Protein AF-A0A450Z4Z5-F1 (afdb_monomer_lite)

Radius of gyration: 38.55 Å; chains: 1; bounding box: 96×92×128 Å

Organism: NCBI:txid2126332

Sequence (700 aa):
MAIDYVVVTTDKIVTSDHWQKTESEDGLYYGPGNVGIGDKQPQADLSILGNLSRPLTGYVGVLKGSPYVTGVNTRFTGELTLGDSLGIGDKVFLVSGIASDTILTLNAPHPTGALNATAYTDGDLLSVQTGAEVESLVINRSGNVGVGAANPAVKLDVAGGIRVGGETVCDPAREGTIRYNDAGDEIEFCNGSAWSRVEGPKGEQGLKGDKGDKGDKGDKGERGFQGVKGDTGAQGPRGYTGATGPQGTKGDRGPVGPTGPQGPKGDTGTIGPVVNLKPLPAAPKSATSGDMYFDSSGALCVYVDKGWNKVTGGGVCTPPKPSLSIIWEKAFWGGNGKKGDFLYDAMQTSTGDFVMVGGTTNYDSDPRSDALAIKIDKNGNKLWEKIMWGKVNAGVDAYDHFSEIKETTGGNYILAGGTQSRGGSNFEAWLVQLDASGNEKWQSIFHRMHSGLFSVFETGDKGYITVGETAYHGTNWDGWLIKTDSIGNMQWNKIFDFENQNNNEHFYSMQPTQDGGYILAGITALTNGSTDNEIGKKNALLTKVDSSGNLEWEKSFGGNNDDYVRKIYLSNDGGYILIGYTKSSGAGAEDIWLVKTDSTGNKLWDKTFGGSGRDFGFTMKLLADGYLIGGQSNSFGSDYDLYLVKTDKNGNKIWSHTIENANSCRSIQITPENDFVVFGYTDKIGAGSTDFYAAKLSHN

InterPro domains:
  IPR008160 Collagen triple helix repeat [PF01391] (221-272)
  IPR011047 Quinoprotein alcohol dehydrogenase-like superfamily [SSF50998] (466-684)

Secondary structure (DSSP, 8-state):
---S------SS---SSS-PPPSSSS-EEEETTEEEES-SS----------B--PPPSEEEE-TT--EEEEES---BTTB-TT-EEEETTEEEEEEEEEETTEEEESS--SS-EEEE-EE-B--------SS----EEE-TTSEEEES-SS--EEPP-SS----S------GGGTT-EEE-TTT--EEEE-SSSEE--PPP-----------------------------------------PPPPPPP----PPPPPPPPPPPPPP-------TT-PPBSS--TT--TT-EEE-TT--EEEEETTEEEEEESSS---PPPP-EEEEEEEEE--SSS--B-EEEEEEE-TTS-EEEEEE----SS--EE-EEEEEE-TT--EEEEEEE---S-TTS-EEEEEEEEEE-TTS-EEEEEEEEETTSS-EEEEEEEE-TTS-EEEEEEE-SSSEEEEEEEE-TTS-EEEEEEE-SSSSS-EEEEEEE-TT--EEEEEEE-GGGS-EEEEEEEEEE-TTS-EEEEEEEEE-TT--STTTT-EEEEEEEE-TT--EEEEEEE--SS-EEEEEEEE-TTS-EEEEEEESSSSSSSBEEEEEEE-TT--EEEEEEE--SSBEEEEEEEEETTEEEEEEEESSSSSS-EEEEEEE-TT--EEEEEEETT-SEEEEEEE-TTS-EEEEEEESSSSSSSBEEEEEEEEE-

Foldseek 3Di:
DDDPDDDDDDPDDDDDDDWDWDPDPQTWTDDDQDTDTPDPDDDDDDDDDADDDDFWDFFKWADAQFQKIFTDVTFCPPRDDFQFWKDWPPDTFTFHADLGRTMTGTPGHDNHIDTRTGIDGHHDDDDDDDDDDDDDWDADPVQATDDNDPDGDDHDDDPDDDDEDDDPDAAQVQAQPWYQDPPPRAIWGRRRHDTDDDDDPDDDDPDDDDDDDDDDDDDDDDDDDDDDDDDDDDDDDDDDDDDDDDDDDDDDDDDDDDDDPDDPDPDDPDPDPDPDDDQDCFDDPDDDQAHWHADPQRWIWGDHPNDIDTPDGDDDRDGDDWDWDFPDKDFFDDDDDFFAWWWQDKDQAPVRWIKTWWWTAHPDDPLFIWTKMWIAGNRRHTPDIDTHHDPPDDPFRKTWTWQDWDQDPVRKIKTWWWIDTDVDQAIWTKIFIGGNSRHTPAIDIDDDRDWGWAEWDQDPQLWIKTWWWGDPPHPAIWTKIFTGHNRRHTPDIDTHDPPPQRKHWTFNEKDAAPQQWIKTKTWIAHDPPDPDPRHPAIWIKIWTAHNVRHGDDIDTDAARHHDTFRYKDQDPQLWIKTWWWHCRDDAANIWIKIFTDHNRRHTPDMDTDAHHYHWIWHEWDDDPFDIKTWWWYPRPDVAIWTKIFTDGNVRHTPDIDTDRQARTFNYWDAGSVRWIKTWTKGCRDDDHNMGTMITTIDGD

Structure (mmCIF, N/CA/C/O backbone):
data_AF-A0A450Z4Z5-F1
#
_entry.id   AF-A0A450Z4Z5-F1
#
loop_
_atom_site.group_PDB
_atom_site.id
_atom_site.type_symbol
_atom_site.label_atom_id
_atom_site.label_alt_id
_atom_site.label_comp_id
_atom_site.label_asym_id
_atom_site.label_entity_id
_atom_site.label_seq_id
_atom_site.pdbx_PDB_ins_code
_atom_site.Cartn_x
_atom_site.Cartn_y
_atom_site.Cartn_z
_atom_site.occupancy
_atom_site.B_iso_or_equiv
_atom_site.auth_seq_id
_atom_site.auth_comp_id
_atom_site.auth_asym_id
_atom_site.auth_atom_id
_atom_site.pdbx_PDB_model_num
ATOM 1 N N . MET A 1 1 ? -28.373 -20.996 6.445 1.00 37.66 1 MET A N 1
ATOM 2 C CA . MET A 1 1 ? -27.264 -21.848 6.042 1.00 37.66 1 MET A CA 1
ATOM 3 C C . MET A 1 1 ? -27.562 -22.345 4.648 1.00 37.66 1 MET A C 1
ATOM 5 O O . MET A 1 1 ? -28.629 -22.914 4.434 1.00 37.66 1 MET A O 1
ATOM 9 N N . ALA A 1 2 ? -26.615 -22.182 3.737 1.00 24.94 2 ALA A N 1
ATOM 10 C CA . ALA A 1 2 ? -26.395 -23.115 2.638 1.00 24.94 2 ALA A CA 1
ATOM 11 C C . ALA A 1 2 ? -24.958 -23.656 2.780 1.00 24.94 2 ALA A C 1
ATOM 13 O O . ALA A 1 2 ? -24.245 -23.260 3.704 1.00 24.94 2 ALA A O 1
ATOM 14 N N . ILE A 1 3 ? -24.562 -24.613 1.944 1.00 28.64 3 ILE A N 1
ATOM 15 C CA . ILE A 1 3 ? -23.293 -25.342 2.080 1.00 28.64 3 ILE A CA 1
ATOM 16 C C . ILE A 1 3 ? -22.391 -24.985 0.892 1.00 28.64 3 ILE A C 1
ATOM 18 O O . ILE A 1 3 ? -22.781 -25.240 -0.244 1.00 28.64 3 ILE A O 1
ATOM 22 N N . ASP A 1 4 ? -21.199 -24.435 1.157 1.00 28.16 4 ASP A N 1
ATOM 23 C CA . ASP A 1 4 ? -20.248 -23.980 0.122 1.00 28.16 4 ASP A CA 1
ATOM 24 C C . ASP A 1 4 ? -19.772 -25.097 -0.821 1.00 28.16 4 ASP A C 1
ATOM 26 O O . ASP A 1 4 ? -19.513 -24.855 -1.998 1.00 28.16 4 ASP A O 1
ATOM 30 N N . TYR A 1 5 ? -19.633 -26.330 -0.322 1.00 30.95 5 TYR A N 1
ATOM 31 C CA . TYR A 1 5 ? -19.217 -27.474 -1.131 1.00 30.95 5 TYR A CA 1
ATOM 32 C C . TYR A 1 5 ? -19.689 -28.812 -0.552 1.00 30.95 5 TYR A C 1
ATOM 34 O O . TYR A 1 5 ? -19.826 -28.982 0.659 1.00 30.95 5 TYR A O 1
ATOM 42 N N . VAL A 1 6 ? -19.852 -29.811 -1.423 1.00 34.91 6 VAL A N 1
ATOM 43 C CA . VAL A 1 6 ? -20.049 -31.213 -1.028 1.00 34.91 6 VAL A CA 1
ATOM 44 C C . VAL A 1 6 ? -18.781 -31.997 -1.362 1.00 34.91 6 VAL A C 1
ATOM 46 O O . VAL A 1 6 ? -18.517 -32.298 -2.523 1.00 34.91 6 VAL A O 1
ATOM 49 N N . VAL A 1 7 ? -17.992 -32.341 -0.342 1.00 35.84 7 VAL A N 1
ATOM 50 C CA . VAL A 1 7 ? -16.875 -33.288 -0.476 1.00 35.84 7 VAL A CA 1
ATOM 51 C C . VAL A 1 7 ? -17.394 -34.703 -0.237 1.00 35.84 7 VAL A C 1
ATOM 53 O O . VAL A 1 7 ? -17.936 -35.003 0.824 1.00 35.84 7 VAL A O 1
ATOM 56 N N . VAL A 1 8 ? -17.190 -35.579 -1.222 1.00 39.50 8 VAL A N 1
ATOM 57 C CA . VAL A 1 8 ? -17.443 -37.021 -1.116 1.00 39.50 8 VAL A CA 1
ATOM 58 C C . VAL A 1 8 ? -16.094 -37.732 -1.068 1.00 39.50 8 VAL A C 1
ATOM 60 O O . VAL A 1 8 ? -15.370 -37.770 -2.061 1.00 39.50 8 VAL A O 1
ATOM 63 N N . THR A 1 9 ? -15.737 -38.282 0.090 1.00 36.41 9 THR A N 1
ATOM 64 C CA . THR A 1 9 ? -14.501 -39.051 0.288 1.00 36.41 9 THR A CA 1
ATOM 65 C C . THR A 1 9 ? -14.741 -40.554 0.147 1.00 36.41 9 THR A C 1
ATOM 67 O O . THR A 1 9 ? -15.762 -41.088 0.572 1.00 36.41 9 THR A O 1
ATOM 70 N N . THR A 1 10 ? -13.769 -41.255 -0.440 1.00 41.25 10 THR A N 1
ATOM 71 C CA . THR A 1 10 ? -13.732 -42.720 -0.561 1.00 41.25 10 THR A CA 1
ATOM 72 C C . THR A 1 10 ? -12.331 -43.230 -0.227 1.00 41.25 10 THR A C 1
ATOM 74 O O . THR A 1 10 ? -11.340 -42.516 -0.362 1.00 41.25 10 THR A O 1
ATOM 77 N N . ASP A 1 11 ? -12.261 -44.478 0.218 1.00 37.59 11 ASP A N 1
ATOM 78 C CA . ASP A 1 11 ? -11.064 -45.257 0.533 1.00 37.59 11 ASP A CA 1
ATOM 79 C C . ASP A 1 11 ? -10.282 -45.748 -0.706 1.00 37.59 11 ASP A C 1
ATOM 81 O O . ASP A 1 11 ? -9.262 -46.424 -0.562 1.00 37.59 11 ASP A O 1
ATOM 85 N N . LYS A 1 12 ? -10.742 -45.430 -1.926 1.00 42.56 12 LYS A N 1
ATOM 86 C CA . LYS A 1 12 ? -10.191 -45.952 -3.188 1.00 42.56 12 LYS A CA 1
ATOM 87 C C . LYS A 1 12 ? -9.592 -44.859 -4.072 1.00 42.56 12 LYS A C 1
ATOM 89 O O . LYS A 1 12 ? -10.153 -43.780 -4.231 1.00 42.56 12 LYS A O 1
ATOM 94 N N . ILE A 1 13 ? -8.457 -45.179 -4.696 1.00 44.69 13 ILE A N 1
ATOM 95 C CA . ILE A 1 13 ? -7.757 -44.297 -5.639 1.00 44.69 13 ILE A CA 1
ATOM 96 C C . ILE A 1 13 ? -8.526 -44.255 -6.966 1.00 44.69 13 ILE A C 1
ATOM 98 O O . ILE A 1 13 ? -8.809 -45.299 -7.553 1.00 44.69 13 ILE A O 1
ATOM 102 N N . VAL A 1 14 ? -8.823 -43.048 -7.451 1.00 48.94 14 VAL A N 1
ATOM 103 C CA . VAL A 1 14 ? -9.457 -42.804 -8.756 1.00 48.94 14 VAL A CA 1
ATOM 104 C C . VAL A 1 14 ? -8.377 -42.577 -9.820 1.00 48.94 14 VAL A C 1
ATOM 106 O O . VAL A 1 14 ? -7.420 -41.841 -9.586 1.00 48.94 14 VAL A O 1
ATOM 109 N N . THR A 1 15 ? -8.530 -43.194 -10.993 1.00 45.72 15 THR A N 1
ATOM 110 C CA . THR A 1 15 ? -7.664 -42.996 -12.170 1.00 45.72 15 THR A CA 1
ATOM 111 C C . THR A 1 15 ? -8.448 -42.374 -13.334 1.00 45.72 15 THR A C 1
ATOM 113 O O . THR A 1 15 ? -9.675 -42.317 -13.311 1.00 45.72 15 THR A O 1
ATOM 116 N N . SER A 1 16 ? -7.741 -41.857 -14.343 1.00 42.84 16 SER A N 1
ATOM 117 C CA . SER A 1 16 ? -8.248 -40.910 -15.357 1.00 42.84 16 SER A CA 1
ATOM 118 C C . SER A 1 16 ? -9.276 -41.437 -16.371 1.00 42.84 16 SER A C 1
ATOM 120 O O . SER A 1 16 ? -9.736 -40.674 -17.222 1.00 42.84 16 SER A O 1
ATOM 122 N N . ASP A 1 17 ? -9.633 -42.719 -16.326 1.00 41.91 17 ASP A N 1
ATOM 123 C CA . ASP A 1 17 ? -10.238 -43.398 -17.473 1.00 41.91 17 ASP A CA 1
ATOM 124 C C . ASP A 1 17 ? -11.767 -43.533 -17.330 1.00 41.91 17 ASP A C 1
ATOM 126 O O . ASP A 1 17 ? -12.293 -44.521 -16.816 1.00 41.91 17 ASP A O 1
ATOM 130 N N . HIS A 1 18 ? -12.444 -42.482 -17.809 1.00 44.53 18 HIS A N 1
ATOM 131 C CA . HIS A 1 18 ? -13.849 -42.363 -18.240 1.00 44.53 18 HIS A CA 1
ATOM 132 C C . HIS A 1 18 ? -14.919 -43.280 -17.595 1.00 44.53 18 HIS A C 1
ATOM 134 O O . HIS A 1 18 ? -15.057 -44.446 -17.953 1.00 44.53 18 HIS A O 1
ATOM 140 N N . TRP A 1 19 ? -15.808 -42.660 -16.800 1.00 51.12 19 TRP A N 1
ATOM 141 C CA . TRP A 1 19 ? -17.138 -43.155 -16.384 1.00 51.12 19 TRP A CA 1
ATOM 142 C C . TRP A 1 19 ? -17.164 -44.562 -15.743 1.00 51.12 19 TRP A C 1
ATOM 144 O O . TRP A 1 19 ? -17.588 -45.546 -16.350 1.00 51.12 19 TRP A O 1
ATOM 154 N N . GLN A 1 20 ? -16.770 -44.643 -14.469 1.00 50.03 20 GLN A N 1
ATOM 155 C CA . GLN A 1 20 ? -16.763 -45.879 -13.670 1.00 50.03 20 GLN A CA 1
ATOM 156 C C . GLN A 1 20 ? -18.047 -46.036 -12.828 1.00 50.03 20 GLN A C 1
ATOM 158 O O . GLN A 1 20 ? -18.562 -45.065 -12.280 1.00 50.03 20 GLN A O 1
ATOM 163 N N . LYS A 1 21 ? -18.540 -47.275 -12.683 1.00 46.38 21 LYS A N 1
ATOM 164 C CA . LYS A 1 21 ? -19.684 -47.655 -11.827 1.00 46.38 21 LYS A CA 1
ATOM 165 C C . LYS A 1 21 ? -19.199 -48.067 -10.424 1.00 46.38 21 LYS A C 1
ATOM 167 O O . LYS A 1 21 ? -18.258 -48.849 -10.323 1.00 46.38 21 LYS A O 1
ATOM 172 N N . THR A 1 22 ? -19.904 -47.677 -9.357 1.00 46.38 22 THR A N 1
ATOM 173 C CA . THR A 1 22 ? -19.798 -48.331 -8.033 1.00 46.38 22 THR A CA 1
ATOM 174 C C . THR A 1 22 ? -20.748 -49.533 -7.916 1.00 46.38 22 THR A C 1
ATOM 176 O O . THR A 1 22 ? -21.833 -49.542 -8.491 1.00 46.38 22 THR A O 1
ATOM 179 N N . GLU A 1 23 ? -20.340 -50.599 -7.217 1.00 48.12 23 GLU A N 1
ATOM 180 C CA . GLU A 1 23 ? -21.027 -51.905 -7.289 1.00 48.12 23 GLU A CA 1
ATOM 181 C C . GLU A 1 23 ? -22.250 -52.094 -6.368 1.00 48.12 23 GLU A C 1
ATOM 183 O O . GLU A 1 23 ? -22.852 -53.165 -6.390 1.00 48.12 23 GLU A O 1
ATOM 188 N N . SER A 1 24 ? -22.672 -51.071 -5.620 1.00 45.12 24 SER A N 1
ATOM 189 C CA . SER A 1 24 ? -23.981 -51.042 -4.946 1.00 45.12 24 SER A CA 1
ATOM 190 C C . SER A 1 24 ? -25.107 -50.669 -5.922 1.00 45.12 24 SER A C 1
ATOM 192 O O . SER A 1 24 ? -24.860 -50.045 -6.954 1.00 45.12 24 SER A O 1
ATOM 194 N N . GLU A 1 25 ? -26.351 -51.058 -5.624 1.00 46.28 25 GLU A N 1
ATOM 195 C CA . GLU A 1 25 ? -27.464 -50.915 -6.581 1.00 46.28 25 GLU A CA 1
ATOM 196 C C . GLU A 1 25 ? -27.921 -49.452 -6.779 1.00 46.28 25 GLU A C 1
ATOM 198 O O . GLU A 1 25 ? -28.330 -49.094 -7.883 1.00 46.28 25 GLU A O 1
ATOM 203 N N . ASP A 1 26 ? -27.702 -48.577 -5.790 1.00 49.22 26 ASP A N 1
ATOM 204 C CA . ASP A 1 26 ? -27.947 -47.122 -5.848 1.00 49.22 26 ASP A CA 1
ATOM 205 C C . ASP A 1 26 ? -26.739 -46.322 -6.392 1.00 49.22 26 ASP A C 1
ATOM 207 O O . ASP A 1 26 ? -26.301 -45.327 -5.812 1.00 49.22 26 ASP A O 1
ATOM 211 N N . GLY A 1 27 ? -26.127 -46.801 -7.479 1.00 43.25 27 GLY A N 1
ATOM 212 C CA . GLY A 1 27 ? -24.856 -46.282 -8.006 1.00 43.25 27 GLY A CA 1
ATOM 213 C C . GLY A 1 27 ? -24.836 -44.773 -8.318 1.00 43.25 27 GLY A C 1
ATOM 214 O O . GLY A 1 27 ? -25.761 -44.229 -8.925 1.00 43.25 27 GLY A O 1
ATOM 215 N N . LEU A 1 28 ? -23.730 -44.117 -7.943 1.00 42.75 28 LEU A N 1
ATOM 216 C CA . LEU A 1 28 ? -23.422 -42.720 -8.272 1.00 42.75 28 LEU A CA 1
ATOM 217 C C . LEU A 1 28 ? -22.785 -42.641 -9.668 1.00 42.75 28 LEU A C 1
ATOM 219 O O . LEU A 1 28 ? -21.799 -43.331 -9.934 1.00 42.75 28 LEU A O 1
ATOM 223 N N . TYR A 1 29 ? -23.294 -41.761 -10.528 1.00 49.44 29 TYR A N 1
ATOM 224 C CA . TYR A 1 29 ? -22.761 -41.502 -11.868 1.00 49.44 29 TYR A CA 1
ATOM 225 C C . TYR A 1 29 ? -22.215 -40.071 -11.946 1.00 49.44 29 TYR A C 1
ATOM 227 O O . TYR A 1 29 ? -22.915 -39.123 -11.595 1.00 49.44 29 TYR A O 1
ATOM 235 N N . TYR A 1 30 ? -20.973 -39.899 -12.405 1.00 50.88 30 TYR A N 1
ATOM 236 C CA . TYR A 1 30 ? -20.321 -38.587 -12.491 1.00 50.88 30 TYR A CA 1
ATOM 237 C C . TYR A 1 30 ? -19.356 -38.478 -13.678 1.00 50.88 30 TYR A C 1
ATOM 239 O O . TYR A 1 30 ? -18.723 -39.455 -14.081 1.00 50.88 30 TYR A O 1
ATOM 247 N N . GLY A 1 31 ? -19.222 -37.262 -14.205 1.00 51.50 31 GLY A N 1
ATOM 248 C CA . GLY A 1 31 ? -18.293 -36.905 -15.275 1.00 51.50 31 GLY A CA 1
ATOM 249 C C . GLY A 1 31 ? -18.284 -35.391 -15.529 1.00 51.50 31 GLY A C 1
ATOM 250 O O . GLY A 1 31 ? -18.781 -34.637 -14.691 1.00 51.50 31 GLY A O 1
ATOM 251 N N . PRO A 1 32 ? -17.716 -34.910 -16.652 1.00 41.50 32 PRO A N 1
ATOM 252 C CA . PRO A 1 32 ? -17.500 -33.480 -16.882 1.00 41.50 32 PRO A CA 1
ATOM 253 C C . PRO A 1 32 ? -18.789 -32.643 -16.782 1.00 41.50 32 PRO A C 1
ATOM 255 O O . PRO A 1 32 ? -19.653 -32.697 -17.655 1.00 41.50 32 PRO A O 1
ATOM 258 N N . GLY A 1 33 ? -18.906 -31.878 -15.693 1.00 46.75 33 GLY A N 1
ATOM 259 C CA . GLY A 1 33 ? -20.024 -30.972 -15.408 1.00 46.75 33 GLY A CA 1
ATOM 260 C C . GLY A 1 33 ? -21.308 -31.608 -14.856 1.00 46.75 33 GLY A C 1
ATOM 261 O O . GLY A 1 33 ? -22.232 -30.865 -14.560 1.00 46.75 33 GLY A O 1
ATOM 262 N N . ASN A 1 34 ? -21.400 -32.936 -14.699 1.00 47.06 34 ASN A N 1
ATOM 263 C CA . ASN A 1 34 ? -22.650 -33.609 -14.312 1.00 47.06 34 ASN A CA 1
ATOM 264 C C . ASN A 1 34 ? -22.445 -34.702 -13.251 1.00 47.06 34 ASN A C 1
ATOM 266 O O . ASN A 1 34 ? -21.530 -35.521 -13.360 1.00 47.06 34 ASN A O 1
ATOM 270 N N . VAL A 1 35 ? -23.355 -34.755 -12.271 1.00 45.62 35 VAL A N 1
ATOM 271 C CA . VAL A 1 35 ? -23.445 -35.796 -11.231 1.00 45.62 35 VAL A CA 1
ATOM 272 C C . VAL A 1 35 ? -24.909 -36.212 -11.060 1.00 45.62 35 VAL A C 1
ATOM 274 O O . VAL A 1 35 ? -25.792 -35.358 -11.034 1.00 45.62 35 VAL A O 1
ATOM 277 N N . GLY A 1 36 ? -25.176 -37.512 -10.929 1.00 48.72 36 GLY A N 1
ATOM 278 C CA . GLY A 1 36 ? -26.513 -38.064 -10.711 1.00 48.72 36 GLY A CA 1
ATOM 279 C C . GLY A 1 36 ? -26.501 -39.309 -9.823 1.00 48.72 36 GLY A C 1
ATOM 280 O O . GLY A 1 36 ? -25.545 -40.084 -9.824 1.00 48.72 36 GLY A O 1
ATOM 281 N N . ILE A 1 37 ? -27.582 -39.500 -9.065 1.00 40.06 37 ILE A N 1
ATOM 282 C CA . ILE A 1 37 ? -27.848 -40.698 -8.256 1.00 40.06 37 ILE A CA 1
ATOM 283 C C . ILE A 1 37 ? -29.051 -41.405 -8.886 1.00 40.06 37 ILE A C 1
ATOM 285 O O . ILE A 1 37 ? -30.074 -40.768 -9.135 1.00 40.06 37 ILE A O 1
ATOM 289 N N . GLY A 1 38 ? -28.928 -42.699 -9.187 1.00 39.66 38 GLY A N 1
ATOM 290 C CA . GLY A 1 38 ? -30.000 -43.515 -9.782 1.00 39.66 38 GLY A CA 1
ATOM 291 C C . GLY A 1 38 ? -30.287 -43.276 -11.277 1.00 39.66 38 GLY A C 1
ATOM 292 O O . GLY A 1 38 ? -30.704 -44.210 -11.963 1.00 39.66 38 GLY A O 1
ATOM 293 N N . ASP A 1 39 ? -30.021 -42.080 -11.811 1.00 41.00 39 ASP A N 1
ATOM 294 C CA . ASP A 1 39 ? -30.088 -41.784 -13.251 1.00 41.00 39 ASP A CA 1
ATOM 295 C C . ASP A 1 39 ? -28.736 -42.025 -13.948 1.00 41.00 39 ASP A C 1
ATOM 297 O O . ASP A 1 39 ? -27.668 -41.727 -13.414 1.00 41.00 39 ASP A O 1
ATOM 301 N N . LYS A 1 40 ? -28.794 -42.559 -15.169 1.00 45.59 40 LYS A N 1
ATOM 302 C CA . LYS A 1 40 ? -27.651 -42.922 -16.016 1.00 45.59 40 LYS A CA 1
ATOM 303 C C . LYS A 1 40 ? -27.258 -41.816 -16.998 1.00 45.59 40 LYS A C 1
ATOM 305 O O . LYS A 1 40 ? -26.170 -41.901 -17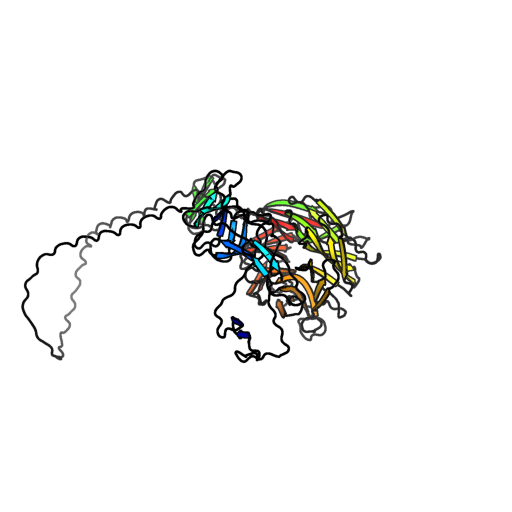.563 1.00 45.59 40 LYS A O 1
ATOM 310 N N . GLN A 1 41 ? -28.117 -40.819 -17.230 1.00 49.38 41 GLN A N 1
ATOM 311 C CA . GLN A 1 41 ? -27.828 -39.650 -18.075 1.00 49.38 41 GLN A CA 1
ATOM 312 C C . GLN A 1 41 ? -28.470 -38.368 -17.499 1.00 49.38 41 GLN A C 1
ATOM 314 O O . GLN A 1 41 ? -29.407 -37.841 -18.099 1.00 49.38 41 GLN A O 1
ATOM 319 N N . PRO A 1 42 ? -27.979 -37.842 -16.357 1.00 49.16 42 PRO A N 1
ATOM 320 C CA . PRO A 1 42 ? -28.476 -36.587 -15.788 1.00 49.16 42 PRO A CA 1
ATOM 321 C C . PRO A 1 42 ? -28.352 -35.398 -16.764 1.00 49.16 42 PRO A C 1
ATOM 323 O O . PRO A 1 42 ? -27.437 -35.333 -17.589 1.00 49.16 42 PRO A O 1
ATOM 326 N N . GLN A 1 43 ? -29.305 -34.464 -16.673 1.00 43.47 43 GLN A N 1
ATOM 327 C CA . GLN A 1 43 ? -29.490 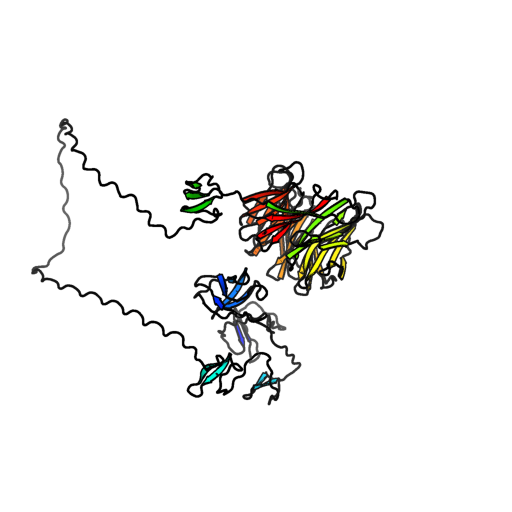-33.314 -17.582 1.00 43.47 43 GLN A CA 1
ATOM 328 C C . GLN A 1 43 ? -29.872 -32.019 -16.828 1.00 43.47 43 GLN A C 1
ATOM 330 O O . GLN A 1 43 ? -30.620 -31.195 -17.351 1.00 43.47 43 GLN A O 1
ATOM 335 N N . ALA A 1 44 ? -29.435 -31.858 -15.576 1.00 39.81 44 ALA A N 1
ATOM 336 C CA . ALA A 1 44 ? -29.870 -30.762 -14.708 1.00 39.81 44 ALA A CA 1
ATOM 337 C C . ALA A 1 44 ? -28.701 -29.860 -14.287 1.00 39.81 44 ALA A C 1
ATOM 339 O O . ALA A 1 44 ? -27.922 -30.224 -13.407 1.00 39.81 44 ALA A O 1
ATOM 340 N N . ASP A 1 45 ? -28.635 -28.658 -14.865 1.00 33.72 45 ASP A N 1
ATOM 341 C CA . ASP A 1 45 ? -27.810 -27.570 -14.336 1.00 33.72 45 ASP A CA 1
ATOM 342 C C . ASP A 1 45 ? -28.350 -27.148 -12.957 1.00 33.72 45 ASP A C 1
ATOM 344 O O . ASP A 1 45 ? -29.511 -26.748 -12.827 1.00 33.72 45 ASP A O 1
ATOM 348 N N . LEU A 1 46 ? -27.517 -27.231 -11.917 1.00 30.14 46 LEU A N 1
ATOM 349 C CA . LEU A 1 46 ? -27.867 -26.800 -10.561 1.00 30.14 46 LEU A CA 1
ATOM 350 C C . LEU A 1 46 ? -27.325 -25.388 -10.296 1.00 30.14 46 LEU A C 1
ATOM 352 O O . LEU A 1 46 ? -26.179 -25.080 -10.616 1.00 30.14 46 LEU A O 1
ATOM 356 N N . SER A 1 47 ? -28.133 -24.511 -9.699 1.00 27.61 47 SER A N 1
ATOM 357 C CA . SER A 1 47 ? -27.722 -23.150 -9.324 1.00 27.61 47 SER A CA 1
ATOM 358 C C . SER A 1 47 ? -28.518 -22.662 -8.113 1.00 27.61 47 SER A C 1
ATOM 360 O O . SER A 1 47 ? -29.747 -22.676 -8.139 1.00 27.61 47 SER A O 1
ATOM 362 N N . ILE A 1 48 ? -27.819 -22.250 -7.052 1.00 27.92 48 ILE A N 1
ATOM 363 C CA . ILE A 1 48 ? -28.376 -21.734 -5.788 1.00 27.92 48 ILE A CA 1
ATOM 364 C C . ILE A 1 48 ? -27.476 -20.573 -5.314 1.00 27.92 48 ILE A C 1
ATOM 366 O O . ILE A 1 48 ? -26.278 -20.579 -5.587 1.00 27.92 48 ILE A O 1
ATOM 370 N N . LEU A 1 49 ? -28.059 -19.565 -4.657 1.00 31.44 49 LEU A N 1
ATOM 371 C CA . LEU A 1 49 ? -27.445 -18.283 -4.262 1.00 31.44 49 LEU A CA 1
ATOM 372 C C . LEU A 1 49 ? -27.763 -17.992 -2.777 1.00 31.44 49 LEU A C 1
ATOM 374 O O . LEU A 1 49 ? -28.803 -18.468 -2.310 1.00 31.44 49 LEU A O 1
ATOM 378 N N . GLY A 1 50 ? -26.949 -17.208 -2.046 1.00 27.48 50 GLY A N 1
ATOM 379 C CA . GLY A 1 50 ? -27.398 -16.692 -0.738 1.00 27.48 50 GLY A CA 1
ATOM 380 C C . GLY A 1 50 ? -26.397 -16.093 0.273 1.00 27.48 50 GLY A C 1
ATOM 381 O O . GLY A 1 50 ? -25.807 -16.890 0.997 1.00 27.48 50 GLY A O 1
ATOM 382 N N . ASN A 1 51 ? -26.306 -14.749 0.416 1.00 32.38 51 ASN A N 1
ATOM 383 C CA . ASN A 1 51 ? -26.149 -13.923 1.659 1.00 32.38 51 ASN A CA 1
ATOM 384 C C . ASN A 1 51 ? -25.705 -12.467 1.309 1.00 32.38 51 ASN A C 1
ATOM 386 O O . ASN A 1 51 ? -24.791 -12.334 0.500 1.00 32.38 51 ASN A O 1
ATOM 390 N N . LEU A 1 52 ? -26.168 -11.327 1.875 1.00 39.12 52 LEU A N 1
ATOM 391 C CA . LEU A 1 52 ? -27.002 -10.910 3.044 1.00 39.12 52 LEU A CA 1
ATOM 392 C C . LEU A 1 52 ? -27.872 -9.652 2.641 1.00 39.12 52 LEU A C 1
ATOM 394 O O . LEU A 1 52 ? -27.887 -9.291 1.471 1.00 39.12 52 LEU A O 1
ATOM 398 N N . SER A 1 53 ? -28.622 -8.866 3.451 1.00 33.94 53 SER A N 1
ATOM 399 C CA . SER A 1 53 ? -28.930 -8.859 4.903 1.00 33.94 53 SER A CA 1
ATOM 400 C C . SER A 1 53 ? -30.367 -8.394 5.272 1.00 33.94 53 SER A C 1
ATOM 402 O O . SER A 1 53 ? -30.960 -8.913 6.221 1.00 33.94 53 SER A O 1
ATOM 404 N N . ARG A 1 54 ? -30.929 -7.401 4.558 1.00 41.53 54 ARG A N 1
ATOM 405 C CA . ARG A 1 54 ? -32.244 -6.754 4.773 1.00 41.53 54 ARG A CA 1
ATOM 406 C C . ARG A 1 54 ? -32.858 -6.391 3.412 1.00 41.53 54 ARG A C 1
ATOM 408 O O . ARG A 1 54 ? -32.115 -6.099 2.481 1.00 41.53 54 ARG A O 1
ATOM 415 N N . PRO A 1 55 ? -34.197 -6.345 3.270 1.00 45.06 55 PRO A N 1
ATOM 416 C CA . PRO A 1 55 ? -34.822 -6.010 1.993 1.00 45.06 55 PRO A CA 1
ATOM 417 C C . PRO A 1 55 ? -34.670 -4.521 1.646 1.00 45.06 55 PRO A C 1
ATOM 419 O O . PRO A 1 55 ? -35.046 -3.647 2.431 1.00 45.06 55 PRO A O 1
ATOM 422 N N . LEU A 1 56 ? -34.195 -4.240 0.430 1.00 50.66 56 LEU A N 1
ATOM 423 C CA . LEU A 1 56 ? -34.134 -2.892 -0.139 1.00 50.66 56 LEU A CA 1
ATOM 424 C C . LEU A 1 56 ? -35.550 -2.320 -0.322 1.00 50.66 56 LEU A C 1
ATOM 426 O O . LEU A 1 56 ? -36.371 -2.879 -1.049 1.00 50.66 56 LEU A O 1
ATOM 430 N N . THR A 1 57 ? -35.838 -1.177 0.302 1.00 50.16 57 THR A N 1
ATOM 431 C CA . THR A 1 57 ? -37.125 -0.479 0.163 1.00 50.16 57 THR A CA 1
ATOM 432 C C . THR A 1 57 ? -37.013 0.687 -0.819 1.00 50.16 57 THR A C 1
ATOM 434 O O . THR A 1 57 ? -36.219 1.600 -0.623 1.00 50.16 57 THR A O 1
ATOM 437 N N . GLY A 1 58 ? -37.808 0.667 -1.892 1.00 52.78 58 GLY A N 1
ATOM 438 C CA . GLY A 1 58 ? -37.819 1.703 -2.931 1.00 52.78 58 GLY A CA 1
ATOM 439 C C . GLY A 1 58 ? -38.137 1.139 -4.317 1.00 52.78 58 GLY A C 1
ATOM 440 O O . GLY A 1 58 ? -38.550 -0.013 -4.441 1.00 52.78 58 GLY A O 1
ATOM 441 N N . TYR A 1 59 ? -37.952 1.949 -5.361 1.00 58.72 59 TYR A N 1
ATOM 442 C CA . TYR A 1 59 ? -38.134 1.541 -6.759 1.00 58.72 59 TYR A CA 1
ATOM 443 C C . TYR A 1 59 ? -36.790 1.473 -7.484 1.00 58.72 59 TYR A C 1
ATOM 445 O O . TYR A 1 59 ? -35.993 2.408 -7.392 1.00 58.72 59 TYR A O 1
ATOM 453 N N . VAL A 1 60 ? -36.546 0.404 -8.246 1.00 65.81 60 VAL A N 1
ATOM 454 C CA . VAL A 1 60 ? -35.305 0.219 -9.016 1.00 65.81 60 VAL A CA 1
ATOM 455 C C . VAL A 1 60 ? -35.580 0.248 -10.524 1.00 65.81 60 VAL A C 1
ATOM 457 O O . VAL A 1 60 ? -36.602 -0.254 -11.000 1.00 65.81 60 VAL A O 1
ATOM 460 N N . GLY A 1 61 ? -34.677 0.860 -11.293 1.00 70.00 61 GLY A N 1
ATOM 461 C CA . GLY A 1 61 ? -34.754 0.957 -12.750 1.00 70.00 61 GLY A CA 1
ATOM 462 C C . GLY A 1 61 ? -33.404 0.749 -13.437 1.00 70.00 61 GLY A C 1
ATOM 463 O O . GLY A 1 61 ? -32.359 1.149 -12.930 1.00 70.00 61 GLY A O 1
ATOM 464 N N . VAL A 1 62 ? -33.428 0.126 -14.614 1.00 79.25 62 VAL A N 1
ATOM 465 C CA . VAL A 1 62 ? -32.257 -0.152 -15.458 1.00 79.25 62 VAL A CA 1
ATOM 466 C C . VAL A 1 62 ? -32.666 -0.125 -16.930 1.00 79.25 62 VAL A C 1
ATOM 468 O O . VAL A 1 62 ? -33.650 -0.743 -17.336 1.00 79.25 62 VAL A O 1
ATOM 471 N N . LEU A 1 63 ? -31.928 0.611 -17.762 1.00 68.94 63 LEU A N 1
ATOM 472 C CA . LEU A 1 63 ? -32.238 0.710 -19.191 1.00 68.94 63 LEU A CA 1
ATOM 473 C C . LEU A 1 63 ? -31.821 -0.557 -19.952 1.00 68.94 63 LEU A C 1
ATOM 475 O O . LEU A 1 63 ? -30.875 -1.252 -19.583 1.00 68.94 63 LEU A O 1
ATOM 479 N N . LYS A 1 64 ? -32.507 -0.847 -21.062 1.00 78.31 64 LYS A N 1
ATOM 480 C CA . LYS A 1 64 ? -32.148 -1.962 -21.946 1.00 78.31 64 LYS A CA 1
ATOM 481 C C . LYS A 1 64 ? -30.741 -1.765 -22.513 1.00 78.31 64 LYS A C 1
ATOM 483 O O . LYS A 1 64 ? -30.472 -0.745 -23.141 1.00 78.31 64 LYS A O 1
ATOM 488 N N . GLY A 1 65 ? -29.865 -2.748 -22.313 1.00 75.56 65 GLY A N 1
ATOM 489 C CA . GLY A 1 65 ? -28.455 -2.666 -22.700 1.00 75.56 65 GLY A CA 1
ATOM 490 C C . GLY A 1 65 ? -27.591 -1.802 -21.773 1.00 75.56 65 GLY A C 1
ATOM 491 O O . GLY A 1 65 ? -26.447 -1.524 -22.118 1.00 75.56 65 GLY A O 1
ATOM 492 N N . SER A 1 66 ? -28.099 -1.394 -20.604 1.00 77.12 66 SER A N 1
ATOM 493 C CA . SER A 1 66 ? -27.340 -0.670 -19.576 1.00 77.12 66 SER A CA 1
ATOM 494 C C . SER A 1 66 ? -26.904 -1.607 -18.445 1.00 77.12 66 SER A C 1
ATOM 496 O O . SER A 1 66 ? -27.733 -2.382 -17.965 1.00 77.12 66 SER A O 1
ATOM 498 N N . PRO A 1 67 ? -25.647 -1.528 -17.966 1.00 81.56 67 PRO A N 1
ATOM 499 C CA . PRO A 1 67 ? -25.248 -2.081 -16.674 1.00 81.56 67 PRO A CA 1
ATOM 500 C C . PRO A 1 67 ? -25.543 -1.113 -15.514 1.00 81.56 67 PRO A C 1
ATOM 502 O O . PRO A 1 67 ? -25.418 -1.501 -14.361 1.00 81.56 67 PRO A O 1
ATOM 505 N N . TYR A 1 68 ? -25.903 0.147 -15.787 1.00 82.38 68 TYR A N 1
ATOM 506 C CA . TYR A 1 68 ? -26.196 1.156 -14.766 1.00 82.38 68 TYR A CA 1
ATOM 507 C C . TYR A 1 68 ? -27.643 1.075 -14.289 1.00 82.38 68 TYR A C 1
ATOM 509 O O . TYR A 1 68 ? -28.571 1.107 -15.107 1.00 82.38 68 TYR A O 1
ATOM 517 N N . VAL A 1 69 ? -27.800 1.040 -12.969 1.00 77.12 69 VAL A N 1
ATOM 518 C CA . VAL A 1 69 ? -29.054 0.895 -12.228 1.00 77.12 69 VAL A CA 1
ATOM 519 C C . VAL A 1 69 ? -29.270 2.139 -11.373 1.00 77.12 69 VAL A C 1
ATOM 521 O O . VAL A 1 69 ? -28.345 2.606 -10.704 1.00 77.12 69 VAL A O 1
ATOM 524 N N . THR A 1 70 ? -30.494 2.661 -11.362 1.00 75.12 70 THR A N 1
ATOM 525 C CA . THR A 1 70 ? -30.898 3.788 -10.516 1.00 75.12 70 THR A CA 1
ATOM 526 C C . THR A 1 70 ? -31.989 3.380 -9.530 1.00 75.12 70 THR A C 1
ATOM 528 O O . THR A 1 70 ? -32.890 2.602 -9.848 1.00 75.12 70 THR A O 1
ATOM 531 N N . GLY A 1 71 ? -31.897 3.903 -8.310 1.00 69.38 71 GLY A N 1
ATOM 532 C CA . GLY A 1 71 ? -32.873 3.738 -7.239 1.00 69.38 71 GLY A CA 1
ATOM 533 C C . GLY A 1 71 ? -33.611 5.046 -6.954 1.00 69.38 71 GLY A C 1
ATOM 534 O O . GLY A 1 71 ? -32.989 6.098 -6.822 1.00 69.38 71 GLY A O 1
ATOM 535 N N . VAL A 1 72 ? -34.936 4.989 -6.828 1.00 59.75 72 VAL A N 1
ATOM 536 C CA . VAL A 1 72 ? -35.769 6.105 -6.354 1.00 59.75 72 VAL A CA 1
ATOM 537 C C . VAL A 1 72 ? -36.317 5.736 -4.982 1.00 59.75 72 VAL A C 1
ATOM 539 O O . VAL A 1 72 ? -37.042 4.752 -4.840 1.00 59.75 72 VAL A O 1
ATOM 542 N N . ASN A 1 73 ? -35.931 6.516 -3.969 1.00 57.09 73 ASN A N 1
ATOM 543 C CA . ASN A 1 73 ? -36.097 6.238 -2.533 1.00 57.09 73 ASN A CA 1
ATOM 544 C C . ASN A 1 73 ? -35.384 4.969 -2.013 1.00 57.09 73 ASN A C 1
ATOM 546 O O . ASN A 1 73 ? -35.328 4.776 -0.804 1.00 57.09 73 ASN A O 1
ATOM 550 N N . THR A 1 74 ? -34.790 4.163 -2.896 1.00 56.44 74 THR A N 1
ATOM 551 C CA . THR A 1 74 ? -33.904 3.039 -2.564 1.00 56.44 74 THR A CA 1
ATOM 552 C C . THR A 1 74 ? -32.546 3.537 -2.079 1.00 56.44 74 THR A C 1
ATOM 554 O O . THR A 1 74 ? -32.003 4.476 -2.661 1.00 56.44 74 THR A O 1
ATOM 557 N N . ARG A 1 75 ? -31.977 2.878 -1.061 1.00 66.00 75 ARG A N 1
ATOM 558 C CA . ARG A 1 75 ? -30.631 3.158 -0.544 1.00 66.00 75 ARG A CA 1
ATOM 559 C C . ARG A 1 75 ? -29.720 1.941 -0.696 1.00 66.00 75 ARG A C 1
ATOM 561 O O . ARG A 1 75 ? -29.873 0.967 0.027 1.00 66.00 75 ARG A O 1
ATOM 568 N N . PHE A 1 76 ? -28.784 2.002 -1.637 1.00 66.56 76 PHE A N 1
ATOM 569 C CA . PHE A 1 76 ? -27.833 0.923 -1.925 1.00 66.56 76 PHE A CA 1
ATOM 570 C C . PHE A 1 76 ? -26.617 0.927 -0.983 1.00 66.56 76 PHE A C 1
ATOM 572 O O . PHE A 1 76 ? -26.082 -0.124 -0.642 1.00 66.56 76 PHE A O 1
ATOM 579 N N . THR A 1 77 ? -26.167 2.103 -0.541 1.00 60.16 77 THR A N 1
ATOM 580 C CA . THR A 1 77 ? -24.979 2.247 0.312 1.00 60.16 77 THR A CA 1
ATOM 581 C C . THR A 1 77 ? -25.248 1.762 1.738 1.00 60.16 77 THR A C 1
ATOM 583 O O . THR A 1 77 ? -26.121 2.275 2.439 1.00 60.16 77 THR A O 1
ATOM 586 N N . GLY A 1 78 ? -24.464 0.774 2.178 1.00 54.81 78 GLY A N 1
ATOM 587 C CA . GLY A 1 78 ? -24.577 0.157 3.505 1.00 54.81 78 GLY A CA 1
ATOM 588 C C . GLY A 1 78 ? -25.532 -1.039 3.587 1.00 54.81 78 GLY A C 1
ATOM 589 O O . GLY A 1 78 ? -25.494 -1.741 4.589 1.00 54.81 78 GLY A O 1
ATOM 590 N N . GLU A 1 79 ? -26.329 -1.293 2.544 1.00 55.25 79 GLU A N 1
ATOM 591 C CA . GLU A 1 79 ? -27.170 -2.499 2.407 1.00 55.25 79 GLU A CA 1
ATOM 592 C C . GLU A 1 79 ? -26.649 -3.450 1.302 1.00 55.25 79 GLU A C 1
ATOM 594 O O . GLU A 1 79 ? -27.041 -4.611 1.273 1.00 55.25 79 GLU A O 1
ATOM 599 N N . LEU A 1 80 ? -25.755 -2.974 0.418 1.00 60.78 80 LEU A N 1
ATOM 600 C CA . LEU A 1 80 ? -25.043 -3.753 -0.607 1.00 60.78 80 LEU A CA 1
ATOM 601 C C . LEU A 1 80 ? -23.522 -3.525 -0.539 1.00 60.78 80 LEU A C 1
ATOM 603 O O . LEU A 1 80 ? -23.066 -2.403 -0.279 1.00 60.78 80 LEU A O 1
ATOM 607 N N . THR A 1 81 ? -22.741 -4.553 -0.869 1.00 66.75 81 THR A N 1
ATOM 608 C CA . THR A 1 81 ? -21.300 -4.486 -1.168 1.00 66.75 81 THR A CA 1
ATOM 609 C C . THR A 1 81 ? -20.981 -4.859 -2.629 1.00 66.75 81 THR A C 1
ATOM 611 O O . THR A 1 81 ? -21.870 -4.957 -3.477 1.00 66.75 81 THR A O 1
ATOM 614 N N . LEU A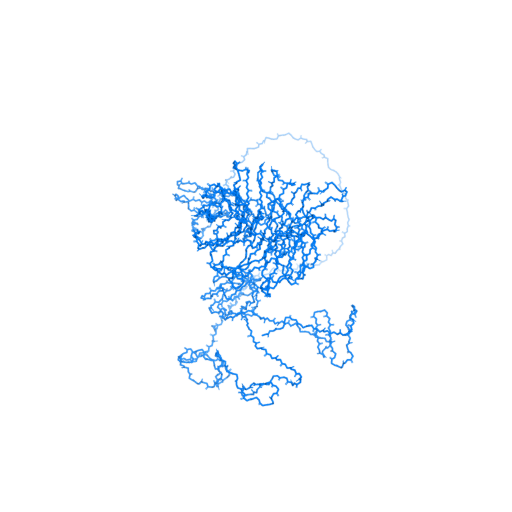 1 82 ? -19.691 -4.930 -2.986 1.00 66.69 82 LEU A N 1
ATOM 615 C CA . LEU A 1 82 ? -19.253 -5.294 -4.338 1.00 66.69 82 LEU A CA 1
ATOM 616 C C . LEU A 1 82 ? -19.099 -6.812 -4.436 1.00 66.69 82 LEU A C 1
ATOM 618 O O . LEU A 1 82 ? -18.368 -7.406 -3.648 1.00 66.69 82 LEU A O 1
ATOM 622 N N . GLY A 1 83 ? -19.742 -7.414 -5.435 1.00 56.56 83 GLY A N 1
ATOM 623 C CA . GLY A 1 83 ? -19.876 -8.866 -5.575 1.00 56.56 83 GLY A CA 1
ATOM 624 C C . GLY A 1 83 ? -21.249 -9.410 -5.165 1.00 56.56 83 GLY A C 1
ATOM 625 O O . GLY A 1 83 ? -21.576 -10.524 -5.561 1.00 56.56 83 GLY A O 1
ATOM 626 N N . ASP A 1 84 ? -22.071 -8.630 -4.458 1.00 59.16 84 ASP A N 1
ATOM 627 C CA . ASP A 1 84 ? -23.421 -9.019 -4.029 1.00 59.16 84 ASP A CA 1
ATOM 628 C C . ASP A 1 84 ? -24.318 -9.413 -5.211 1.00 59.16 84 ASP A C 1
ATOM 630 O O . ASP A 1 84 ? -24.299 -8.768 -6.266 1.00 59.16 84 ASP A O 1
ATOM 634 N N . SER A 1 85 ? -25.151 -10.438 -5.012 1.00 58.84 85 SER A N 1
ATOM 635 C CA . SER A 1 85 ? -26.144 -10.881 -5.995 1.00 58.84 85 SER A CA 1
ATOM 636 C C . SER A 1 85 ? -27.416 -10.039 -5.905 1.00 58.84 85 SER A C 1
ATOM 638 O O . SER A 1 85 ? -28.213 -10.181 -4.982 1.00 58.84 85 SER A O 1
ATOM 640 N N . LEU A 1 86 ? -27.634 -9.179 -6.899 1.00 60.50 86 LEU A N 1
ATOM 641 C CA . LEU A 1 86 ? -28.807 -8.318 -6.994 1.00 60.50 86 LEU A CA 1
ATOM 642 C C . LEU A 1 86 ? -29.814 -8.884 -8.002 1.00 60.50 86 LEU A C 1
ATOM 644 O O . LEU A 1 86 ? -29.563 -8.912 -9.212 1.00 60.50 86 LEU A O 1
ATOM 648 N N . GLY A 1 87 ? -30.975 -9.309 -7.505 1.00 60.91 87 GLY A N 1
ATOM 649 C CA . GLY A 1 87 ? -32.112 -9.687 -8.345 1.00 60.91 87 GLY A CA 1
ATOM 650 C C . GLY A 1 87 ? -32.830 -8.454 -8.898 1.00 60.91 87 GLY A C 1
ATOM 651 O O . GLY A 1 87 ? -33.289 -7.613 -8.125 1.00 60.91 87 GLY A O 1
ATOM 652 N N . ILE A 1 88 ? -32.958 -8.354 -10.224 1.00 60.88 88 ILE A N 1
ATOM 653 C CA . ILE A 1 88 ? -33.739 -7.322 -10.921 1.00 60.88 88 ILE A CA 1
ATOM 654 C C . ILE A 1 88 ? -34.644 -8.016 -11.946 1.00 60.88 88 ILE A C 1
ATOM 656 O O . ILE A 1 88 ? -34.177 -8.554 -12.950 1.00 60.88 88 ILE A O 1
ATOM 660 N N . GLY A 1 89 ? -35.955 -8.015 -11.694 1.00 63.19 89 GLY A N 1
ATOM 661 C CA . GLY A 1 89 ? -36.914 -8.736 -12.537 1.00 63.19 89 GLY A CA 1
ATOM 662 C C . GLY A 1 89 ? -36.680 -10.250 -12.500 1.00 63.19 89 GLY A C 1
ATOM 663 O O . GLY A 1 89 ? -36.653 -10.847 -11.429 1.00 63.19 89 GLY A O 1
ATOM 664 N N . ASP A 1 90 ? -36.512 -10.873 -13.668 1.00 58.47 90 ASP A N 1
ATOM 665 C CA . ASP A 1 90 ? -36.258 -12.311 -13.834 1.00 58.47 90 ASP A CA 1
ATOM 666 C C . ASP A 1 90 ? -34.758 -12.659 -13.957 1.00 58.47 90 ASP A C 1
ATOM 668 O O . ASP A 1 90 ? -34.399 -13.729 -14.466 1.00 58.47 90 ASP A O 1
ATOM 672 N N . LYS A 1 91 ? -33.860 -11.742 -13.575 1.00 55.59 91 LYS A N 1
ATOM 673 C CA . LYS A 1 91 ? -32.406 -11.872 -13.756 1.00 55.59 91 LYS A CA 1
ATOM 674 C C . LYS A 1 91 ? -31.647 -11.486 -12.488 1.00 55.59 91 LYS A C 1
ATOM 676 O O . LYS A 1 91 ? -32.032 -10.565 -11.773 1.00 55.59 91 LYS A O 1
ATOM 681 N N . VAL A 1 92 ? -30.547 -12.193 -12.240 1.00 59.62 92 VAL A N 1
ATOM 682 C CA . VAL A 1 92 ? -29.597 -11.912 -11.157 1.00 59.62 92 VAL A CA 1
ATOM 683 C C . VAL A 1 92 ? -28.298 -11.413 -11.774 1.00 59.62 92 VAL A C 1
ATOM 685 O O . VAL A 1 92 ? -27.855 -11.926 -12.803 1.00 59.62 92 VAL A O 1
ATOM 688 N N . PHE A 1 93 ? -27.702 -10.409 -11.145 1.00 63.62 93 PHE A N 1
ATOM 689 C CA . PHE A 1 93 ? -26.459 -9.770 -11.560 1.00 63.62 93 PHE A CA 1
ATOM 690 C C . PHE A 1 93 ? -25.565 -9.569 -10.337 1.00 63.62 93 PHE A C 1
ATOM 692 O O . PHE A 1 93 ? -26.076 -9.445 -9.228 1.00 63.62 93 PHE A O 1
ATOM 699 N N . LEU A 1 94 ? -24.249 -9.471 -10.530 1.00 64.69 94 LEU A N 1
ATOM 700 C CA . LEU A 1 94 ? -23.342 -9.088 -9.443 1.00 64.69 94 LEU A CA 1
ATOM 701 C C . LEU A 1 94 ? -23.152 -7.568 -9.438 1.00 64.69 94 LEU A C 1
ATOM 703 O O . LEU A 1 94 ? -22.955 -6.969 -10.501 1.00 64.69 94 LEU A O 1
ATOM 707 N N . VAL A 1 95 ? -23.174 -6.940 -8.263 1.00 72.69 95 VAL A N 1
ATOM 708 C CA . VAL A 1 95 ? -22.893 -5.503 -8.106 1.00 72.69 95 VAL A CA 1
ATOM 709 C C . VAL A 1 95 ? -21.405 -5.243 -8.378 1.00 72.69 95 VAL A C 1
ATOM 711 O O . VAL A 1 95 ? -20.541 -5.634 -7.597 1.00 72.69 95 VAL A O 1
ATOM 714 N N . SER A 1 96 ? -21.093 -4.585 -9.497 1.00 77.81 96 SER A N 1
ATOM 715 C CA . SER A 1 96 ? -19.721 -4.299 -9.954 1.00 77.81 96 SER A CA 1
ATOM 716 C C . SER A 1 96 ? -19.197 -2.924 -9.524 1.00 77.81 96 SER A C 1
ATOM 718 O O . SER A 1 96 ? -17.998 -2.660 -9.607 1.00 77.81 96 SER A O 1
ATOM 720 N N . GLY A 1 97 ? -20.079 -2.044 -9.048 1.00 75.19 97 GLY A N 1
ATOM 721 C CA . GLY A 1 97 ? -19.723 -0.736 -8.502 1.00 75.19 97 GLY A CA 1
ATOM 722 C C . GLY A 1 97 ? -20.927 -0.046 -7.868 1.00 75.19 97 GLY A C 1
ATOM 723 O O . GLY A 1 97 ? -22.018 -0.102 -8.423 1.00 75.19 97 GLY A O 1
ATOM 724 N N . ILE A 1 98 ? -20.741 0.646 -6.745 1.00 81.62 98 ILE A N 1
ATOM 725 C CA . ILE A 1 98 ? -21.771 1.494 -6.123 1.00 81.62 98 ILE A CA 1
ATOM 726 C C . ILE A 1 98 ? -21.274 2.937 -6.224 1.00 81.62 98 ILE A C 1
ATOM 728 O O . ILE A 1 98 ? -20.207 3.262 -5.710 1.00 81.62 98 ILE A O 1
ATOM 732 N N . ALA A 1 99 ? -22.007 3.780 -6.950 1.00 69.88 99 ALA A N 1
ATOM 733 C CA . ALA A 1 99 ? -21.609 5.155 -7.262 1.00 69.88 99 ALA A CA 1
ATOM 734 C C . ALA A 1 99 ? -22.270 6.191 -6.338 1.00 69.88 99 ALA A C 1
ATOM 736 O O . ALA A 1 99 ? -21.737 7.284 -6.158 1.00 69.88 99 ALA A O 1
ATOM 737 N N . SER A 1 100 ? -23.422 5.860 -5.751 1.00 72.44 100 SER A N 1
ATOM 738 C CA . SER A 1 100 ? -24.073 6.628 -4.686 1.00 72.44 100 SER A CA 1
ATOM 739 C C . SER A 1 100 ? -25.120 5.771 -3.970 1.00 72.44 100 SER A C 1
ATOM 741 O O . SER A 1 100 ? -25.432 4.663 -4.409 1.00 72.44 100 SER A O 1
ATOM 743 N N . ASP A 1 101 ? -25.745 6.327 -2.928 1.00 71.31 101 ASP A N 1
ATOM 744 C CA . ASP A 1 101 ? -26.962 5.803 -2.294 1.00 71.31 101 ASP A CA 1
ATOM 745 C C . ASP A 1 101 ? -28.045 5.372 -3.306 1.00 71.31 101 ASP A C 1
ATOM 747 O O . ASP A 1 101 ? -28.815 4.466 -3.010 1.00 71.31 101 ASP A O 1
ATOM 751 N N . THR A 1 102 ? -28.096 5.979 -4.497 1.00 69.56 102 THR A N 1
ATOM 752 C CA . THR A 1 102 ? -29.148 5.779 -5.508 1.00 69.56 102 THR A CA 1
ATOM 753 C C . THR A 1 102 ? -28.643 5.296 -6.872 1.00 69.56 102 THR A C 1
ATOM 755 O O . THR A 1 102 ? -29.444 5.190 -7.803 1.00 69.56 102 THR A O 1
ATOM 758 N N . ILE A 1 103 ? -27.348 5.003 -7.040 1.00 76.12 103 ILE A N 1
ATOM 759 C CA . ILE A 1 103 ? -26.770 4.574 -8.326 1.00 76.12 103 ILE A CA 1
ATOM 760 C C . ILE A 1 103 ? -25.771 3.435 -8.112 1.00 76.12 103 ILE A C 1
ATOM 762 O O . ILE A 1 103 ? -24.801 3.585 -7.368 1.00 76.12 103 ILE A O 1
ATOM 766 N N . LEU A 1 104 ? -25.954 2.327 -8.835 1.00 82.88 104 LEU A N 1
ATOM 767 C CA . LEU A 1 104 ? -24.990 1.225 -8.903 1.00 82.88 104 LEU A CA 1
ATOM 768 C C . LEU A 1 104 ? -24.783 0.722 -10.338 1.00 82.88 104 LEU A C 1
ATOM 770 O O . LEU A 1 104 ? -25.485 1.113 -11.272 1.00 82.88 104 LEU A O 1
ATOM 774 N N . THR A 1 105 ? -23.780 -0.131 -10.512 1.00 82.44 105 THR A N 1
ATOM 775 C CA . THR A 1 105 ? -23.395 -0.771 -11.772 1.00 82.44 105 THR A CA 1
ATOM 776 C C . THR A 1 105 ? -23.376 -2.286 -11.586 1.00 82.44 105 THR A C 1
ATOM 778 O O . THR A 1 105 ? -23.001 -2.784 -10.525 1.00 82.44 105 THR A O 1
ATOM 781 N N . LEU A 1 106 ? -23.788 -3.011 -12.620 1.00 79.38 106 LEU A N 1
ATOM 782 C CA . LEU A 1 106 ? -23.845 -4.469 -12.680 1.00 79.38 106 LEU A CA 1
ATOM 783 C C . LEU A 1 106 ? -22.630 -5.045 -13.418 1.00 79.38 106 LEU A C 1
ATOM 785 O O . LEU A 1 106 ? -21.976 -4.357 -14.207 1.00 79.38 106 LEU A O 1
ATOM 789 N N . ASN A 1 107 ? -22.330 -6.322 -13.198 1.00 82.19 107 ASN A N 1
ATOM 790 C CA . ASN A 1 107 ? -21.298 -7.056 -13.937 1.00 82.19 107 ASN A CA 1
ATOM 791 C C . ASN A 1 107 ? -21.647 -7.293 -15.421 1.00 82.19 107 ASN A C 1
ATOM 793 O O . ASN A 1 107 ? -20.746 -7.528 -16.223 1.00 82.19 107 ASN A O 1
ATOM 797 N N . ALA A 1 108 ? -22.927 -7.204 -15.800 1.00 85.69 108 ALA A N 1
ATOM 798 C CA . ALA A 1 108 ? -23.397 -7.314 -17.179 1.00 85.69 108 ALA A CA 1
ATOM 799 C C . ALA A 1 108 ? -24.579 -6.359 -17.464 1.00 85.69 108 ALA A C 1
ATOM 801 O O . ALA A 1 108 ? -25.327 -6.024 -16.543 1.00 85.69 108 ALA A O 1
ATOM 802 N N . PRO A 1 109 ? -24.799 -5.919 -18.721 1.00 81.62 109 PRO A N 1
ATOM 803 C CA . PRO A 1 109 ? -25.942 -5.071 -19.066 1.00 81.62 109 PRO A CA 1
ATOM 804 C C . PRO A 1 109 ? -27.287 -5.816 -19.035 1.00 81.62 109 PRO A C 1
ATOM 806 O O . PRO A 1 109 ? -27.379 -6.954 -19.497 1.00 81.62 109 PRO A O 1
ATOM 809 N N . HIS A 1 110 ? -28.362 -5.159 -18.585 1.00 78.62 110 HIS A N 1
ATOM 810 C CA . HIS A 1 110 ? -29.694 -5.777 -18.528 1.00 78.62 110 HIS A CA 1
ATOM 811 C C . HIS A 1 110 ? -30.261 -6.007 -19.946 1.00 78.62 110 HIS A C 1
ATOM 813 O O . HIS A 1 110 ? -30.452 -5.038 -20.692 1.00 78.62 110 HIS A O 1
ATOM 819 N N . PRO A 1 111 ? -30.596 -7.250 -20.349 1.00 62.66 111 PRO A N 1
ATOM 820 C CA . PRO A 1 111 ? -30.891 -7.586 -21.750 1.00 62.66 111 PRO A CA 1
ATOM 821 C C . PRO A 1 111 ? -32.190 -6.957 -22.279 1.00 62.66 111 PRO A C 1
ATOM 823 O O . PRO A 1 111 ? -32.337 -6.717 -23.478 1.00 62.66 111 PRO A O 1
ATOM 826 N N . THR A 1 112 ? -33.132 -6.671 -21.383 1.00 75.88 112 THR A N 1
ATOM 827 C CA . THR A 1 112 ? -34.485 -6.160 -21.668 1.00 75.88 112 THR A CA 1
ATOM 828 C C . THR A 1 112 ? -34.757 -4.766 -21.101 1.00 75.88 112 THR A C 1
ATOM 830 O O . THR A 1 112 ? -35.681 -4.104 -21.566 1.00 75.88 112 THR A O 1
ATOM 833 N N . GLY A 1 113 ? -33.938 -4.299 -20.150 1.00 66.56 113 GLY A N 1
ATOM 834 C CA . GLY A 1 113 ? -34.295 -3.238 -19.199 1.00 66.56 113 GLY A CA 1
ATOM 835 C C . GLY A 1 113 ? -35.390 -3.648 -18.196 1.00 66.56 113 GLY A C 1
ATOM 836 O O . GLY A 1 113 ? -36.082 -4.645 -18.395 1.00 66.56 113 GLY A O 1
ATOM 837 N N . ALA A 1 114 ? -35.545 -2.869 -17.126 1.00 67.75 114 ALA A N 1
ATOM 838 C CA . ALA A 1 114 ? -36.623 -2.974 -16.141 1.00 67.75 114 ALA A CA 1
ATOM 839 C C . ALA A 1 114 ? -36.905 -1.592 -15.519 1.00 67.75 114 ALA A C 1
ATOM 841 O O . ALA A 1 114 ? -36.008 -0.754 -15.424 1.00 67.75 114 ALA A O 1
ATOM 842 N N . LEU A 1 115 ? -38.143 -1.334 -15.093 1.00 58.41 115 LEU A N 1
ATOM 843 C CA . LEU A 1 115 ? -38.554 -0.068 -14.476 1.00 58.41 115 LEU A CA 1
ATOM 844 C C . LEU A 1 115 ? -39.555 -0.354 -13.354 1.00 58.41 115 LEU A C 1
ATOM 846 O O . LEU A 1 115 ? -40.441 -1.186 -13.537 1.00 58.41 115 LEU A O 1
ATOM 850 N N . ASN A 1 116 ? -39.412 0.329 -12.215 1.00 54.09 116 ASN A N 1
ATOM 851 C CA . ASN A 1 116 ? -40.149 0.048 -10.976 1.00 54.09 116 ASN A CA 1
ATOM 852 C C . ASN A 1 116 ? -40.028 -1.422 -10.528 1.00 54.09 116 ASN A C 1
ATOM 854 O O . ASN A 1 116 ? -40.969 -1.991 -9.979 1.00 54.09 116 ASN A O 1
ATOM 858 N N . ALA A 1 117 ? -38.868 -2.037 -10.764 1.00 50.47 117 ALA A N 1
ATOM 859 C CA . ALA A 1 117 ? -38.573 -3.370 -10.265 1.00 50.47 117 ALA A CA 1
ATOM 860 C C . ALA A 1 117 ? -38.395 -3.335 -8.741 1.00 50.47 117 ALA A C 1
ATOM 862 O O . ALA A 1 117 ? -37.712 -2.453 -8.211 1.00 50.47 117 ALA A O 1
ATOM 863 N N . THR A 1 118 ? -38.964 -4.325 -8.055 1.00 51.41 118 THR A N 1
ATOM 864 C CA . THR A 1 118 ? -38.540 -4.691 -6.701 1.00 51.41 118 THR A CA 1
ATOM 865 C C . THR A 1 118 ? -37.197 -5.403 -6.812 1.00 51.41 118 THR A C 1
ATOM 867 O O . THR A 1 118 ? -37.057 -6.312 -7.633 1.00 51.41 118 THR A O 1
ATOM 870 N N . ALA A 1 119 ? -36.220 -4.988 -6.009 1.00 47.66 119 ALA A N 1
ATOM 871 C CA . ALA A 1 119 ? -34.913 -5.626 -5.946 1.00 47.66 119 ALA A CA 1
ATOM 872 C C . ALA A 1 119 ? -34.759 -6.388 -4.629 1.00 47.66 119 ALA A C 1
ATOM 874 O O . ALA A 1 119 ? -35.187 -5.913 -3.577 1.00 47.66 119 ALA A O 1
ATOM 875 N N . TYR A 1 120 ? -34.142 -7.562 -4.704 1.00 49.62 120 TYR A N 1
ATOM 876 C CA . TYR A 1 120 ? -33.958 -8.460 -3.569 1.00 49.62 120 TYR A CA 1
ATOM 877 C C . TYR A 1 120 ? -32.473 -8.735 -3.360 1.00 49.62 120 TYR A C 1
ATOM 879 O O . TYR A 1 120 ? -31.739 -8.936 -4.332 1.00 49.62 120 TYR A O 1
ATOM 887 N N . THR A 1 121 ? -32.080 -8.771 -2.090 1.00 44.97 121 THR A N 1
ATOM 888 C CA . THR A 1 121 ? -30.860 -9.425 -1.615 1.00 44.97 121 THR A CA 1
ATOM 889 C C . THR A 1 121 ? -31.267 -10.678 -0.835 1.00 44.97 121 THR A C 1
ATOM 891 O O . THR A 1 121 ? -32.456 -10.913 -0.583 1.00 44.97 121 THR A O 1
ATOM 894 N N . ASP A 1 122 ? -30.299 -11.511 -0.496 1.00 48.22 122 ASP A N 1
ATOM 895 C CA . ASP A 1 122 ? -30.477 -12.821 0.116 1.00 48.22 122 ASP A CA 1
ATOM 896 C C . ASP A 1 122 ? -30.158 -12.823 1.631 1.00 48.22 122 ASP A C 1
ATOM 898 O O . ASP A 1 122 ? -29.845 -11.789 2.220 1.00 48.22 122 ASP A O 1
ATOM 902 N N . GLY A 1 123 ? -30.346 -13.954 2.328 1.00 39.19 123 GLY A N 1
ATOM 903 C CA . GLY A 1 123 ? -30.194 -14.002 3.790 1.00 39.19 123 GLY A CA 1
ATOM 904 C C . GLY A 1 123 ? -30.495 -15.352 4.454 1.00 39.19 123 GLY A C 1
ATOM 905 O O . GLY A 1 123 ? -31.191 -16.205 3.905 1.00 39.19 123 GLY A O 1
ATOM 906 N N . ASP A 1 124 ? -29.947 -15.533 5.657 1.00 44.28 124 ASP A N 1
ATOM 907 C CA . ASP A 1 124 ? -29.698 -16.838 6.283 1.00 44.28 124 ASP A CA 1
ATOM 908 C C . ASP A 1 124 ? -30.865 -17.490 7.071 1.00 44.28 124 ASP A C 1
ATOM 910 O O . ASP A 1 124 ? -31.664 -16.822 7.725 1.00 44.28 124 ASP A O 1
ATOM 914 N N . LEU A 1 125 ? -30.895 -18.836 7.106 1.00 31.94 125 LEU A N 1
ATOM 915 C CA . LEU A 1 125 ? -31.856 -19.647 7.885 1.00 31.94 125 LEU A CA 1
ATOM 916 C C . LEU A 1 125 ? -31.243 -20.896 8.573 1.00 31.94 125 LEU A C 1
ATOM 918 O O . LEU A 1 125 ? -30.468 -21.608 7.950 1.00 31.94 125 LEU A O 1
ATOM 922 N N . LEU A 1 126 ? -31.643 -21.148 9.831 1.00 32.03 126 LEU A N 1
ATOM 923 C CA . LEU A 1 126 ? -31.635 -22.389 10.653 1.00 32.03 126 LEU A CA 1
ATOM 924 C C . LEU A 1 126 ? -30.504 -23.448 10.518 1.00 32.03 126 LEU A C 1
ATOM 926 O O . LEU A 1 126 ? -30.215 -23.961 9.444 1.00 32.03 126 LEU A O 1
ATOM 930 N N . SER A 1 127 ? -30.005 -23.919 11.673 1.00 32.19 127 SER A N 1
ATOM 931 C CA . SER A 1 127 ? -29.186 -25.138 11.813 1.00 32.19 127 SER A CA 1
ATOM 932 C C . SER A 1 127 ? -29.972 -26.311 12.416 1.00 32.19 127 SER A C 1
ATOM 934 O O . SER A 1 127 ? -30.788 -26.111 13.317 1.00 32.19 127 SER A O 1
ATOM 936 N N . VAL A 1 128 ? -29.701 -27.536 11.948 1.00 33.66 128 VAL A N 1
ATOM 937 C CA . VAL A 1 128 ? -30.203 -28.804 12.509 1.00 33.66 128 VAL A CA 1
ATOM 938 C C . VAL A 1 128 ? -29.068 -29.832 12.488 1.00 33.66 128 VAL A C 1
ATOM 940 O O . VAL A 1 128 ? -28.394 -29.986 11.473 1.00 33.66 128 VAL A O 1
ATOM 943 N N . GLN A 1 129 ? -28.872 -30.552 13.595 1.00 28.30 129 GLN A N 1
ATOM 944 C CA . GLN A 1 129 ? -27.833 -31.573 13.747 1.00 28.30 129 GLN A CA 1
ATOM 945 C C . GLN A 1 129 ? -28.467 -32.880 14.244 1.00 28.30 129 GLN A C 1
ATOM 947 O O . GLN A 1 129 ? -29.022 -32.918 15.341 1.00 28.30 129 GLN A O 1
ATOM 952 N N . THR A 1 130 ? -28.394 -33.950 13.449 1.00 36.72 130 THR A N 1
ATOM 953 C CA . THR A 1 130 ? -28.980 -35.264 13.767 1.00 36.72 130 THR A CA 1
ATOM 954 C C . THR A 1 130 ? -27.898 -36.334 13.901 1.00 36.72 130 THR A C 1
ATOM 956 O O . THR A 1 130 ? -27.373 -36.854 12.920 1.00 36.72 130 THR A O 1
ATOM 959 N N . GLY A 1 131 ? -27.570 -36.695 15.142 1.00 31.67 131 GLY A N 1
ATOM 960 C CA . GLY A 1 131 ? -26.812 -37.913 15.420 1.00 31.67 131 GLY A CA 1
ATOM 961 C C . GLY A 1 131 ? -27.741 -39.127 15.377 1.00 31.67 131 GLY A C 1
ATOM 962 O O . GLY A 1 131 ? -28.558 -39.266 16.279 1.00 31.67 131 GLY A O 1
ATOM 963 N N . ALA A 1 132 ? -27.565 -39.983 14.365 1.00 35.62 132 ALA A N 1
ATOM 964 C CA . ALA A 1 132 ? -28.317 -41.217 14.088 1.00 35.62 132 ALA A CA 1
ATOM 965 C C . ALA A 1 132 ? -29.831 -41.064 13.775 1.00 35.62 132 ALA A C 1
ATOM 967 O O . ALA A 1 132 ? -30.631 -40.661 14.609 1.00 35.62 132 ALA A O 1
ATOM 968 N N . GLU A 1 133 ? -30.194 -41.462 12.549 1.00 46.16 133 GLU A N 1
ATOM 969 C CA . GLU A 1 133 ? -31.487 -42.043 12.128 1.00 46.16 133 GLU A CA 1
ATOM 970 C C . GLU A 1 133 ? -32.813 -41.469 12.691 1.00 46.16 133 GLU A C 1
ATOM 972 O O . GLU A 1 133 ? -33.385 -42.045 13.610 1.00 46.16 133 GLU A O 1
ATOM 977 N N . VAL A 1 134 ? -33.401 -40.462 12.018 1.00 40.69 134 VAL A N 1
ATOM 978 C CA . VAL A 1 134 ? -34.837 -40.457 11.616 1.00 40.69 134 VAL A CA 1
ATOM 979 C C . VAL A 1 134 ? -34.993 -39.659 10.307 1.00 40.69 134 VAL A C 1
ATOM 981 O O . VAL A 1 134 ? -34.299 -38.666 10.088 1.00 40.69 134 VAL A O 1
ATOM 984 N N . GLU A 1 135 ? -35.906 -40.080 9.432 1.00 46.12 135 GLU A N 1
ATOM 985 C CA . GLU A 1 135 ? -36.144 -39.505 8.102 1.00 46.12 135 GLU A CA 1
ATOM 986 C C . GLU A 1 135 ? -36.938 -38.178 8.106 1.00 46.12 135 GLU A C 1
ATOM 988 O O . GLU A 1 135 ? -38.068 -38.111 8.589 1.00 46.12 135 GLU A O 1
ATOM 993 N N . SER A 1 136 ? -36.414 -37.176 7.388 1.00 52.81 136 SER A N 1
ATOM 994 C CA . SER A 1 136 ? -37.137 -36.030 6.791 1.00 52.81 136 SER A CA 1
ATOM 995 C C . SER A 1 136 ? -37.836 -34.985 7.697 1.00 52.81 136 SER A C 1
ATOM 997 O O . SER A 1 136 ? -38.154 -35.187 8.871 1.00 52.81 136 SER A O 1
ATOM 999 N N . LEU A 1 137 ? -38.074 -33.810 7.100 1.00 45.16 137 LEU A N 1
ATOM 1000 C CA . LEU A 1 137 ? -38.878 -32.716 7.651 1.00 45.16 137 LEU A CA 1
ATOM 1001 C C . LEU A 1 137 ? -40.347 -32.902 7.244 1.00 45.16 137 LEU A C 1
ATOM 1003 O O . LEU A 1 137 ? -40.650 -32.962 6.053 1.00 45.16 137 LEU A O 1
ATOM 1007 N N . VAL A 1 138 ? -41.265 -32.929 8.212 1.00 49.25 138 VAL A N 1
ATOM 1008 C CA . VAL A 1 138 ? -42.700 -33.130 7.961 1.00 49.25 138 VAL A CA 1
ATOM 1009 C C . VAL A 1 138 ? -43.472 -31.825 8.163 1.00 49.25 138 VAL A C 1
ATOM 1011 O O . VAL A 1 138 ? -43.438 -31.223 9.238 1.00 49.25 138 VAL A O 1
ATOM 1014 N N . ILE A 1 139 ? -44.222 -31.422 7.134 1.00 48.50 139 ILE A N 1
ATOM 1015 C CA . ILE A 1 139 ? -45.177 -30.306 7.164 1.00 48.50 139 ILE A CA 1
ATOM 1016 C C . ILE A 1 139 ? -46.568 -30.870 6.865 1.00 48.50 139 ILE A C 1
ATOM 1018 O O . ILE A 1 139 ? -46.763 -31.531 5.845 1.00 48.50 139 ILE A O 1
ATOM 1022 N N . ASN A 1 140 ? -47.544 -30.635 7.746 1.00 48.94 140 ASN A N 1
ATOM 1023 C CA . ASN A 1 140 ? -48.909 -31.139 7.554 1.00 48.94 140 ASN A CA 1
ATOM 1024 C C . ASN A 1 140 ? -49.860 -30.087 6.948 1.00 48.94 140 ASN A C 1
ATOM 1026 O O . ASN A 1 140 ? -49.581 -28.889 6.944 1.00 48.94 140 ASN A O 1
ATOM 1030 N N . ARG A 1 141 ? -51.034 -30.535 6.476 1.00 40.16 141 ARG A N 1
ATOM 1031 C CA . ARG A 1 141 ? -52.072 -29.677 5.858 1.00 40.16 141 ARG A CA 1
ATOM 1032 C C . ARG A 1 141 ? -52.673 -28.607 6.791 1.00 40.16 141 ARG A C 1
ATOM 1034 O O . ARG A 1 141 ? -53.482 -27.809 6.334 1.00 40.16 141 ARG A O 1
ATOM 1041 N N . SER A 1 142 ? -52.288 -28.580 8.068 1.00 43.34 142 SER A N 1
ATOM 1042 C CA . SER A 1 142 ? -52.709 -27.580 9.061 1.00 43.34 142 SER A CA 1
ATOM 1043 C C . SER A 1 142 ? -51.625 -26.530 9.360 1.00 43.34 142 SER A C 1
ATOM 1045 O O . SER A 1 142 ? -51.839 -25.659 10.207 1.00 43.34 142 SER A O 1
ATOM 1047 N N . GLY A 1 143 ? -50.468 -26.608 8.689 1.00 45.50 143 GLY A N 1
ATOM 1048 C CA . GLY A 1 143 ? -49.340 -25.689 8.867 1.00 45.50 143 GLY A CA 1
ATOM 1049 C C . GLY A 1 143 ? -48.464 -25.976 10.092 1.00 45.50 143 GLY A C 1
ATOM 1050 O O . GLY A 1 143 ? -47.694 -25.108 10.496 1.00 45.50 143 GLY A O 1
ATOM 1051 N N . ASN A 1 144 ? -48.573 -27.163 10.698 1.00 48.38 144 ASN A N 1
ATOM 1052 C CA . ASN A 1 144 ? -47.658 -27.577 11.763 1.00 48.38 144 ASN A CA 1
ATOM 1053 C C . ASN A 1 144 ? -46.408 -28.231 11.158 1.00 48.38 144 ASN A C 1
ATOM 1055 O O . ASN A 1 144 ? -46.506 -28.968 10.171 1.00 48.38 144 ASN A O 1
ATOM 1059 N N . VAL A 1 145 ? -45.256 -28.009 11.793 1.00 49.50 145 VAL A N 1
ATOM 1060 C CA . VAL A 1 145 ? -43.933 -28.456 11.323 1.00 49.50 145 VAL A CA 1
ATOM 1061 C C . VAL A 1 145 ? -43.250 -29.309 12.395 1.00 49.50 145 VAL A C 1
ATOM 1063 O O . VAL A 1 145 ? -43.381 -29.028 13.588 1.00 49.50 145 VAL A O 1
ATOM 1066 N N . GLY A 1 146 ? -42.524 -30.353 11.993 1.00 51.00 146 GLY A N 1
ATOM 1067 C CA . GLY A 1 146 ? -41.720 -31.166 12.908 1.00 51.00 146 GLY A CA 1
ATOM 1068 C C . GLY A 1 146 ? -40.679 -32.033 12.203 1.00 51.00 146 GLY A C 1
ATOM 1069 O O . GLY A 1 146 ? -40.829 -32.386 11.035 1.00 51.00 146 GLY A O 1
ATOM 1070 N N . VAL A 1 147 ? -39.622 -32.383 12.935 1.00 47.78 147 VAL A N 1
ATOM 1071 C CA . VAL A 1 147 ? -38.539 -33.273 12.489 1.00 47.78 147 VAL A CA 1
ATOM 1072 C C . VAL A 1 147 ? -38.721 -34.625 13.176 1.00 47.78 147 VAL A C 1
ATOM 1074 O O . VAL A 1 147 ? -38.914 -34.665 14.391 1.00 47.78 147 VAL A O 1
ATOM 1077 N N . GLY A 1 148 ? -38.723 -35.719 12.410 1.00 52.09 148 GLY A N 1
ATOM 1078 C CA . GLY A 1 148 ? -38.853 -37.087 12.935 1.00 52.09 148 GLY A CA 1
ATOM 1079 C C . GLY A 1 148 ? -40.172 -37.425 13.654 1.00 52.09 148 GLY A C 1
ATOM 1080 O O . GLY A 1 148 ? -40.265 -38.461 14.308 1.00 52.09 148 GLY A O 1
ATOM 1081 N N . ALA A 1 149 ? -41.200 -36.575 13.553 1.00 47.28 149 ALA A N 1
ATOM 1082 C CA . ALA A 1 149 ? -42.472 -36.734 14.259 1.00 47.28 149 ALA A CA 1
ATOM 1083 C C . ALA A 1 149 ? -43.646 -36.921 13.283 1.00 47.28 149 ALA A C 1
ATOM 1085 O O . ALA A 1 149 ? -44.013 -35.999 12.556 1.00 47.28 149 ALA A O 1
ATOM 1086 N N . ALA A 1 150 ? -44.299 -38.088 13.329 1.00 49.53 150 ALA A N 1
ATOM 1087 C CA . ALA A 1 150 ? -45.399 -38.448 12.424 1.00 49.53 150 ALA A CA 1
ATOM 1088 C C . ALA A 1 150 ? -46.655 -37.550 12.527 1.00 49.53 150 ALA A C 1
ATOM 1090 O O . ALA A 1 150 ? -47.490 -37.555 11.628 1.00 49.53 150 ALA A O 1
ATOM 1091 N N . ASN A 1 151 ? -46.805 -36.784 13.614 1.00 55.09 151 ASN A N 1
ATOM 1092 C CA . ASN A 1 151 ? -47.879 -35.805 13.804 1.00 55.09 151 ASN A CA 1
ATOM 1093 C C . ASN A 1 151 ? -47.323 -34.533 14.476 1.00 55.09 151 ASN A C 1
ATOM 1095 O O . ASN A 1 151 ? -47.285 -34.468 15.707 1.00 55.09 151 ASN A O 1
ATOM 1099 N N . PRO A 1 152 ? -46.875 -33.518 13.711 1.00 58.72 152 PRO A N 1
ATOM 1100 C CA . PRO A 1 152 ? -46.348 -32.286 14.290 1.00 58.72 152 PRO A CA 1
ATOM 1101 C C . PRO A 1 152 ? -47.447 -31.452 14.967 1.00 58.72 152 PRO A C 1
ATOM 1103 O O . PRO A 1 152 ? -48.528 -31.237 14.410 1.00 58.72 152 PRO A O 1
ATOM 1106 N N . ALA A 1 153 ? -47.152 -30.957 16.172 1.00 44.06 153 ALA A N 1
ATOM 1107 C CA . ALA A 1 153 ? -48.102 -30.258 17.048 1.00 44.06 153 ALA A CA 1
ATOM 1108 C C . ALA A 1 153 ? -47.757 -28.778 17.317 1.00 44.06 153 ALA A C 1
ATOM 1110 O O . ALA A 1 153 ? -48.532 -28.082 17.969 1.00 44.06 153 ALA A O 1
ATOM 1111 N N . VAL A 1 154 ? -46.612 -28.293 16.825 1.00 44.78 154 VAL A N 1
ATOM 1112 C CA . VAL A 1 154 ? -46.130 -26.918 17.035 1.00 44.78 154 VAL A CA 1
ATOM 1113 C C . VAL A 1 154 ? -46.315 -26.101 15.755 1.00 44.78 154 VAL A C 1
ATOM 1115 O O . VAL A 1 154 ? -46.082 -26.601 14.651 1.00 44.78 154 VAL A O 1
ATOM 1118 N N . LYS A 1 155 ? -46.731 -24.839 15.907 1.00 40.97 155 LYS A N 1
ATOM 1119 C CA . LYS A 1 155 ? -46.730 -23.843 14.830 1.00 40.97 155 LYS A CA 1
ATOM 1120 C C . LYS A 1 155 ? -45.460 -23.006 14.886 1.00 40.97 155 LYS A C 1
ATOM 1122 O O . LYS A 1 155 ? -45.040 -22.600 15.966 1.00 40.97 155 LYS A O 1
ATOM 1127 N N . LEU A 1 156 ? -44.897 -22.724 13.716 1.00 37.56 156 LEU A N 1
ATOM 1128 C CA . LEU A 1 156 ? -43.858 -21.716 13.561 1.00 37.56 156 LEU A CA 1
ATOM 1129 C C . LEU A 1 156 ? -44.529 -20.334 13.601 1.00 37.56 156 LEU A C 1
ATOM 1131 O O . LEU A 1 156 ? -45.424 -20.077 12.797 1.00 37.56 156 LEU A O 1
ATOM 1135 N N . ASP A 1 157 ? -44.133 -19.477 14.541 1.00 37.44 157 ASP A N 1
ATOM 1136 C CA . ASP A 1 157 ? -44.627 -18.099 14.626 1.00 37.44 157 ASP A CA 1
ATOM 1137 C C . ASP A 1 157 ? -43.584 -17.159 14.010 1.00 37.44 157 ASP A C 1
ATOM 1139 O O . ASP A 1 157 ? -42.396 -17.249 14.330 1.00 37.44 157 ASP A O 1
ATOM 1143 N N . VAL A 1 158 ? -44.005 -16.310 13.072 1.00 36.75 158 VAL A N 1
ATOM 1144 C CA . VAL A 1 158 ? -43.099 -15.544 12.202 1.00 36.75 158 VAL A CA 1
ATOM 1145 C C . VAL A 1 158 ? -43.382 -14.056 12.357 1.00 36.75 158 VAL A C 1
ATOM 1147 O O . VAL A 1 158 ? -44.460 -13.572 12.017 1.00 36.75 158 VAL A O 1
ATOM 1150 N N . ALA A 1 159 ? -42.387 -13.313 12.849 1.00 29.00 159 ALA A N 1
ATOM 1151 C CA . ALA A 1 159 ? -42.444 -11.865 13.055 1.00 29.00 159 ALA A CA 1
ATOM 1152 C C . ALA A 1 159 ? -42.267 -11.080 11.734 1.00 29.00 159 ALA A C 1
ATOM 1154 O O . ALA A 1 159 ? -41.386 -10.236 11.594 1.00 29.00 159 ALA A O 1
ATOM 1155 N N . GLY A 1 160 ? -43.105 -11.400 10.750 1.00 32.84 160 GLY A N 1
ATOM 1156 C CA . GLY A 1 160 ? -43.123 -10.853 9.396 1.00 32.84 160 GLY A CA 1
ATOM 1157 C C . GLY A 1 160 ? -44.303 -11.467 8.645 1.00 32.84 160 GLY A C 1
ATOM 1158 O O . GLY A 1 160 ? -44.506 -12.679 8.687 1.00 32.84 160 GLY A O 1
ATOM 1159 N N . GLY A 1 161 ? -45.152 -10.636 8.044 1.00 27.55 161 GLY A N 1
ATOM 1160 C CA . GLY A 1 161 ? -46.505 -11.049 7.675 1.00 27.55 161 GLY A CA 1
ATOM 1161 C C . GLY A 1 161 ? -46.600 -11.980 6.465 1.00 27.55 161 GLY A C 1
ATOM 1162 O O . GLY A 1 161 ? -46.608 -11.505 5.337 1.00 27.55 161 GLY A O 1
ATOM 1163 N N . ILE A 1 162 ? -46.858 -13.270 6.704 1.00 35.81 162 ILE A N 1
ATOM 1164 C CA . ILE A 1 162 ? -47.745 -14.062 5.837 1.00 35.81 162 ILE A CA 1
ATOM 1165 C C . ILE A 1 162 ? -48.828 -14.715 6.704 1.00 35.81 162 ILE A C 1
ATOM 1167 O O . ILE A 1 162 ? -48.582 -15.670 7.438 1.00 35.81 162 ILE A O 1
ATOM 1171 N N . ARG A 1 163 ? -50.061 -14.216 6.582 1.00 35.47 163 ARG A N 1
ATOM 1172 C CA . ARG A 1 163 ? -51.283 -14.937 6.959 1.00 35.47 163 ARG A CA 1
ATOM 1173 C C . ARG A 1 163 ? -52.154 -15.049 5.716 1.00 35.47 163 ARG A C 1
ATOM 1175 O O . ARG A 1 163 ? -52.473 -14.033 5.113 1.00 35.47 163 ARG A O 1
ATOM 1182 N N . VAL A 1 164 ? -52.548 -16.270 5.369 1.00 41.91 164 VAL A N 1
ATOM 1183 C CA . VAL A 1 164 ? -53.514 -16.550 4.299 1.00 41.91 164 VAL A CA 1
ATOM 1184 C C . VAL A 1 164 ? -54.745 -17.187 4.937 1.00 41.91 164 VAL A C 1
ATOM 1186 O O . VAL A 1 164 ? -54.625 -18.123 5.729 1.00 41.91 164 VAL A O 1
ATOM 1189 N N . GLY A 1 165 ? -55.923 -16.653 4.627 1.00 48.31 165 GLY A N 1
ATOM 1190 C CA . GLY A 1 165 ? -57.211 -17.068 5.179 1.00 48.31 165 GLY A CA 1
ATOM 1191 C C . GLY A 1 165 ? -58.355 -16.271 4.549 1.00 48.31 165 GLY A C 1
ATOM 1192 O O . GLY A 1 165 ? -58.110 -15.269 3.882 1.00 48.31 165 GLY A O 1
ATOM 1193 N N . GLY A 1 166 ? -59.596 -16.726 4.744 1.00 50.31 166 GLY A N 1
ATOM 1194 C CA . GLY A 1 166 ? -60.804 -16.165 4.116 1.00 50.31 166 GLY A CA 1
ATOM 1195 C C . GLY A 1 166 ? -61.267 -14.824 4.698 1.00 50.31 166 GLY A C 1
ATOM 1196 O O . GLY A 1 166 ? -62.398 -14.712 5.168 1.00 50.31 166 GLY A O 1
ATOM 1197 N N . GLU A 1 167 ? -60.395 -13.817 4.710 1.00 60.25 167 GLU A N 1
ATOM 1198 C CA . GLU A 1 167 ? -60.711 -12.479 5.212 1.00 60.25 167 GLU A CA 1
ATOM 1199 C C . GLU A 1 167 ? -61.537 -11.703 4.168 1.00 60.25 167 GLU A C 1
ATOM 1201 O O . GLU A 1 167 ? -61.064 -11.336 3.089 1.00 60.25 167 GLU A O 1
ATOM 1206 N N . THR A 1 168 ? -62.809 -11.448 4.473 1.00 62.50 168 THR A N 1
ATOM 1207 C CA . THR A 1 168 ? -63.734 -10.784 3.537 1.00 62.50 168 THR A CA 1
ATOM 1208 C C . THR A 1 168 ? -63.633 -9.256 3.564 1.00 62.50 168 THR A C 1
ATOM 1210 O O . THR A 1 168 ? -64.014 -8.599 2.593 1.00 62.50 168 THR A O 1
ATOM 1213 N N . VAL A 1 169 ? -63.078 -8.678 4.635 1.00 72.06 169 VAL A N 1
ATOM 1214 C CA . VAL A 1 169 ? -63.032 -7.231 4.906 1.00 72.06 169 VAL A CA 1
ATOM 1215 C C . VAL A 1 169 ? -61.645 -6.658 4.611 1.00 72.06 169 VAL A C 1
ATOM 1217 O O . VAL A 1 169 ? -60.641 -7.223 5.032 1.00 72.06 169 VAL A O 1
ATOM 1220 N N . CYS A 1 170 ? -61.601 -5.508 3.934 1.00 73.25 170 CYS A N 1
ATOM 1221 C CA . CYS A 1 170 ? -60.404 -4.678 3.808 1.00 73.25 170 CYS A CA 1
ATOM 1222 C C . CYS A 1 170 ? -60.628 -3.352 4.545 1.00 73.25 170 CYS A C 1
ATOM 1224 O O . CYS A 1 170 ? -61.629 -2.677 4.315 1.00 73.25 170 CYS A O 1
ATOM 1226 N N . ASP A 1 171 ? -59.707 -3.006 5.439 1.00 76.19 171 ASP A N 1
ATOM 1227 C CA . ASP A 1 171 ? -59.675 -1.773 6.230 1.00 76.19 171 ASP A CA 1
ATOM 1228 C C . ASP A 1 171 ? -58.204 -1.402 6.541 1.00 76.19 171 ASP A C 1
ATOM 1230 O O . ASP A 1 171 ? -57.310 -2.203 6.244 1.00 76.19 171 ASP A O 1
ATOM 1234 N N . PRO A 1 172 ? -57.894 -0.220 7.117 1.00 74.12 172 PRO A N 1
ATOM 1235 C CA . PRO A 1 172 ? -56.503 0.227 7.273 1.00 74.12 172 PRO A CA 1
ATOM 1236 C C . PRO A 1 172 ? -55.651 -0.660 8.192 1.00 74.12 172 PRO A C 1
ATOM 1238 O O . PRO A 1 172 ? -54.428 -0.628 8.123 1.00 74.12 172 PRO A O 1
ATOM 1241 N N . ALA A 1 173 ? -56.278 -1.485 9.038 1.00 64.81 173 ALA A N 1
ATOM 1242 C CA . ALA A 1 173 ? -55.584 -2.463 9.876 1.00 64.81 173 ALA A CA 1
ATOM 1243 C C . ALA A 1 173 ? -55.138 -3.722 9.102 1.00 64.81 173 ALA A C 1
ATOM 1245 O O . ALA A 1 173 ? -54.425 -4.560 9.655 1.00 64.81 173 ALA A O 1
ATOM 1246 N N . ARG A 1 174 ? -55.568 -3.865 7.841 1.00 62.16 174 ARG A N 1
ATOM 1247 C CA . ARG A 1 174 ? -55.296 -4.996 6.939 1.00 62.16 174 ARG A CA 1
ATOM 1248 C C . ARG A 1 174 ? -54.637 -4.572 5.624 1.00 62.16 174 ARG A C 1
ATOM 1250 O O . ARG A 1 174 ? -54.512 -5.402 4.723 1.00 62.16 174 ARG A O 1
ATOM 1257 N N . GLU A 1 175 ? -54.226 -3.315 5.487 1.00 67.88 175 GLU A N 1
ATOM 1258 C CA . GLU A 1 175 ? -53.504 -2.844 4.303 1.00 67.88 175 GLU A CA 1
ATOM 1259 C C . GLU A 1 175 ? -52.263 -3.716 4.029 1.00 67.88 175 GLU A C 1
ATOM 1261 O O . GLU A 1 175 ? -51.527 -4.081 4.945 1.00 67.88 175 GLU A O 1
ATOM 1266 N N . GLY A 1 176 ? -52.079 -4.129 2.773 1.00 54.88 176 GLY A N 1
ATOM 1267 C CA . GLY A 1 176 ? -51.054 -5.099 2.367 1.00 54.88 176 GLY A CA 1
ATOM 1268 C C . GLY A 1 176 ? -51.444 -6.578 2.519 1.00 54.88 176 GLY A C 1
ATOM 1269 O O . GLY A 1 176 ? -50.690 -7.442 2.076 1.00 54.88 176 GLY A O 1
ATOM 1270 N N . THR A 1 177 ? -52.615 -6.907 3.082 1.00 56.84 177 THR A N 1
ATOM 1271 C CA . THR A 1 177 ? -53.113 -8.299 3.114 1.00 56.84 177 THR A CA 1
ATOM 1272 C C . THR A 1 177 ? -53.456 -8.782 1.703 1.00 56.84 177 THR A C 1
ATOM 1274 O O . THR A 1 177 ? -54.019 -8.035 0.900 1.00 56.84 177 THR A O 1
ATOM 1277 N N . ILE A 1 178 ? -53.152 -10.050 1.419 1.00 56.78 178 ILE A N 1
ATOM 1278 C CA . ILE A 1 178 ? -53.411 -10.723 0.140 1.00 56.78 178 ILE A CA 1
ATOM 1279 C C . ILE A 1 178 ? -54.439 -11.837 0.361 1.00 56.78 178 ILE A C 1
ATOM 1281 O O . ILE A 1 178 ? -54.332 -12.590 1.331 1.00 56.78 178 ILE A O 1
ATOM 1285 N N . ARG A 1 179 ? -55.407 -11.973 -0.548 1.00 65.75 179 ARG A N 1
ATOM 1286 C CA . ARG A 1 179 ? -56.378 -13.078 -0.566 1.00 65.75 179 ARG A CA 1
ATOM 1287 C C . ARG A 1 179 ? -56.525 -13.689 -1.957 1.00 65.75 179 ARG A C 1
ATOM 1289 O O . ARG A 1 179 ? -56.158 -13.071 -2.952 1.00 65.75 179 ARG A O 1
ATOM 1296 N N . TYR A 1 180 ? -57.158 -14.855 -2.001 1.00 60.69 180 TYR A N 1
ATOM 1297 C CA . TYR A 1 180 ? -57.849 -15.360 -3.187 1.00 60.69 180 TYR A CA 1
ATOM 1298 C C . TYR A 1 180 ? -59.333 -14.981 -3.090 1.00 60.69 180 TYR A C 1
ATOM 1300 O O . TYR A 1 180 ? -59.854 -14.871 -1.977 1.00 60.69 180 TYR A O 1
ATOM 1308 N N . ASN A 1 181 ? -60.014 -14.757 -4.216 1.00 63.03 181 ASN A N 1
ATOM 1309 C CA . ASN A 1 181 ? -61.459 -14.510 -4.219 1.00 63.03 181 ASN A CA 1
ATOM 1310 C C . ASN A 1 181 ? -62.284 -15.798 -4.402 1.00 63.03 181 ASN A C 1
ATOM 1312 O O . ASN A 1 181 ? -61.921 -16.696 -5.159 1.00 63.03 181 ASN A O 1
ATOM 1316 N N . ASP A 1 182 ? -63.446 -15.850 -3.745 1.00 55.34 182 ASP A N 1
ATOM 1317 C CA . ASP A 1 182 ? -64.329 -17.032 -3.695 1.00 55.34 182 ASP A CA 1
ATOM 1318 C C . ASP A 1 182 ? -64.999 -17.383 -5.046 1.00 55.34 182 ASP A C 1
ATOM 1320 O O . ASP A 1 182 ? -65.824 -18.294 -5.119 1.00 55.34 182 ASP A O 1
ATOM 1324 N N . ALA A 1 183 ? -64.704 -16.625 -6.108 1.00 56.47 183 ALA A N 1
ATOM 1325 C CA . ALA A 1 183 ? -65.354 -16.714 -7.415 1.00 56.47 183 ALA A CA 1
ATOM 1326 C C . ALA A 1 183 ? -64.466 -17.313 -8.521 1.00 56.47 183 ALA A C 1
ATOM 1328 O O . ALA A 1 183 ? -64.999 -17.685 -9.568 1.00 56.47 183 ALA A O 1
ATOM 1329 N N . GLY A 1 184 ? -63.146 -17.403 -8.319 1.00 56.22 184 GLY A N 1
ATOM 1330 C CA . GLY A 1 184 ? -62.231 -17.885 -9.359 1.00 56.22 184 GLY A CA 1
ATOM 1331 C C . GLY A 1 184 ? -60.780 -18.138 -8.942 1.00 56.22 184 GLY A C 1
ATOM 1332 O O . GLY A 1 184 ? -59.946 -18.278 -9.831 1.00 56.22 184 GLY A O 1
ATOM 1333 N N . ASP A 1 185 ? -60.466 -18.174 -7.640 1.00 56.88 185 ASP A N 1
ATOM 1334 C CA . ASP A 1 185 ? -59.095 -18.324 -7.120 1.00 56.88 185 ASP A CA 1
ATOM 1335 C C . ASP A 1 185 ? -58.108 -17.266 -7.674 1.00 56.88 185 ASP A C 1
ATOM 1337 O O . ASP A 1 185 ? -56.909 -17.509 -7.829 1.00 56.88 185 ASP A O 1
ATOM 1341 N N . GLU A 1 186 ? -58.597 -16.054 -7.961 1.00 59.84 186 GLU A N 1
ATOM 1342 C CA . GLU A 1 186 ? -57.769 -14.934 -8.425 1.00 59.84 186 GLU A CA 1
ATOM 1343 C C . GLU A 1 186 ? -57.257 -14.095 -7.241 1.00 59.84 186 GLU A C 1
ATOM 1345 O O . GLU A 1 186 ? -57.970 -13.889 -6.254 1.00 59.84 186 GLU A O 1
ATOM 1350 N N . ILE A 1 187 ? -56.021 -13.592 -7.345 1.00 61.03 187 ILE A N 1
ATOM 1351 C CA . ILE A 1 187 ? -55.330 -12.875 -6.262 1.00 61.03 187 ILE A CA 1
ATOM 1352 C C . ILE A 1 187 ? -55.797 -11.413 -6.165 1.00 61.03 187 ILE A C 1
ATOM 1354 O O . ILE A 1 187 ? -55.771 -10.665 -7.145 1.00 61.03 187 ILE A O 1
ATOM 1358 N N . GLU A 1 188 ? -56.158 -10.986 -4.954 1.00 70.00 188 GLU A N 1
ATOM 1359 C CA . GLU A 1 188 ? -56.589 -9.623 -4.623 1.00 70.00 188 GLU A CA 1
ATOM 1360 C C . GLU A 1 188 ? -55.827 -9.061 -3.414 1.00 70.00 188 GLU A C 1
ATOM 1362 O O . GLU A 1 188 ? -55.533 -9.771 -2.450 1.00 70.00 188 GLU A O 1
ATOM 1367 N N . PHE A 1 189 ? -55.546 -7.757 -3.453 1.00 73.62 189 PHE A N 1
ATOM 1368 C CA . PHE A 1 189 ? -54.741 -7.033 -2.464 1.00 73.62 189 PHE A CA 1
ATOM 1369 C C . PHE A 1 189 ? -55.599 -5.998 -1.730 1.00 73.62 189 PHE A C 1
ATOM 1371 O O . PHE A 1 189 ? -56.333 -5.246 -2.376 1.00 73.62 189 PHE A O 1
ATOM 1378 N N . CYS A 1 190 ? -55.505 -5.925 -0.401 1.00 74.00 190 CYS A N 1
ATOM 1379 C CA . CYS A 1 190 ? -56.187 -4.905 0.397 1.00 74.00 190 CYS A CA 1
ATOM 1380 C C . CYS A 1 190 ? -55.373 -3.603 0.443 1.00 74.00 190 CYS A C 1
ATOM 1382 O O . CYS A 1 190 ? -54.260 -3.581 0.967 1.00 74.00 190 CYS A O 1
ATOM 1384 N N . ASN A 1 191 ? -55.947 -2.503 -0.048 1.00 72.62 191 ASN A N 1
ATOM 1385 C CA . ASN A 1 191 ? -55.327 -1.167 -0.067 1.00 72.62 191 ASN A CA 1
ATOM 1386 C C . ASN A 1 191 ? -55.725 -0.277 1.133 1.00 72.62 191 ASN A C 1
ATOM 1388 O O . ASN A 1 191 ? -55.827 0.941 1.011 1.00 72.62 191 ASN A O 1
ATOM 1392 N N . GLY A 1 192 ? -56.084 -0.894 2.262 1.00 73.94 192 GLY A N 1
ATOM 1393 C CA . GLY A 1 192 ? -56.591 -0.195 3.444 1.00 73.94 192 GLY A CA 1
ATOM 1394 C C . GLY A 1 192 ? -58.046 0.289 3.342 1.00 73.94 192 GLY A C 1
ATOM 1395 O O . GLY A 1 192 ? -58.583 0.802 4.320 1.00 73.94 192 GLY A O 1
ATOM 1396 N N . SER A 1 193 ? -58.723 0.121 2.199 1.00 77.75 193 SER A N 1
ATOM 1397 C CA . SER A 1 193 ? -60.134 0.526 2.037 1.00 77.75 193 SER A CA 1
ATOM 1398 C C . SER A 1 193 ? -60.975 -0.372 1.122 1.00 77.75 193 SER A C 1
ATOM 1400 O O . SER A 1 193 ? -62.187 -0.476 1.306 1.00 77.75 193 SER A O 1
ATOM 1402 N N . ALA A 1 194 ? -60.354 -1.040 0.151 1.00 77.88 194 ALA A N 1
ATOM 1403 C CA . ALA A 1 194 ? -60.987 -1.977 -0.763 1.00 77.88 194 ALA A CA 1
ATOM 1404 C C . ALA A 1 194 ? -60.006 -3.075 -1.206 1.00 77.88 194 ALA A C 1
ATOM 1406 O O . ALA A 1 194 ? -58.786 -2.900 -1.195 1.00 77.88 194 ALA A O 1
ATOM 1407 N N . TRP A 1 195 ? -60.562 -4.205 -1.640 1.00 78.62 195 TRP A N 1
ATOM 1408 C CA . TRP A 1 195 ? -59.813 -5.240 -2.347 1.00 78.62 195 TRP A CA 1
ATOM 1409 C C . TRP A 1 195 ? -59.640 -4.829 -3.812 1.00 78.62 195 TRP A C 1
ATOM 1411 O O . TRP A 1 195 ? -60.619 -4.531 -4.497 1.00 78.62 195 TRP A O 1
ATOM 1421 N N . SER A 1 196 ? -58.397 -4.802 -4.287 1.00 70.56 196 SER A N 1
ATOM 1422 C CA . SER A 1 196 ? -58.032 -4.407 -5.650 1.00 70.56 196 SER A CA 1
ATOM 1423 C C . SER A 1 196 ? -57.232 -5.492 -6.367 1.00 70.56 196 SER A C 1
ATOM 1425 O O . SER A 1 196 ? -56.376 -6.147 -5.770 1.00 70.56 196 SER A O 1
ATOM 1427 N N . ARG A 1 197 ? -57.505 -5.651 -7.665 1.00 70.12 197 ARG A N 1
ATOM 1428 C CA . ARG A 1 197 ? -56.750 -6.493 -8.603 1.00 70.12 197 ARG A CA 1
ATOM 1429 C C . ARG A 1 197 ? -55.658 -5.671 -9.286 1.00 70.12 197 ARG A C 1
ATOM 1431 O O . ARG A 1 197 ? -55.817 -4.464 -9.463 1.00 70.12 197 ARG A O 1
ATOM 1438 N N . VAL A 1 198 ? -54.596 -6.332 -9.743 1.00 52.12 198 VAL A N 1
ATOM 1439 C CA . VAL A 1 198 ? -53.562 -5.714 -10.589 1.00 52.12 198 VAL A CA 1
ATOM 1440 C C . VAL A 1 198 ? -53.871 -6.006 -12.060 1.00 52.12 198 VAL A C 1
ATOM 1442 O O . VAL A 1 198 ? -53.312 -6.925 -12.653 1.00 52.12 198 VAL A O 1
ATOM 1445 N N . GLU A 1 199 ? -54.772 -5.226 -12.660 1.00 45.91 199 GLU A N 1
ATOM 1446 C CA . GLU A 1 199 ? -54.882 -5.171 -14.123 1.00 45.91 199 GLU A CA 1
ATOM 1447 C C . GLU A 1 199 ? -53.863 -4.167 -14.676 1.00 45.91 199 GLU A C 1
ATOM 1449 O O . GLU A 1 199 ? -53.933 -2.966 -14.409 1.00 45.91 199 GLU A O 1
ATOM 1454 N N . GLY A 1 200 ? -52.908 -4.656 -15.472 1.00 45.06 200 GLY A N 1
ATOM 1455 C CA . GLY A 1 200 ? -52.075 -3.788 -16.303 1.00 45.06 200 GLY A CA 1
ATOM 1456 C C . GLY A 1 200 ? -52.903 -3.143 -17.426 1.00 45.06 200 GLY A C 1
ATOM 1457 O O . GLY A 1 200 ? -53.891 -3.733 -17.872 1.00 45.06 200 GLY A O 1
ATOM 1458 N N . PRO A 1 201 ? -52.522 -1.952 -17.927 1.00 33.16 201 PRO A N 1
ATOM 1459 C CA . PRO A 1 201 ? -53.251 -1.301 -19.009 1.00 33.16 201 PRO A CA 1
ATOM 1460 C C . PRO A 1 201 ? -53.296 -2.205 -20.246 1.00 33.16 201 PRO A C 1
ATOM 1462 O O . PRO A 1 201 ? -52.266 -2.675 -20.733 1.00 33.16 201 PRO A O 1
ATOM 1465 N N . LYS A 1 202 ? -54.508 -2.434 -20.760 1.00 37.28 202 LYS A N 1
ATOM 1466 C CA . LYS A 1 202 ? -54.760 -3.234 -21.962 1.00 37.28 202 LYS A CA 1
ATOM 1467 C C . LYS A 1 202 ? -53.905 -2.718 -23.124 1.00 37.28 202 LYS A C 1
ATOM 1469 O O . LYS A 1 202 ? -54.109 -1.595 -23.576 1.00 37.28 202 LYS A O 1
ATOM 1474 N N . GLY A 1 203 ? -52.979 -3.555 -23.599 1.00 39.38 203 GLY A N 1
ATOM 1475 C CA . GLY A 1 203 ? -52.036 -3.198 -24.658 1.00 39.38 203 GLY A CA 1
ATOM 1476 C C . GLY A 1 203 ? -52.730 -2.653 -25.908 1.00 39.38 203 GLY A C 1
ATOM 1477 O O . GLY A 1 203 ? -53.786 -3.152 -26.311 1.00 39.38 203 GLY A O 1
ATOM 1478 N N . GLU A 1 204 ? -52.140 -1.616 -26.505 1.00 38.09 204 GLU A N 1
ATOM 1479 C CA . GLU A 1 204 ? -52.719 -0.936 -27.662 1.00 38.09 204 GLU A CA 1
ATOM 1480 C C . GLU A 1 204 ? -52.906 -1.896 -28.843 1.00 38.09 204 GLU A C 1
ATOM 1482 O O . GLU A 1 204 ? -52.061 -2.744 -29.142 1.00 38.09 204 GLU A O 1
ATOM 1487 N N . GLN A 1 205 ? -54.041 -1.765 -29.531 1.00 41.75 205 GLN A N 1
ATOM 1488 C CA . GLN A 1 205 ? -54.347 -2.595 -30.687 1.00 41.75 205 GLN A CA 1
ATOM 1489 C C . GLN A 1 205 ? -53.371 -2.268 -31.824 1.00 41.75 205 GLN A C 1
ATOM 1491 O O . GLN A 1 205 ? -53.393 -1.161 -32.359 1.00 41.75 205 GLN A O 1
ATOM 1496 N N . GLY A 1 206 ? -52.543 -3.250 -32.196 1.00 42.34 206 GLY A N 1
ATOM 1497 C CA . GLY A 1 206 ? -51.494 -3.095 -33.205 1.00 42.34 206 GLY A CA 1
ATOM 1498 C C . GLY A 1 206 ? -51.992 -2.428 -34.490 1.00 42.34 206 GLY A C 1
ATOM 1499 O O . GLY A 1 206 ? -53.059 -2.773 -35.009 1.00 42.34 206 GLY A O 1
ATOM 1500 N N . LEU A 1 207 ? -51.211 -1.460 -34.982 1.00 41.97 207 LEU A N 1
ATOM 1501 C CA . LEU A 1 207 ? -51.587 -0.613 -36.111 1.00 41.97 207 LEU A CA 1
ATOM 1502 C C . LEU A 1 207 ? -51.976 -1.453 -37.332 1.00 41.97 207 LEU A C 1
ATOM 1504 O O . LEU A 1 207 ? -51.248 -2.340 -37.780 1.00 41.97 207 LEU A O 1
ATOM 1508 N N . LYS A 1 208 ? -53.153 -1.146 -37.876 1.00 51.66 208 LYS A N 1
ATOM 1509 C CA . LYS A 1 208 ? -53.694 -1.788 -39.071 1.00 51.66 208 LYS A CA 1
ATOM 1510 C C . LYS A 1 208 ? -52.787 -1.474 -40.262 1.00 51.66 208 LYS A C 1
ATOM 1512 O O . LYS A 1 208 ? -52.735 -0.324 -40.682 1.00 51.66 208 LYS A O 1
ATOM 1517 N N . GLY A 1 209 ? -52.122 -2.501 -40.795 1.00 46.66 209 GLY A N 1
ATOM 1518 C CA . GLY A 1 209 ? -51.205 -2.367 -41.928 1.00 46.66 209 GLY A CA 1
ATOM 1519 C C . GLY A 1 209 ? -51.832 -1.646 -43.123 1.00 46.66 209 GLY A C 1
ATOM 1520 O O . GLY A 1 209 ? -53.021 -1.826 -43.418 1.00 46.66 209 GLY A O 1
ATOM 1521 N N . ASP A 1 210 ? -51.021 -0.822 -43.785 1.00 49.62 210 ASP A N 1
ATOM 1522 C CA . ASP A 1 210 ? -51.483 0.084 -44.828 1.00 49.62 210 ASP A CA 1
ATOM 1523 C C . ASP A 1 210 ? -52.139 -0.635 -46.007 1.00 49.62 210 ASP A C 1
ATOM 1525 O O . ASP A 1 210 ? -51.774 -1.738 -46.429 1.00 49.62 210 ASP A O 1
ATOM 1529 N N . LYS A 1 211 ? -53.156 0.026 -46.554 1.00 51.97 211 LYS A N 1
ATOM 1530 C CA . LYS A 1 211 ? -53.925 -0.474 -47.685 1.00 51.97 211 LYS A CA 1
ATOM 1531 C C . LYS A 1 211 ? -53.087 -0.329 -48.954 1.00 51.97 211 LYS A C 1
ATOM 1533 O O . LYS A 1 211 ? -52.997 0.770 -49.487 1.00 51.97 211 LYS A O 1
ATOM 1538 N N . GLY A 1 212 ? -52.539 -1.444 -49.438 1.00 47.38 212 GLY A N 1
ATOM 1539 C CA . GLY A 1 212 ? -51.749 -1.488 -50.670 1.00 47.38 212 GLY A CA 1
ATOM 1540 C C . GLY A 1 212 ? -52.430 -0.771 -51.840 1.00 47.38 212 GLY A C 1
ATOM 1541 O O . GLY A 1 212 ? -53.636 -0.934 -52.068 1.00 47.38 212 GLY A O 1
ATOM 1542 N N . ASP A 1 213 ? -51.647 0.038 -52.553 1.00 49.50 213 ASP A N 1
ATOM 1543 C CA . ASP A 1 213 ? -52.161 0.928 -53.584 1.00 49.50 213 ASP A CA 1
ATOM 1544 C C . ASP A 1 213 ? -52.784 0.188 -54.770 1.00 49.50 213 ASP A C 1
ATOM 1546 O O . ASP A 1 213 ? -52.409 -0.920 -55.165 1.00 49.50 213 ASP A O 1
ATOM 1550 N N . LYS A 1 214 ? -53.797 0.835 -55.341 1.00 52.59 214 LYS A N 1
ATOM 1551 C CA . LYS A 1 214 ? -54.612 0.289 -56.418 1.00 52.59 214 LYS A CA 1
ATOM 1552 C C . LYS A 1 214 ? -53.854 0.408 -57.740 1.00 52.59 214 LYS A C 1
ATOM 1554 O O . LYS A 1 214 ? -53.781 1.496 -58.296 1.00 52.59 214 LYS A O 1
ATOM 1559 N N . GLY A 1 215 ? -53.353 -0.717 -58.251 1.00 45.47 215 GLY A N 1
ATOM 1560 C CA . GLY A 1 215 ? -52.630 -0.766 -59.524 1.00 45.47 215 GLY A CA 1
ATOM 1561 C C . GLY A 1 215 ? -53.404 -0.141 -60.690 1.00 45.47 215 GLY A C 1
ATOM 1562 O O . GLY A 1 215 ? -54.597 -0.411 -60.878 1.00 45.47 215 GLY A O 1
ATOM 1563 N N . ASP A 1 216 ? -52.708 0.685 -61.471 1.00 48.97 216 ASP A N 1
ATOM 1564 C CA . ASP A 1 216 ? -53.276 1.367 -62.628 1.00 48.97 216 ASP A CA 1
ATOM 1565 C C . ASP A 1 216 ? -53.529 0.432 -63.818 1.00 48.97 216 ASP A C 1
ATOM 1567 O O . ASP A 1 216 ? -52.928 -0.631 -63.991 1.00 48.97 216 ASP A O 1
ATOM 1571 N N . LYS A 1 217 ? -54.495 0.837 -64.641 1.00 51.34 217 LYS A N 1
ATOM 1572 C CA . LYS A 1 217 ? -55.102 0.017 -65.691 1.00 51.34 217 LYS A CA 1
ATOM 1573 C C . LYS A 1 217 ? -54.377 0.224 -67.024 1.00 51.34 217 LYS A C 1
ATOM 1575 O O . LYS A 1 217 ? -54.475 1.295 -67.608 1.00 51.34 217 LYS A O 1
ATOM 1580 N N . GLY A 1 218 ? -53.688 -0.808 -67.514 1.00 48.94 218 GLY A N 1
ATOM 1581 C CA . GLY A 1 218 ? -52.864 -0.721 -68.727 1.00 48.94 218 GLY A CA 1
ATOM 1582 C C . GLY A 1 218 ? -53.633 -0.674 -70.057 1.00 48.94 218 GLY A C 1
ATOM 1583 O O . GLY A 1 218 ? -54.694 -1.289 -70.203 1.00 48.94 218 GLY A O 1
ATOM 1584 N N . ASP A 1 219 ? -53.035 -0.012 -71.054 1.00 42.22 219 ASP A N 1
ATOM 1585 C CA . ASP A 1 219 ? -53.568 0.127 -72.413 1.00 42.22 219 ASP A CA 1
ATOM 1586 C C . ASP A 1 219 ? -52.912 -0.826 -73.434 1.00 42.22 219 ASP A C 1
ATOM 1588 O O . ASP A 1 219 ? -51.833 -0.602 -73.974 1.00 42.22 219 ASP A O 1
ATOM 1592 N N . LYS A 1 220 ? -53.638 -1.911 -73.714 1.00 45.34 220 LYS A N 1
ATOM 1593 C CA . LYS A 1 220 ? -53.895 -2.493 -75.048 1.00 45.34 220 LYS A CA 1
ATOM 1594 C C . LYS A 1 220 ? -52.793 -2.434 -76.139 1.00 45.34 220 LYS A C 1
ATOM 1596 O O . LYS A 1 220 ? -52.990 -1.843 -77.195 1.00 45.34 220 LYS A O 1
ATOM 1601 N N . GLY A 1 221 ? -51.732 -3.204 -75.903 1.00 43.16 221 GLY A N 1
ATOM 1602 C CA . GLY A 1 221 ? -50.953 -4.043 -76.840 1.00 43.16 221 GLY A CA 1
ATOM 1603 C C . GLY A 1 221 ? -50.948 -3.802 -78.365 1.00 43.16 221 GLY A C 1
ATOM 1604 O O . GLY A 1 221 ? -51.979 -3.821 -79.042 1.00 43.16 221 GLY A O 1
ATOM 1605 N N . GLU A 1 222 ? -49.734 -3.786 -78.922 1.00 41.06 222 GLU A N 1
ATOM 1606 C CA . GLU A 1 222 ? -49.472 -3.957 -80.357 1.00 41.06 222 GLU A CA 1
ATOM 1607 C C . GLU A 1 222 ? -49.656 -5.414 -80.842 1.00 41.06 222 GLU A C 1
ATOM 1609 O O . GLU A 1 222 ? -49.756 -6.364 -80.063 1.00 41.06 222 GLU A O 1
ATOM 1614 N N . ARG A 1 223 ? -49.739 -5.593 -82.167 1.00 51.03 223 ARG A N 1
ATOM 1615 C CA . ARG A 1 223 ? -50.155 -6.838 -82.837 1.00 51.03 223 ARG A CA 1
ATOM 1616 C C . ARG A 1 223 ? -48.957 -7.615 -83.394 1.00 51.03 223 ARG A C 1
ATOM 1618 O O . ARG A 1 223 ? -48.332 -7.160 -84.345 1.00 51.03 223 ARG A O 1
ATOM 1625 N N . GLY A 1 224 ? -48.691 -8.811 -82.867 1.00 48.47 224 GLY A N 1
ATOM 1626 C CA . GLY A 1 224 ? -47.595 -9.676 -83.329 1.00 48.47 224 GLY A CA 1
ATOM 1627 C C . GLY A 1 224 ? -47.946 -10.648 -84.469 1.00 48.47 224 GLY A C 1
ATOM 1628 O O . GLY A 1 224 ? -49.074 -11.124 -84.540 1.00 48.47 224 GLY A O 1
ATOM 1629 N N . PHE A 1 225 ? -46.941 -10.930 -85.311 1.00 34.53 225 PHE A N 1
ATOM 1630 C CA . PHE A 1 225 ? -46.669 -12.041 -86.264 1.00 34.53 225 PHE A CA 1
ATOM 1631 C C . PHE A 1 225 ? -45.286 -11.690 -86.900 1.00 34.53 225 PHE A C 1
ATOM 1633 O O . PHE A 1 225 ? -44.977 -10.505 -86.958 1.00 34.53 225 PHE A O 1
ATOM 1640 N N . GLN A 1 226 ? -44.381 -12.524 -87.438 1.00 41.69 226 GLN A N 1
ATOM 1641 C CA . GLN A 1 226 ? -44.082 -13.973 -87.505 1.00 41.69 226 GLN A CA 1
ATOM 1642 C C . GLN A 1 226 ? -42.672 -14.080 -88.179 1.00 41.69 226 GLN A C 1
ATOM 1644 O O . GLN A 1 226 ? -42.374 -13.251 -89.030 1.00 41.69 226 GLN A O 1
ATOM 1649 N N . GLY A 1 227 ? -41.755 -15.032 -87.936 1.00 41.97 227 GLY A N 1
ATOM 1650 C CA . GLY A 1 227 ? -41.675 -16.130 -86.959 1.00 41.97 227 GLY A CA 1
ATOM 1651 C C . GLY A 1 227 ? -40.650 -17.221 -87.376 1.00 41.97 227 GLY A C 1
ATOM 1652 O O . GLY A 1 227 ? -40.723 -17.695 -88.503 1.00 41.97 227 GLY A O 1
ATOM 1653 N N . VAL A 1 228 ? -39.778 -17.642 -86.438 1.00 45.12 228 VAL A N 1
ATOM 1654 C CA . VAL A 1 228 ? -38.790 -18.771 -86.434 1.00 45.12 228 VAL A CA 1
ATOM 1655 C C . VAL A 1 228 ? -37.611 -18.837 -87.443 1.00 45.12 228 VAL A C 1
ATOM 1657 O O . VAL A 1 228 ? -37.727 -18.454 -88.600 1.00 45.12 228 VAL A O 1
ATOM 1660 N N . LYS A 1 229 ? -36.530 -19.511 -86.975 1.00 41.44 229 LYS A N 1
ATOM 1661 C CA . LYS A 1 229 ? -35.372 -20.115 -87.695 1.00 41.44 229 LYS A CA 1
ATOM 1662 C C . LYS A 1 229 ? -34.214 -19.161 -88.079 1.00 41.44 229 LYS A C 1
ATOM 1664 O O . LYS A 1 229 ? -34.458 -18.107 -88.644 1.00 41.44 229 LYS A O 1
ATOM 1669 N N . GLY A 1 230 ? -32.935 -19.498 -87.850 1.00 43.94 230 GLY A N 1
ATOM 1670 C CA . GLY A 1 230 ? -32.330 -20.663 -87.168 1.00 43.94 230 GLY A CA 1
ATOM 1671 C C . GLY A 1 230 ? -30.785 -20.587 -87.147 1.00 43.94 230 GLY A C 1
ATOM 1672 O O . GLY A 1 230 ? -30.225 -19.635 -87.683 1.00 43.94 230 GLY A O 1
ATOM 1673 N N . ASP A 1 231 ? -30.108 -21.564 -86.533 1.00 49.72 231 ASP A N 1
ATOM 1674 C CA . ASP A 1 231 ? -28.646 -21.567 -86.305 1.00 49.72 231 ASP A CA 1
ATOM 1675 C C . ASP A 1 231 ? -27.766 -21.831 -87.552 1.00 49.72 231 ASP A C 1
ATOM 1677 O O . ASP A 1 231 ? -28.245 -22.323 -88.576 1.00 49.72 231 ASP A O 1
ATOM 1681 N N . THR A 1 232 ? -26.439 -21.666 -87.381 1.00 42.28 232 THR A N 1
ATOM 1682 C CA . THR A 1 232 ? -25.320 -21.897 -88.344 1.00 42.28 232 THR A CA 1
ATOM 1683 C C . THR A 1 232 ? -24.980 -20.675 -89.222 1.00 42.28 232 THR A C 1
ATOM 1685 O O . THR A 1 232 ? -25.873 -20.020 -89.740 1.00 42.28 232 THR A O 1
ATOM 1688 N N . GLY A 1 233 ? -23.713 -20.296 -89.458 1.00 42.38 233 GLY A N 1
ATOM 1689 C CA . GLY A 1 233 ? -22.430 -20.904 -89.062 1.00 42.38 233 GLY A CA 1
ATOM 1690 C C . GLY A 1 233 ? -21.240 -19.936 -89.217 1.00 42.38 233 GLY A C 1
ATOM 1691 O O . GLY A 1 233 ? -21.418 -18.724 -89.157 1.00 42.38 233 GLY A O 1
ATOM 1692 N N . ALA A 1 234 ? -20.018 -20.460 -89.378 1.00 47.72 234 ALA A N 1
ATOM 1693 C CA . ALA A 1 234 ? -18.772 -19.697 -89.208 1.00 47.72 234 ALA A CA 1
ATOM 1694 C C . ALA A 1 234 ? -18.000 -19.342 -90.505 1.00 47.72 234 ALA A C 1
ATOM 1696 O O . ALA A 1 234 ? -18.167 -19.982 -91.538 1.00 47.72 234 ALA A O 1
ATOM 1697 N N . GLN A 1 235 ? -17.041 -18.414 -90.337 1.00 44.53 235 GLN A N 1
ATOM 1698 C CA . GLN A 1 235 ? -15.826 -18.167 -91.143 1.00 44.53 235 GLN A CA 1
ATOM 1699 C C . GLN A 1 235 ? -15.910 -17.301 -92.426 1.00 44.53 235 GLN A C 1
ATOM 1701 O O . GLN A 1 235 ? -16.701 -17.531 -93.331 1.00 44.53 235 GLN A O 1
ATOM 1706 N N . GLY A 1 236 ? -14.964 -16.351 -92.532 1.00 42.75 236 GLY A N 1
ATOM 1707 C CA . GLY A 1 236 ? -14.629 -15.585 -93.744 1.00 42.75 236 GLY A CA 1
ATOM 1708 C C . GLY A 1 236 ? -13.528 -14.534 -93.472 1.00 42.75 236 GLY A C 1
ATOM 1709 O O . GLY A 1 236 ? -13.801 -13.593 -92.729 1.00 42.75 236 GLY A O 1
ATOM 1710 N N . PRO A 1 237 ? -12.281 -14.675 -93.980 1.00 53.88 237 PRO A N 1
ATOM 1711 C CA . PRO A 1 237 ? -11.157 -13.825 -93.557 1.00 53.88 237 PRO A CA 1
ATOM 1712 C C . PRO A 1 237 ? -10.677 -12.763 -94.575 1.00 53.88 237 PRO A C 1
ATOM 1714 O O . PRO A 1 237 ? -10.694 -12.990 -95.779 1.00 53.88 237 PRO A O 1
ATOM 1717 N N . ARG A 1 238 ? -10.044 -11.708 -94.024 1.00 51.16 238 ARG A N 1
ATOM 1718 C CA . ARG A 1 238 ? -8.991 -10.836 -94.611 1.00 51.16 238 ARG A CA 1
ATOM 1719 C C . ARG A 1 238 ? -9.370 -9.806 -95.697 1.00 51.16 238 ARG A C 1
ATOM 1721 O O . ARG A 1 238 ? -9.886 -10.140 -96.753 1.00 51.16 238 ARG A O 1
ATOM 1728 N N . GLY A 1 239 ? -8.895 -8.566 -95.505 1.00 44.53 239 GLY A N 1
ATOM 1729 C CA . GLY A 1 239 ? -8.774 -7.540 -96.551 1.00 44.53 239 GLY A CA 1
ATOM 1730 C C . GLY A 1 239 ? -7.775 -6.428 -96.185 1.00 44.53 239 GLY A C 1
ATOM 1731 O O . GLY A 1 239 ? -7.786 -5.938 -95.062 1.00 44.53 239 GLY A O 1
ATOM 1732 N N . TYR A 1 240 ? -6.913 -6.048 -97.134 1.00 42.09 240 TYR A N 1
ATOM 1733 C CA . TYR A 1 240 ? -5.946 -4.931 -97.084 1.00 42.09 240 TYR A CA 1
ATOM 1734 C C . TYR A 1 240 ? -5.780 -4.387 -98.530 1.00 42.09 240 TYR A C 1
ATOM 1736 O O . TYR A 1 240 ? -6.143 -5.099 -99.464 1.00 42.09 240 TYR A O 1
ATOM 1744 N N . THR A 1 241 ? -5.265 -3.188 -98.833 1.00 51.06 241 THR A N 1
ATOM 1745 C CA . THR A 1 241 ? -4.598 -2.144 -98.022 1.00 51.06 241 THR A CA 1
ATOM 1746 C C . THR A 1 241 ? -4.981 -0.756 -98.570 1.00 51.06 241 THR A C 1
ATOM 1748 O O . THR A 1 241 ? -5.227 -0.631 -99.766 1.00 51.06 241 THR A O 1
ATOM 1751 N N . GLY A 1 242 ? -4.957 0.300 -97.747 1.00 45.91 242 GLY A N 1
ATOM 1752 C CA . GLY A 1 242 ? -5.046 1.702 -98.195 1.00 45.91 242 GLY A CA 1
ATOM 1753 C C . GLY A 1 242 ? -3.841 2.517 -97.710 1.00 45.91 242 GLY A C 1
ATOM 1754 O O . GLY A 1 242 ? -3.413 2.335 -96.573 1.00 45.91 242 GLY A O 1
ATOM 1755 N N . ALA A 1 243 ? -3.265 3.365 -98.568 1.00 39.72 243 ALA A N 1
ATOM 1756 C CA . ALA A 1 243 ? -1.996 4.058 -98.309 1.00 39.72 243 ALA A CA 1
ATOM 1757 C C . ALA A 1 243 ? -2.160 5.508 -97.806 1.00 39.72 243 ALA A C 1
ATOM 1759 O O . ALA A 1 243 ? -3.176 6.160 -98.041 1.00 39.72 243 ALA A O 1
ATOM 1760 N N . THR A 1 244 ? -1.122 6.013 -97.135 1.00 57.22 244 THR A N 1
ATOM 1761 C CA . THR A 1 244 ? -1.040 7.359 -96.544 1.00 57.22 244 THR A CA 1
ATOM 1762 C C . THR A 1 244 ? -1.087 8.483 -97.589 1.00 57.22 244 THR A C 1
ATOM 1764 O O . THR A 1 244 ? -0.327 8.462 -98.555 1.00 57.22 244 THR A O 1
ATOM 1767 N N . GLY A 1 245 ? -1.921 9.503 -97.350 1.00 48.81 245 GLY A N 1
ATOM 1768 C CA . GLY A 1 245 ? -1.912 10.786 -98.073 1.00 48.81 245 GLY A CA 1
ATOM 1769 C C . GLY A 1 245 ? -1.130 11.887 -97.325 1.00 48.81 245 GLY A C 1
ATOM 1770 O O . GLY A 1 245 ? -0.932 11.768 -96.115 1.00 48.81 245 GLY A O 1
ATOM 1771 N N . PRO A 1 246 ? -0.656 12.944 -98.013 1.00 48.38 246 PRO A N 1
ATOM 1772 C CA . PRO A 1 246 ? 0.307 13.900 -97.460 1.00 48.38 246 PRO A CA 1
ATOM 1773 C C . PRO A 1 246 ? -0.285 14.960 -96.511 1.00 48.38 246 PRO A C 1
ATOM 1775 O O . PRO A 1 246 ? -1.482 15.239 -96.488 1.00 48.38 246 PRO A O 1
ATOM 1778 N N . GLN A 1 247 ? 0.616 15.585 -95.750 1.00 60.28 247 GLN A N 1
ATOM 1779 C CA . GLN A 1 247 ? 0.361 16.625 -94.751 1.00 60.28 247 GLN A CA 1
ATOM 1780 C C . GLN A 1 247 ? -0.218 17.923 -95.349 1.00 60.28 247 GLN A C 1
ATOM 1782 O O . GLN A 1 247 ? 0.408 18.555 -96.198 1.00 60.28 247 GLN A O 1
ATOM 1787 N N . GLY A 1 248 ? -1.366 18.372 -94.829 1.00 52.69 248 GLY A N 1
ATOM 1788 C CA . GLY A 1 248 ? -1.908 19.719 -95.054 1.00 52.69 248 GLY A CA 1
ATOM 1789 C C . GLY A 1 248 ? -1.455 20.718 -93.980 1.00 52.69 248 GLY A C 1
ATOM 1790 O O . GLY A 1 248 ? -1.317 20.364 -92.808 1.00 52.69 248 GLY A O 1
ATOM 1791 N N . THR A 1 249 ? -1.217 21.975 -94.359 1.00 44.62 249 THR A N 1
ATOM 1792 C CA . THR A 1 249 ? -0.736 23.028 -93.448 1.00 44.62 249 THR A CA 1
ATOM 1793 C C . THR A 1 249 ? -1.859 23.749 -92.700 1.00 44.62 249 THR A C 1
ATOM 1795 O O . THR A 1 249 ? -2.844 24.153 -93.309 1.00 44.62 249 THR A O 1
ATOM 1798 N N . LYS A 1 250 ? -1.638 23.961 -91.394 1.00 54.81 250 LYS A N 1
ATOM 1799 C CA . LYS A 1 250 ? -2.277 24.925 -90.472 1.00 54.81 250 LYS A CA 1
ATOM 1800 C C . LYS A 1 250 ? -3.414 25.798 -91.050 1.00 54.81 250 LYS A C 1
ATOM 1802 O O . LYS A 1 250 ? -3.151 26.762 -91.764 1.00 54.81 250 LYS A O 1
ATOM 1807 N N . GLY A 1 251 ? -4.639 25.565 -90.573 1.00 50.50 251 GLY A N 1
ATOM 1808 C CA . GLY A 1 251 ? -5.651 26.620 -90.429 1.00 50.50 251 GLY A CA 1
ATOM 1809 C C . GLY A 1 251 ? -5.522 27.309 -89.063 1.00 50.50 251 GLY A C 1
ATOM 1810 O O . GLY A 1 251 ? -5.060 26.690 -88.102 1.00 50.50 251 GLY A O 1
ATOM 1811 N N . ASP A 1 252 ? -5.889 28.587 -88.965 1.00 46.66 252 ASP A N 1
ATOM 1812 C CA . ASP A 1 252 ? -5.789 29.342 -87.711 1.00 46.66 252 ASP A CA 1
ATOM 1813 C C . ASP A 1 252 ? -6.882 28.984 -86.692 1.00 46.66 252 ASP A C 1
ATOM 1815 O O . ASP A 1 252 ? -7.978 28.532 -87.029 1.00 46.66 252 ASP A O 1
ATOM 1819 N N . ARG A 1 253 ? -6.570 29.191 -85.407 1.00 55.00 253 ARG A N 1
ATOM 1820 C CA . ARG A 1 253 ? -7.489 28.919 -84.297 1.00 55.00 253 ARG A CA 1
ATOM 1821 C C . ARG A 1 253 ? -8.634 29.933 -84.320 1.00 55.00 253 ARG A C 1
ATOM 1823 O O . ARG A 1 253 ? -8.418 31.104 -84.019 1.00 55.00 253 ARG A O 1
ATOM 1830 N N . GLY A 1 254 ? -9.845 29.465 -84.626 1.00 55.56 254 GLY A N 1
ATOM 1831 C CA . GLY A 1 254 ? -11.063 30.267 -84.494 1.00 55.56 254 GLY A CA 1
ATOM 1832 C C . GLY A 1 254 ? -11.224 30.841 -83.074 1.00 55.56 254 GLY A C 1
ATOM 1833 O O . GLY A 1 254 ? -10.719 30.243 -82.115 1.00 55.56 254 GLY A O 1
ATOM 1834 N N . PRO A 1 255 ? -11.891 32.000 -82.923 1.00 56.03 255 PRO A N 1
ATOM 1835 C CA . PRO A 1 255 ? -12.025 32.670 -81.635 1.00 56.03 255 PRO A CA 1
ATOM 1836 C C . PRO A 1 255 ? -12.702 31.763 -80.603 1.00 56.03 255 PRO A C 1
ATOM 1838 O O . PRO A 1 255 ? -13.601 30.986 -80.924 1.00 56.03 255 PRO A O 1
ATOM 1841 N N . VAL A 1 256 ? -12.264 31.875 -79.348 1.00 63.69 256 VAL A N 1
ATOM 1842 C CA . VAL A 1 256 ? -12.874 31.155 -78.226 1.00 63.69 256 VAL A CA 1
ATOM 1843 C C . VAL A 1 256 ? -14.324 31.621 -78.088 1.00 63.69 256 VAL A C 1
ATOM 1845 O O . VAL A 1 256 ? -14.575 32.812 -77.913 1.00 63.69 256 VAL A O 1
ATOM 1848 N N . GLY A 1 257 ? -15.272 30.684 -78.193 1.00 54.66 257 GLY A N 1
ATOM 1849 C CA . GLY A 1 257 ? -16.686 30.966 -77.952 1.00 54.66 257 GLY A CA 1
ATOM 1850 C C . GLY A 1 257 ? -16.900 31.496 -76.528 1.00 54.66 257 GLY A C 1
ATOM 1851 O O . GLY A 1 257 ? -16.148 31.111 -75.629 1.00 54.66 257 GLY A O 1
ATOM 1852 N N . PRO A 1 258 ? -17.884 32.385 -76.304 1.00 57.31 258 PRO A N 1
ATOM 1853 C CA . PRO A 1 258 ? -18.080 33.018 -75.006 1.00 57.31 258 PRO A CA 1
ATOM 1854 C C . PRO A 1 258 ? -18.275 31.967 -73.912 1.00 57.31 258 PRO A C 1
ATOM 1856 O O . PRO A 1 258 ? -19.031 31.010 -74.087 1.00 57.31 258 PRO A O 1
ATOM 1859 N N . THR A 1 259 ? -17.586 32.157 -72.785 1.00 63.69 259 THR A N 1
ATOM 1860 C CA . THR A 1 259 ? -17.698 31.293 -71.607 1.00 63.69 259 THR A CA 1
ATOM 1861 C C . THR A 1 259 ? -19.167 31.139 -71.224 1.00 63.69 259 THR A C 1
ATOM 1863 O O . THR A 1 259 ? -19.862 32.139 -71.037 1.00 63.69 259 THR A O 1
ATOM 1866 N N . GLY A 1 260 ? -19.639 29.894 -71.108 1.00 54.31 260 GLY A N 1
ATOM 1867 C CA . GLY A 1 260 ? -20.994 29.622 -70.629 1.00 54.31 260 GLY A CA 1
ATOM 1868 C C . GLY A 1 260 ? -21.224 30.271 -69.256 1.00 54.31 260 GLY A C 1
ATOM 1869 O O . GLY A 1 260 ? -20.267 30.387 -68.483 1.00 54.31 260 GLY A O 1
ATOM 1870 N N . PRO A 1 261 ? -22.455 30.719 -68.945 1.00 54.66 261 PRO A N 1
ATOM 1871 C CA . PRO A 1 261 ? -22.737 31.387 -67.681 1.00 54.66 261 PRO A CA 1
ATOM 1872 C C . PRO A 1 261 ? -22.297 30.501 -66.515 1.00 54.66 261 PRO A C 1
ATOM 1874 O O . PRO A 1 261 ? -22.582 29.302 -66.493 1.00 54.66 261 PRO A O 1
ATOM 1877 N N . GLN A 1 262 ? -21.578 31.100 -65.564 1.00 61.66 262 GLN A N 1
ATOM 1878 C CA . GLN A 1 262 ? -21.101 30.403 -64.376 1.00 61.66 262 GLN A CA 1
ATOM 1879 C C . GLN A 1 262 ? -22.294 29.745 -63.675 1.00 61.66 262 GLN A C 1
ATOM 1881 O O . GLN A 1 262 ? -23.272 30.424 -63.355 1.00 61.66 262 GLN A O 1
ATOM 1886 N N . GLY A 1 263 ? -22.216 28.427 -63.461 1.00 53.41 263 GLY A N 1
ATOM 1887 C CA . GLY A 1 263 ? -23.252 27.692 -62.738 1.00 53.41 263 GLY A CA 1
ATOM 1888 C C . GLY A 1 263 ? -23.514 28.345 -61.376 1.00 53.41 263 GLY A C 1
ATOM 1889 O O . GLY A 1 263 ? -22.566 28.876 -60.783 1.00 53.41 263 GLY A O 1
ATOM 1890 N N . PRO A 1 264 ? -24.771 28.354 -60.891 1.00 51.03 264 PRO A N 1
ATOM 1891 C CA . PRO A 1 264 ? -25.120 29.045 -59.659 1.00 51.03 264 PRO A CA 1
ATOM 1892 C C . PRO A 1 264 ? -24.193 28.593 -58.532 1.00 51.03 264 PRO A C 1
ATOM 1894 O O . PRO A 1 264 ? -23.954 27.397 -58.351 1.00 51.03 264 PRO A O 1
ATOM 1897 N N . LYS A 1 265 ? -23.638 29.570 -57.805 1.00 60.12 265 LYS A N 1
ATOM 1898 C CA . LYS A 1 265 ? -22.810 29.320 -56.625 1.00 60.12 265 LYS A CA 1
ATOM 1899 C C . LYS A 1 265 ? -23.607 28.408 -55.696 1.00 60.12 265 LYS A C 1
ATOM 1901 O O . LYS A 1 265 ? -24.659 28.828 -55.229 1.00 60.12 265 LYS A O 1
ATOM 1906 N N . GLY A 1 266 ? -23.104 27.195 -55.456 1.00 45.00 266 GLY A N 1
ATOM 1907 C CA . GLY A 1 266 ? -23.761 26.238 -54.569 1.00 45.00 266 GLY A CA 1
ATOM 1908 C C . GLY A 1 266 ? -24.065 26.892 -53.225 1.00 45.00 266 GLY A C 1
ATOM 1909 O O . GLY A 1 266 ? -23.195 27.571 -52.665 1.00 45.00 266 GLY A O 1
ATOM 1910 N N . ASP A 1 267 ? -25.305 26.740 -52.765 1.00 41.59 267 ASP A N 1
ATOM 1911 C CA . ASP A 1 267 ? -25.776 27.391 -51.551 1.00 41.59 267 ASP A CA 1
ATOM 1912 C C . ASP A 1 267 ? -24.879 27.040 -50.365 1.00 41.59 267 ASP A C 1
ATOM 1914 O O . ASP A 1 267 ? -24.433 25.899 -50.207 1.00 41.59 267 ASP A O 1
ATOM 1918 N N . THR A 1 268 ? -24.603 28.037 -49.520 1.00 47.09 268 THR A N 1
ATOM 1919 C CA . THR A 1 268 ? -23.899 27.813 -48.257 1.00 47.09 268 THR A CA 1
ATOM 1920 C C . THR A 1 268 ? -24.683 26.770 -47.472 1.00 47.09 268 THR A C 1
ATOM 1922 O O . THR A 1 268 ? -25.820 27.039 -47.087 1.00 47.09 268 THR A O 1
ATOM 1925 N N . GLY A 1 269 ? -24.083 25.595 -47.251 1.00 39.50 269 GLY A N 1
ATOM 1926 C CA . GLY A 1 269 ? -24.746 24.481 -46.582 1.00 39.50 269 GLY A CA 1
ATOM 1927 C C . GLY A 1 269 ? -25.381 24.947 -45.278 1.00 39.50 269 GLY A C 1
ATOM 1928 O O . GLY A 1 269 ? -24.682 25.414 -44.377 1.00 39.50 269 GLY A O 1
ATOM 1929 N N . THR A 1 270 ? -26.710 24.871 -45.200 1.00 35.22 270 THR A N 1
ATOM 1930 C CA . THR A 1 270 ? -27.451 25.313 -44.023 1.00 35.22 270 THR A CA 1
ATOM 1931 C C . THR A 1 270 ? -27.046 24.441 -42.848 1.00 35.22 270 THR A C 1
ATOM 1933 O O . THR A 1 270 ? -27.428 23.271 -42.786 1.00 35.22 270 THR A O 1
ATOM 1936 N N . ILE A 1 271 ? -26.291 25.015 -41.909 1.00 42.06 271 ILE A N 1
ATOM 1937 C CA . ILE A 1 271 ? -26.116 24.434 -40.580 1.00 42.06 271 ILE A CA 1
ATOM 1938 C C . ILE A 1 271 ? -27.529 24.257 -40.024 1.00 42.06 271 ILE A C 1
ATOM 1940 O O . ILE A 1 271 ? -28.231 25.243 -39.789 1.00 42.06 271 ILE A O 1
ATOM 1944 N N . GLY A 1 272 ? -27.970 23.003 -39.892 1.00 37.22 272 GLY A N 1
ATOM 1945 C CA . GLY A 1 272 ? -29.271 22.699 -39.308 1.00 37.22 272 GLY A CA 1
ATOM 1946 C C . GLY A 1 272 ? -29.346 23.326 -37.913 1.00 37.22 272 GLY A C 1
ATOM 1947 O O . GLY A 1 272 ? -28.335 23.301 -37.207 1.00 37.22 272 GLY A O 1
ATOM 1948 N N . PRO A 1 273 ? -30.483 23.924 -37.513 1.00 36.06 273 PRO A N 1
ATOM 1949 C CA . PRO A 1 273 ? -30.578 24.644 -36.249 1.00 36.06 273 PRO A CA 1
ATOM 1950 C C . PRO A 1 273 ? -30.245 23.699 -35.090 1.00 36.06 273 PRO A C 1
ATOM 1952 O O . PRO A 1 273 ? -31.027 22.804 -34.767 1.00 36.06 273 PRO A O 1
ATOM 1955 N N . VAL A 1 274 ? -29.061 23.876 -34.494 1.00 40.78 274 VAL A N 1
ATOM 1956 C CA . VAL A 1 274 ? -28.575 22.973 -33.449 1.00 40.78 274 VAL A CA 1
ATOM 1957 C C . VAL A 1 274 ? -29.461 23.145 -32.222 1.00 40.78 274 VAL A C 1
ATOM 1959 O O . VAL A 1 274 ? -29.605 24.243 -31.681 1.00 40.78 274 VAL A O 1
ATOM 1962 N N . VAL A 1 275 ? -30.106 22.052 -31.822 1.00 39.62 275 VAL A N 1
ATOM 1963 C CA . VAL A 1 275 ? -31.200 22.067 -30.852 1.00 39.62 275 VAL A CA 1
ATOM 1964 C C . VAL A 1 275 ? -30.675 22.446 -29.465 1.00 39.62 275 VAL A C 1
ATOM 1966 O O . VAL A 1 275 ? -30.050 21.632 -28.796 1.00 39.62 275 VAL A O 1
ATOM 1969 N N . ASN A 1 276 ? -30.968 23.676 -29.028 1.00 42.28 276 ASN A N 1
ATOM 1970 C CA . ASN A 1 276 ? -30.764 24.178 -27.663 1.00 42.28 276 ASN A CA 1
ATOM 1971 C C . ASN A 1 276 ? -29.404 23.827 -27.023 1.00 42.28 276 ASN A C 1
ATOM 1973 O O . ASN A 1 276 ? -29.354 23.271 -25.923 1.00 42.28 276 ASN A O 1
ATOM 1977 N N . LEU A 1 277 ? -28.295 24.228 -27.656 1.00 49.09 277 LEU A N 1
ATOM 1978 C CA . LEU A 1 277 ? -27.003 24.259 -26.965 1.00 49.09 277 LEU A CA 1
ATOM 1979 C C . LEU A 1 277 ? -27.043 25.290 -25.826 1.00 49.09 277 LEU A C 1
ATOM 1981 O O . LEU A 1 277 ? -26.912 26.494 -26.048 1.00 49.09 277 LEU A O 1
ATOM 1985 N N . LYS A 1 278 ? -27.200 24.813 -24.587 1.00 55.75 278 LYS A N 1
ATOM 1986 C CA . LYS A 1 278 ? -26.784 25.571 -23.403 1.00 55.75 278 LYS A CA 1
ATOM 1987 C C . LYS A 1 278 ? -25.254 25.527 -23.335 1.00 55.75 278 LYS A C 1
ATOM 1989 O O . LYS A 1 278 ? -24.716 24.421 -23.303 1.00 55.75 278 LYS A O 1
ATOM 1994 N N . PRO A 1 279 ? -24.553 26.673 -23.272 1.00 62.88 279 PRO A N 1
ATOM 1995 C CA . PRO A 1 279 ? -23.129 26.683 -22.966 1.00 62.88 279 PRO A CA 1
ATOM 1996 C C . PRO A 1 279 ? -22.866 25.978 -21.634 1.00 62.88 279 PRO A C 1
ATOM 1998 O O . PRO A 1 279 ? -23.616 26.154 -20.669 1.00 62.88 279 PRO A O 1
ATOM 2001 N N . LEU A 1 280 ? -21.809 25.176 -21.594 1.00 64.88 280 LEU A N 1
ATOM 2002 C CA . LEU A 1 280 ? -21.371 24.484 -20.391 1.00 64.88 280 LEU A CA 1
ATOM 2003 C C . LEU A 1 280 ? -20.887 25.506 -19.342 1.00 64.88 280 LEU A C 1
ATOM 2005 O O . LEU A 1 280 ? -20.364 26.563 -19.711 1.00 64.88 280 LEU A O 1
ATOM 2009 N N . PRO A 1 281 ? -21.027 25.211 -18.035 1.00 64.94 281 PRO A N 1
ATOM 2010 C CA . PRO A 1 281 ? -20.571 26.105 -16.966 1.00 64.94 281 PRO A CA 1
ATOM 2011 C C . PRO A 1 281 ? -19.037 26.208 -16.870 1.00 64.94 281 PRO A C 1
ATOM 2013 O O . PRO A 1 281 ? -18.529 27.098 -16.197 1.00 64.94 281 PRO A O 1
ATOM 2016 N N . ALA A 1 282 ? -18.305 25.301 -17.524 1.00 68.56 282 ALA A N 1
ATOM 2017 C CA . ALA A 1 282 ? -16.851 25.294 -17.643 1.00 68.56 282 ALA A CA 1
ATOM 2018 C C . ALA A 1 282 ? -16.429 24.519 -18.908 1.00 68.56 282 ALA A C 1
ATOM 2020 O O . ALA A 1 282 ? -17.241 23.818 -19.515 1.00 68.56 282 ALA A O 1
ATOM 2021 N N . ALA A 1 283 ? -15.154 24.618 -19.291 1.00 70.75 283 ALA A N 1
ATOM 2022 C CA . ALA A 1 283 ? -14.598 23.868 -20.415 1.00 70.75 283 ALA A CA 1
ATOM 2023 C C . ALA A 1 283 ? -14.534 22.348 -20.112 1.00 70.75 283 ALA A C 1
ATOM 2025 O O . ALA A 1 283 ? -13.953 21.967 -19.093 1.00 70.75 283 ALA A O 1
ATOM 2026 N N . PRO A 1 284 ? -15.072 21.460 -20.972 1.00 64.31 284 PRO A N 1
ATOM 2027 C CA . PRO A 1 284 ? -14.971 20.013 -20.781 1.00 64.31 284 PRO A CA 1
ATOM 2028 C C . PRO A 1 284 ? -13.526 19.503 -20.925 1.00 64.31 284 PRO A C 1
ATOM 2030 O O . PRO A 1 284 ? -12.795 19.919 -21.825 1.00 64.31 284 PRO A O 1
ATOM 2033 N N . LYS A 1 285 ? -13.133 18.544 -20.067 1.00 58.75 285 LYS A N 1
ATOM 2034 C CA . LYS A 1 285 ? -11.770 17.963 -20.024 1.00 58.75 285 LYS A CA 1
ATOM 2035 C C . LYS A 1 285 ? -11.374 17.209 -21.315 1.00 58.75 285 LYS A C 1
ATOM 2037 O O . LYS A 1 285 ? -10.185 17.098 -21.595 1.00 58.75 285 LYS A O 1
ATOM 2042 N N . SER A 1 286 ? -12.350 16.763 -22.115 1.00 68.44 286 SER A N 1
ATOM 2043 C CA . SER A 1 286 ? -12.155 16.049 -23.391 1.00 68.44 286 SER A CA 1
ATOM 2044 C C . SER A 1 286 ? -13.043 16.638 -24.494 1.00 68.44 286 SER A C 1
ATOM 2046 O O . SER A 1 286 ? -14.012 16.014 -24.920 1.00 68.44 286 SER A O 1
ATOM 2048 N N . ALA A 1 287 ? -12.749 17.872 -24.905 1.00 69.75 287 ALA A N 1
ATOM 2049 C CA . ALA A 1 287 ? -13.572 18.624 -25.851 1.00 69.75 287 ALA A CA 1
ATOM 2050 C C . ALA A 1 287 ? -13.606 18.022 -27.273 1.00 69.75 287 ALA A C 1
ATOM 2052 O O . ALA A 1 287 ? -12.620 17.482 -27.782 1.00 69.75 287 ALA A O 1
ATOM 2053 N N . THR A 1 288 ? -14.750 18.178 -27.929 1.00 74.94 288 THR A N 1
ATOM 2054 C CA . THR A 1 288 ? -15.070 17.754 -29.296 1.00 74.94 288 THR A CA 1
ATOM 2055 C C . THR A 1 288 ? -15.511 18.956 -30.135 1.00 74.94 288 THR A C 1
ATOM 2057 O O . THR A 1 288 ? -15.954 19.972 -29.598 1.00 74.94 288 THR A O 1
ATOM 2060 N N . SER A 1 289 ? -15.327 18.903 -31.460 1.00 76.81 289 SER A N 1
ATOM 2061 C CA . SER A 1 289 ? -15.632 20.052 -32.327 1.00 76.81 289 SER A CA 1
ATOM 2062 C C . SER A 1 289 ? -17.124 20.402 -32.270 1.00 76.81 289 SER A C 1
ATOM 2064 O O . SER A 1 289 ? -17.954 19.643 -32.766 1.00 76.81 289 SER A O 1
ATOM 2066 N N . GLY A 1 290 ? -17.447 21.557 -31.684 1.00 72.12 290 GLY A N 1
ATOM 2067 C CA . GLY A 1 290 ? -18.813 22.003 -31.392 1.00 72.12 290 GLY A CA 1
ATOM 2068 C C . GLY A 1 290 ? -19.097 22.278 -29.910 1.00 72.12 290 GLY A C 1
ATOM 2069 O O . GLY A 1 290 ? -20.080 22.957 -29.623 1.00 72.12 290 GLY A O 1
ATOM 2070 N N . ASP A 1 291 ? -18.251 21.825 -28.977 1.00 78.06 291 ASP A N 1
ATOM 2071 C CA . ASP A 1 291 ? -18.418 22.116 -27.545 1.00 78.06 291 ASP A CA 1
ATOM 2072 C C . ASP A 1 291 ? -18.296 23.618 -27.243 1.00 78.06 291 ASP A C 1
ATOM 2074 O O . ASP A 1 291 ? -17.439 24.305 -27.805 1.00 78.06 291 ASP A O 1
ATOM 2078 N N . MET A 1 292 ? -19.135 24.131 -26.333 1.00 83.00 292 MET A N 1
ATOM 2079 C CA . MET A 1 292 ? -19.233 25.563 -26.008 1.00 83.00 292 MET A CA 1
ATOM 2080 C C . MET A 1 292 ? -19.242 25.813 -24.493 1.00 83.00 292 MET A C 1
ATOM 2082 O O . MET A 1 292 ? -19.964 25.128 -23.769 1.00 83.00 292 MET A O 1
ATOM 2086 N N . TYR A 1 293 ? -18.537 26.842 -24.012 1.00 79.94 293 TYR A N 1
ATOM 2087 C CA . TYR A 1 293 ? -18.638 27.335 -22.625 1.00 79.94 293 TYR A CA 1
ATOM 2088 C C . TYR A 1 293 ? -18.491 28.866 -22.551 1.00 79.94 293 TYR A C 1
ATOM 2090 O O . TYR A 1 293 ? -18.000 29.492 -23.494 1.00 79.94 293 TYR A O 1
ATOM 2098 N N . PHE A 1 294 ? -18.910 29.467 -21.434 1.00 80.94 294 PHE A N 1
ATOM 2099 C CA . PHE A 1 294 ? -18.587 30.861 -21.098 1.00 80.94 294 PHE A CA 1
ATOM 2100 C C . PHE A 1 294 ? -17.436 30.913 -20.085 1.00 80.94 294 PHE A C 1
ATOM 2102 O O . PHE A 1 294 ? -17.502 30.240 -19.057 1.00 80.94 294 PHE A O 1
ATOM 2109 N N . ASP A 1 295 ? -16.399 31.715 -20.342 1.00 72.69 295 ASP A N 1
ATOM 2110 C CA . ASP A 1 295 ? -15.351 31.978 -19.346 1.00 72.69 295 ASP A CA 1
ATOM 2111 C C . ASP A 1 295 ? -15.826 32.948 -18.242 1.00 72.69 295 ASP A C 1
ATOM 2113 O O . ASP A 1 295 ? -16.882 33.578 -18.339 1.00 72.69 295 ASP A O 1
ATOM 2117 N N . SER A 1 296 ? -15.033 33.094 -17.177 1.00 68.69 296 SER A N 1
ATOM 2118 C CA . SER A 1 296 ? -15.353 33.958 -16.028 1.00 68.69 296 SER A CA 1
ATOM 2119 C C . SER A 1 296 ? -15.369 35.464 -16.339 1.00 68.69 296 SER A C 1
ATOM 2121 O O . SER A 1 296 ? -15.782 36.252 -15.490 1.00 68.69 296 SER A O 1
ATOM 2123 N N . SER A 1 297 ? -14.968 35.879 -17.546 1.00 73.62 297 SER A N 1
ATOM 2124 C CA . SER A 1 297 ? -15.129 37.246 -18.065 1.00 73.62 297 SER A CA 1
ATOM 2125 C C . SER A 1 297 ? -16.380 37.422 -18.941 1.00 73.62 297 SER A C 1
ATOM 2127 O O . SER A 1 297 ? -16.643 38.523 -19.429 1.00 73.62 297 SER A O 1
ATOM 2129 N N . GLY A 1 298 ? -17.139 36.345 -19.172 1.00 72.25 298 GLY A N 1
ATOM 2130 C CA . GLY A 1 298 ? -18.278 36.308 -20.089 1.00 72.25 298 GLY A CA 1
ATOM 2131 C C . GLY A 1 298 ? -17.898 36.106 -21.560 1.00 72.25 298 GLY A C 1
ATOM 2132 O O . GLY A 1 298 ? -18.713 36.396 -22.437 1.00 72.25 298 GLY A O 1
ATOM 2133 N N . ALA A 1 299 ? -16.684 35.634 -21.870 1.00 80.75 299 ALA A N 1
ATOM 2134 C CA . ALA A 1 299 ? -16.311 35.303 -23.244 1.00 80.75 299 ALA A CA 1
ATOM 2135 C C . ALA A 1 299 ? -16.891 33.951 -23.672 1.00 80.75 299 ALA A C 1
ATOM 2137 O O . ALA A 1 299 ? -16.781 32.967 -22.944 1.00 80.75 299 ALA A O 1
ATOM 2138 N N . LEU A 1 300 ? -17.492 33.897 -24.864 1.00 84.44 300 LEU A N 1
ATOM 2139 C CA . LEU A 1 300 ? -18.012 32.655 -25.437 1.00 84.44 300 LEU A CA 1
ATOM 2140 C C . LEU A 1 300 ? -16.888 31.924 -26.171 1.00 84.44 300 LEU A C 1
ATOM 2142 O O . LEU A 1 300 ? -16.338 32.440 -27.152 1.00 84.44 300 LEU A O 1
ATOM 2146 N N . CYS A 1 301 ? -16.592 30.716 -25.713 1.00 83.38 301 CYS A N 1
ATOM 2147 C CA . CYS A 1 301 ? -15.538 29.857 -26.226 1.00 83.38 301 CYS A CA 1
ATOM 2148 C C . CYS A 1 301 ? -16.136 28.624 -26.901 1.00 83.38 301 CYS A C 1
ATOM 2150 O O . CYS A 1 301 ? -17.055 28.011 -26.358 1.00 83.38 301 CYS A O 1
ATOM 2152 N N . VAL A 1 302 ? -15.612 28.257 -28.073 1.00 85.69 302 VAL A N 1
ATOM 2153 C CA . VAL A 1 302 ? -16.072 27.108 -28.870 1.00 85.69 302 VAL A CA 1
ATOM 2154 C C . VAL A 1 302 ? -14.882 26.268 -29.324 1.00 85.69 302 VAL A C 1
ATOM 2156 O O . VAL A 1 302 ? -13.888 26.815 -29.807 1.00 85.69 302 VAL A O 1
ATOM 2159 N N . TYR A 1 303 ? -14.961 24.949 -29.172 1.00 80.50 303 TYR A N 1
ATOM 2160 C CA . TYR A 1 303 ? -13.899 24.040 -29.600 1.00 80.50 303 TYR A CA 1
ATOM 2161 C C . TYR A 1 303 ? -14.057 23.687 -31.082 1.00 80.50 303 TYR A C 1
ATOM 2163 O O . TYR A 1 303 ? -15.126 23.256 -31.512 1.00 80.50 303 TYR A O 1
ATOM 2171 N N . VAL A 1 304 ? -13.000 23.887 -31.872 1.00 79.94 304 VAL A N 1
ATOM 2172 C CA . VAL A 1 304 ? -12.947 23.621 -33.321 1.00 79.94 304 VAL A CA 1
ATOM 2173 C C . VAL A 1 304 ? -11.519 23.209 -33.684 1.00 79.94 304 VAL A C 1
ATOM 2175 O O . VAL A 1 304 ? -10.565 23.804 -33.187 1.00 79.94 304 VAL A O 1
ATOM 2178 N N . ASP A 1 305 ? -11.357 22.191 -34.530 1.00 74.81 305 ASP A N 1
ATOM 2179 C CA . ASP A 1 305 ? -10.063 21.737 -35.074 1.00 74.81 305 ASP A CA 1
ATOM 2180 C C . ASP A 1 305 ? -8.959 21.531 -34.017 1.00 74.81 305 ASP A C 1
ATOM 2182 O O . ASP A 1 305 ? -7.793 21.879 -34.198 1.00 74.81 305 ASP A O 1
ATOM 2186 N N . LYS A 1 306 ? -9.352 20.913 -32.894 1.00 70.44 306 LYS A N 1
ATOM 2187 C CA . LYS A 1 306 ? -8.536 20.640 -31.695 1.00 70.44 306 LYS A CA 1
ATOM 2188 C C . LYS A 1 306 ? -8.105 21.875 -30.880 1.00 70.44 306 LYS A C 1
ATOM 2190 O O . LYS A 1 306 ? -7.338 21.729 -29.926 1.00 70.44 306 LYS A O 1
ATOM 2195 N N . GLY A 1 307 ? -8.613 23.066 -31.197 1.00 73.25 307 GLY A N 1
ATOM 2196 C CA . GLY A 1 307 ? -8.354 24.314 -30.473 1.00 73.25 307 GLY A CA 1
ATOM 2197 C C . GLY A 1 307 ? -9.612 24.943 -29.868 1.00 73.25 307 GLY A C 1
ATOM 2198 O O . GLY A 1 307 ? -10.705 24.867 -30.427 1.00 73.25 307 GLY A O 1
ATOM 2199 N N . TRP A 1 308 ? -9.456 25.621 -28.731 1.00 81.88 308 TRP A N 1
ATOM 2200 C CA . TRP A 1 308 ? -10.492 26.501 -28.187 1.00 81.88 308 TRP A CA 1
ATOM 2201 C C . TRP A 1 308 ? -10.411 27.878 -28.858 1.00 81.88 308 TRP A C 1
ATOM 2203 O O . TRP A 1 308 ? -9.376 28.540 -28.825 1.00 81.88 308 TRP A O 1
ATOM 2213 N N . ASN A 1 309 ? -11.510 28.310 -29.470 1.00 79.81 309 ASN A N 1
ATOM 2214 C CA . ASN A 1 309 ? -11.609 29.546 -30.242 1.00 79.81 309 ASN A CA 1
ATOM 2215 C C . ASN A 1 309 ? -12.591 30.516 -29.570 1.00 79.81 309 ASN A C 1
ATOM 2217 O O . ASN A 1 309 ? -13.653 30.104 -29.102 1.00 79.81 309 ASN A O 1
ATOM 2221 N N . LYS A 1 310 ? -12.260 31.815 -29.532 1.00 84.56 310 LYS A N 1
ATOM 2222 C CA . LYS A 1 310 ? -13.152 32.848 -28.978 1.00 84.56 310 LYS A CA 1
ATOM 2223 C C . LYS A 1 310 ? -14.128 33.354 -30.034 1.00 84.56 310 LYS A C 1
ATOM 2225 O O . LYS A 1 310 ? -13.703 33.834 -31.080 1.00 84.56 310 LYS A O 1
ATOM 2230 N N . VAL A 1 311 ? -15.421 33.312 -29.719 1.00 81.25 311 VAL A N 1
ATOM 2231 C CA . VAL A 1 311 ? -16.501 33.838 -30.570 1.00 81.25 311 VAL A CA 1
ATOM 2232 C C . VAL A 1 311 ? -16.863 35.276 -30.193 1.00 81.25 311 VAL A C 1
ATOM 2234 O O . VAL A 1 311 ? -17.092 36.101 -31.072 1.00 81.25 311 VAL A O 1
ATOM 2237 N N . THR A 1 312 ? -16.898 35.610 -28.899 1.00 74.62 312 THR A N 1
ATOM 2238 C CA . THR A 1 312 ? -17.135 36.985 -28.418 1.00 74.62 312 THR A CA 1
ATOM 2239 C C . THR A 1 312 ? -16.624 37.181 -26.984 1.00 74.62 312 THR A C 1
ATOM 2241 O O . THR A 1 312 ? -16.277 36.209 -26.317 1.00 74.62 312 THR A O 1
ATOM 2244 N N . GLY A 1 313 ? -16.591 38.428 -26.505 1.00 70.31 313 GLY A N 1
ATOM 2245 C CA . GLY A 1 313 ? -16.246 38.808 -25.129 1.00 70.31 313 GLY A CA 1
ATOM 2246 C C . GLY A 1 313 ? -14.769 39.147 -24.883 1.00 70.31 313 GLY A C 1
ATOM 2247 O O . GLY A 1 313 ? -13.916 39.051 -25.771 1.00 70.31 313 GLY A O 1
ATOM 2248 N N . GLY A 1 314 ? -14.472 39.601 -23.662 1.00 63.41 314 GLY A N 1
ATOM 2249 C CA . GLY A 1 314 ? -13.174 40.180 -23.294 1.00 63.41 314 GLY A CA 1
ATOM 2250 C C . GLY A 1 314 ? -12.041 39.163 -23.141 1.00 63.41 314 GLY A C 1
ATOM 2251 O O . GLY A 1 314 ? -10.960 39.392 -23.680 1.00 63.41 314 GLY A O 1
ATOM 2252 N N . GLY A 1 315 ? -12.302 38.042 -22.464 1.00 68.00 315 GLY A N 1
ATOM 2253 C CA . GLY A 1 315 ? -11.303 37.077 -21.992 1.00 68.00 315 GLY A CA 1
ATOM 2254 C C . GLY A 1 315 ? -10.629 36.195 -23.041 1.00 68.00 315 GLY A C 1
ATOM 2255 O O . GLY A 1 315 ? -10.444 36.579 -24.201 1.00 68.00 315 GLY A O 1
ATOM 2256 N N . VAL A 1 316 ? -10.186 35.016 -22.610 1.00 70.00 316 VAL A N 1
ATOM 2257 C CA . VAL A 1 316 ? -9.228 34.175 -23.342 1.00 70.00 316 VAL A CA 1
ATOM 2258 C C . VAL A 1 316 ? -9.678 32.723 -23.278 1.00 70.00 316 VAL A C 1
ATOM 2260 O O . VAL A 1 316 ? -9.734 32.124 -22.209 1.00 70.00 316 VAL A O 1
ATOM 2263 N N . CYS A 1 317 ? -9.942 32.135 -24.444 1.00 69.81 317 CYS A N 1
ATOM 2264 C CA . CYS A 1 317 ? -10.393 30.751 -24.564 1.00 69.81 317 CYS A CA 1
ATOM 2265 C C . CYS A 1 317 ? -9.231 29.757 -24.462 1.00 69.81 317 CYS A C 1
ATOM 2267 O O . CYS A 1 317 ? -8.943 29.002 -25.383 1.00 69.81 317 CYS A O 1
ATOM 2269 N N . THR A 1 318 ? -8.557 29.767 -23.319 1.00 62.22 318 THR A N 1
ATOM 2270 C CA . THR A 1 318 ? -7.727 28.661 -22.844 1.00 62.22 318 THR A CA 1
ATOM 2271 C C . THR A 1 318 ? -8.432 28.051 -21.638 1.00 62.22 318 THR A C 1
ATOM 2273 O O . THR A 1 318 ? -8.751 28.806 -20.715 1.00 62.22 318 THR A O 1
ATOM 2276 N N . PRO A 1 319 ? -8.675 26.729 -21.596 1.00 54.66 319 PRO A N 1
ATOM 2277 C CA . PRO A 1 319 ? -9.200 26.104 -20.391 1.00 54.66 319 PRO A CA 1
ATOM 2278 C C . PRO A 1 319 ? -8.210 26.342 -19.239 1.00 54.66 319 PRO A C 1
ATOM 2280 O O . PRO A 1 319 ? -6.996 26.369 -19.485 1.00 54.66 319 PRO A O 1
ATOM 2283 N N . PRO A 1 320 ? -8.685 26.521 -17.993 1.00 48.84 320 PRO A N 1
ATOM 2284 C CA . PRO A 1 320 ? -7.787 26.569 -16.851 1.00 48.84 320 PRO A CA 1
ATOM 2285 C C . PRO A 1 320 ? -6.952 25.285 -16.832 1.00 48.84 320 PRO A C 1
ATOM 2287 O O . PRO A 1 320 ? -7.476 24.186 -17.023 1.00 48.84 320 PRO A O 1
ATOM 2290 N N . LYS A 1 321 ? -5.637 25.419 -16.625 1.00 50.38 321 LYS A N 1
ATOM 2291 C CA . LYS A 1 321 ? -4.811 24.252 -16.301 1.00 50.38 321 LYS A CA 1
ATOM 2292 C C . LYS A 1 321 ? -5.361 23.671 -14.992 1.00 50.38 321 LYS A C 1
ATOM 2294 O O . LYS A 1 321 ? -5.553 24.470 -14.076 1.00 50.38 321 LYS A O 1
ATOM 2299 N N . PRO A 1 322 ? -5.592 22.348 -14.886 1.00 51.25 322 PRO A N 1
ATOM 2300 C CA . PRO A 1 322 ? -6.045 21.754 -13.636 1.00 51.25 322 PRO A CA 1
ATOM 2301 C C . PRO A 1 322 ? -5.041 22.103 -12.539 1.00 51.25 322 PRO A C 1
ATOM 2303 O O . PRO A 1 322 ? -3.838 21.867 -12.697 1.00 51.25 322 PRO A O 1
ATOM 2306 N N . SER A 1 323 ? -5.525 22.723 -11.471 1.00 57.47 323 SER A N 1
ATOM 2307 C CA . SER A 1 323 ? -4.686 23.321 -10.435 1.00 57.47 323 SER A CA 1
ATOM 2308 C C . SER A 1 323 ? -4.968 22.636 -9.112 1.00 57.47 323 SER A C 1
ATOM 2310 O O . SER A 1 323 ? -6.043 22.823 -8.542 1.00 57.47 323 SER A O 1
ATOM 2312 N N . LEU A 1 324 ? -3.994 21.873 -8.607 1.00 76.56 324 LEU A N 1
ATOM 2313 C CA . LEU A 1 324 ? -4.050 21.414 -7.227 1.00 76.56 324 LEU A CA 1
ATOM 2314 C C . LEU A 1 324 ? -3.873 22.634 -6.328 1.00 76.56 324 LEU A C 1
ATOM 2316 O O . LEU A 1 324 ? -2.808 23.246 -6.301 1.00 76.56 324 LEU A O 1
ATOM 2320 N N . SER A 1 325 ? -4.938 23.000 -5.626 1.00 84.25 325 SER A N 1
ATOM 2321 C CA . SER A 1 325 ? -4.907 24.017 -4.583 1.00 84.25 325 SER A CA 1
ATOM 2322 C C . SER A 1 325 ? -4.920 23.336 -3.221 1.00 84.25 325 SER A C 1
ATOM 2324 O O . SER A 1 325 ? -5.714 22.427 -2.972 1.00 84.25 325 SER A O 1
ATOM 2326 N N . ILE A 1 326 ? -4.039 23.774 -2.324 1.00 90.25 326 ILE A N 1
ATOM 2327 C CA . ILE A 1 326 ? -4.060 23.340 -0.928 1.00 90.25 326 ILE A CA 1
ATOM 2328 C C . ILE A 1 326 ? -5.317 23.940 -0.279 1.00 90.25 326 ILE A C 1
ATOM 2330 O O . ILE A 1 326 ? -5.460 25.160 -0.209 1.00 90.25 326 ILE A O 1
ATOM 2334 N N . ILE A 1 327 ? -6.239 23.086 0.173 1.00 91.38 327 ILE A N 1
ATOM 2335 C CA . ILE A 1 327 ? -7.409 23.479 0.977 1.00 91.38 327 ILE A CA 1
ATOM 2336 C C . ILE A 1 327 ? -6.958 23.726 2.421 1.00 91.38 327 ILE A C 1
ATOM 2338 O O . ILE A 1 327 ? -7.354 24.708 3.046 1.00 91.38 327 ILE A O 1
ATOM 2342 N N . TRP A 1 328 ? -6.121 22.829 2.943 1.00 94.06 328 TRP A N 1
ATOM 2343 C CA . TRP A 1 328 ? -5.389 22.993 4.195 1.00 94.06 328 TRP A CA 1
ATOM 2344 C C . TRP A 1 328 ? -4.121 22.139 4.172 1.00 94.06 328 TRP A C 1
ATOM 2346 O O . TRP A 1 328 ? -4.115 21.059 3.584 1.00 94.06 328 TRP A O 1
ATOM 2356 N N . GLU A 1 329 ? -3.075 22.594 4.856 1.00 95.75 329 GLU A N 1
ATOM 2357 C CA . GLU A 1 329 ? -1.877 21.814 5.181 1.00 95.75 329 GLU A CA 1
ATOM 2358 C C . GLU A 1 329 ? -1.502 22.027 6.647 1.00 95.75 329 GLU A C 1
ATOM 2360 O O . GLU A 1 329 ? -1.741 23.106 7.200 1.00 95.75 329 GLU A O 1
ATOM 2365 N N . LYS A 1 330 ? -0.977 20.987 7.299 1.00 95.19 330 LYS A N 1
ATOM 2366 C CA . LYS A 1 330 ? -0.636 20.988 8.725 1.00 95.19 330 LYS A CA 1
ATOM 2367 C C . LYS A 1 330 ? 0.546 20.063 9.013 1.00 95.19 330 LYS A C 1
ATOM 2369 O O . LYS A 1 330 ? 0.603 18.944 8.504 1.00 95.19 330 LYS A O 1
ATOM 2374 N N . ALA A 1 331 ? 1.429 20.530 9.892 1.00 93.44 331 ALA A N 1
ATOM 2375 C CA . ALA A 1 331 ? 2.429 19.716 10.571 1.00 93.44 331 ALA A CA 1
ATOM 2376 C C . ALA A 1 331 ? 1.910 19.256 11.946 1.00 93.44 331 ALA A C 1
ATOM 2378 O O . ALA A 1 331 ? 1.152 19.975 12.607 1.00 93.44 331 ALA A O 1
ATOM 2379 N N . PHE A 1 332 ? 2.331 18.071 12.381 1.00 90.06 332 PHE A N 1
ATOM 2380 C CA . PHE A 1 332 ? 1.981 17.466 13.660 1.00 90.06 332 PHE A CA 1
ATOM 2381 C C . PHE A 1 332 ? 3.246 16.933 14.334 1.00 90.06 332 PHE A C 1
ATOM 2383 O O . PHE A 1 332 ? 3.792 15.910 13.930 1.00 90.06 332 PHE A O 1
ATOM 2390 N N . TRP A 1 333 ? 3.665 17.639 15.380 1.00 81.25 333 TRP A N 1
ATOM 2391 C CA . TRP A 1 333 ? 4.762 17.257 16.265 1.00 81.25 333 TRP A CA 1
ATOM 2392 C C . TRP A 1 333 ? 4.270 16.337 17.391 1.00 81.25 333 TRP A C 1
ATOM 2394 O O . TRP A 1 333 ? 3.174 16.566 17.931 1.00 81.25 333 TRP A O 1
ATOM 2404 N N . GLY A 1 334 ? 5.064 15.321 17.733 1.00 63.78 334 GLY A N 1
ATOM 2405 C CA . GLY A 1 334 ? 4.807 14.333 18.778 1.00 63.78 334 GLY A CA 1
ATOM 2406 C C . GLY A 1 334 ? 5.627 14.552 20.055 1.00 63.78 334 GLY A C 1
ATOM 2407 O O . GLY A 1 334 ? 6.858 14.519 20.063 1.00 63.78 334 GLY A O 1
ATOM 2408 N N . GLY A 1 335 ? 4.937 14.667 21.190 1.00 58.53 335 GLY A N 1
ATOM 2409 C CA . GLY A 1 335 ? 5.564 14.621 22.513 1.00 58.53 335 GLY A CA 1
ATOM 2410 C C . GLY A 1 335 ? 6.385 15.843 22.956 1.00 58.53 335 GLY A C 1
ATOM 2411 O O . GLY A 1 335 ? 6.262 16.958 22.460 1.00 58.53 335 GLY A O 1
ATOM 2412 N N . ASN A 1 336 ? 7.189 15.633 24.005 1.00 52.97 336 ASN A N 1
ATOM 2413 C CA . ASN A 1 336 ? 7.802 16.698 24.807 1.00 52.97 336 ASN A CA 1
ATOM 2414 C C . ASN A 1 336 ? 9.282 16.933 24.451 1.00 52.97 336 ASN A C 1
ATOM 2416 O O . ASN A 1 336 ? 10.165 16.590 25.238 1.00 52.97 336 ASN A O 1
ATOM 2420 N N . GLY A 1 337 ? 9.573 17.534 23.295 1.00 52.28 337 GLY A N 1
ATOM 2421 C CA . GLY A 1 337 ? 10.939 17.986 22.976 1.00 52.28 337 GLY A CA 1
ATOM 2422 C C . GLY A 1 337 ? 11.806 17.018 22.160 1.00 52.28 337 GLY A C 1
ATOM 2423 O O . GLY A 1 337 ? 12.988 17.309 21.972 1.00 52.28 337 GLY A O 1
ATOM 2424 N N . LYS A 1 338 ? 11.254 15.896 21.672 1.00 54.56 338 LYS A N 1
ATOM 2425 C CA . LYS A 1 338 ? 11.936 15.035 20.685 1.00 54.56 338 LYS A CA 1
ATOM 2426 C C . LYS A 1 338 ? 11.981 15.741 19.324 1.00 54.56 338 LYS A C 1
ATOM 2428 O O . LYS A 1 338 ? 11.182 16.642 19.073 1.00 54.56 338 LYS A O 1
ATOM 2433 N N . LYS A 1 339 ? 12.977 15.427 18.487 1.00 60.53 339 LYS A N 1
ATOM 2434 C CA . LYS A 1 339 ? 13.378 16.329 17.392 1.00 60.53 339 LYS A CA 1
ATOM 2435 C C . LYS A 1 339 ? 12.798 15.996 16.019 1.00 60.53 339 LYS A C 1
ATOM 2437 O O . LYS A 1 339 ? 12.438 16.941 15.329 1.00 60.53 339 LYS A O 1
ATOM 2442 N N . GLY A 1 340 ? 12.721 14.734 15.597 1.00 69.88 340 GLY A N 1
ATOM 2443 C CA . GLY A 1 340 ? 12.306 14.411 14.222 1.00 69.88 340 GLY A CA 1
ATOM 2444 C C . GLY A 1 340 ? 11.318 13.257 14.112 1.00 69.88 340 GLY A C 1
ATOM 2445 O O . GLY A 1 340 ? 11.699 12.115 14.355 1.00 69.88 340 GLY A O 1
ATOM 2446 N N . ASP A 1 341 ? 10.091 13.535 13.690 1.00 81.12 341 ASP A N 1
ATOM 2447 C CA . ASP A 1 341 ? 9.019 12.554 13.540 1.00 81.12 341 ASP A CA 1
ATOM 2448 C C . ASP A 1 341 ? 8.837 12.149 12.070 1.00 81.12 341 ASP A C 1
ATOM 2450 O O . ASP A 1 341 ? 8.566 12.977 11.198 1.00 81.12 341 ASP A O 1
ATOM 2454 N N . PHE A 1 342 ? 8.956 10.851 11.791 1.00 86.50 342 PHE A N 1
ATOM 2455 C CA . PHE A 1 342 ? 8.858 10.280 10.448 1.00 86.50 342 PHE A CA 1
ATOM 2456 C C . PHE A 1 342 ? 7.593 9.431 10.310 1.00 86.50 342 PHE A C 1
ATOM 2458 O O . PHE A 1 342 ? 7.472 8.366 10.918 1.00 86.50 342 PHE A O 1
ATOM 2465 N N . LEU A 1 343 ? 6.652 9.901 9.487 1.00 92.19 343 LEU A N 1
ATOM 2466 C CA . LEU A 1 343 ? 5.449 9.160 9.100 1.00 92.19 343 LEU A CA 1
ATOM 2467 C C . LEU A 1 343 ? 5.818 8.063 8.092 1.00 92.19 343 LEU A C 1
ATOM 2469 O O . LEU A 1 343 ? 6.519 8.334 7.114 1.00 92.19 343 LEU A O 1
ATOM 2473 N N . TYR A 1 344 ? 5.301 6.851 8.292 1.00 93.94 344 TYR A N 1
ATOM 2474 C CA . TYR A 1 344 ? 5.486 5.719 7.373 1.00 93.94 344 TYR A CA 1
ATOM 2475 C C . TYR A 1 344 ? 4.200 5.341 6.628 1.00 93.94 344 TYR A C 1
ATOM 2477 O O . TYR A 1 344 ? 4.270 5.043 5.437 1.00 93.94 344 TYR A O 1
ATOM 2485 N N . ASP A 1 345 ? 3.035 5.423 7.279 1.00 97.00 345 ASP A N 1
ATOM 2486 C CA . ASP A 1 345 ? 1.727 5.179 6.657 1.00 97.00 345 ASP A CA 1
ATOM 2487 C C . ASP A 1 345 ? 0.626 6.053 7.283 1.00 97.00 345 ASP A C 1
ATOM 2489 O O . ASP A 1 345 ? 0.755 6.574 8.394 1.00 97.00 345 ASP A O 1
ATOM 2493 N N . ALA A 1 346 ? -0.478 6.218 6.558 1.00 97.62 346 ALA A N 1
ATOM 2494 C CA . ALA A 1 346 ? -1.700 6.825 7.062 1.00 97.62 346 ALA A CA 1
ATOM 2495 C C . ALA A 1 346 ? -2.927 6.275 6.328 1.00 97.62 346 ALA A C 1
ATOM 2497 O O . ALA A 1 346 ? -2.910 6.089 5.108 1.00 97.62 346 ALA A O 1
ATOM 2498 N N . MET A 1 347 ? -4.028 6.091 7.048 1.00 95.69 347 MET A N 1
ATOM 2499 C CA . MET A 1 347 ? -5.292 5.595 6.503 1.00 95.69 347 MET A CA 1
ATOM 2500 C C . MET A 1 347 ? -6.445 6.564 6.748 1.00 95.69 347 MET A C 1
ATOM 2502 O O . MET A 1 347 ? -6.435 7.321 7.718 1.00 95.69 347 MET A O 1
ATOM 2506 N N . GLN A 1 348 ? -7.464 6.494 5.893 1.00 93.75 348 GLN A N 1
ATOM 2507 C CA . GLN A 1 348 ? -8.783 7.040 6.201 1.00 93.75 348 GLN A CA 1
ATOM 2508 C C . GLN A 1 348 ? -9.602 5.986 6.946 1.00 93.75 348 GLN A C 1
ATOM 2510 O O . GLN A 1 348 ? -9.545 4.811 6.583 1.00 93.75 348 GLN A O 1
ATOM 2515 N N . THR A 1 349 ? -10.348 6.402 7.966 1.00 90.12 349 THR A N 1
ATOM 2516 C CA . THR A 1 349 ? -11.245 5.526 8.725 1.00 90.12 349 THR A CA 1
ATOM 2517 C C . THR A 1 349 ? -12.658 5.512 8.149 1.00 90.12 349 THR A C 1
ATOM 2519 O O . THR A 1 349 ? -13.061 6.426 7.429 1.00 90.12 349 THR A O 1
ATOM 2522 N N . SER A 1 350 ? -13.454 4.524 8.547 1.00 85.38 350 SER A N 1
ATOM 2523 C CA . SER A 1 350 ? -14.891 4.387 8.266 1.00 85.38 350 SER A CA 1
ATOM 2524 C C . SER A 1 350 ? -15.718 5.647 8.579 1.00 85.38 350 SER A C 1
ATOM 2526 O O . SER A 1 350 ? -16.692 5.941 7.889 1.00 85.38 350 SER A O 1
ATOM 2528 N N . THR A 1 351 ? -15.306 6.440 9.575 1.00 83.50 351 THR A N 1
ATOM 2529 C CA . THR A 1 351 ? -15.910 7.742 9.935 1.00 83.50 351 THR A CA 1
ATOM 2530 C C . THR A 1 351 ? -15.521 8.911 9.017 1.00 83.50 351 THR A C 1
ATOM 2532 O O . THR A 1 351 ? -16.073 10.003 9.149 1.00 83.50 351 THR A O 1
ATOM 2535 N N . GLY A 1 352 ? -14.571 8.716 8.099 1.00 88.25 352 GLY A N 1
ATOM 2536 C CA . GLY A 1 352 ? -14.010 9.750 7.224 1.00 88.25 352 GLY A CA 1
ATOM 2537 C C . GLY A 1 352 ? -12.848 10.556 7.823 1.00 88.25 352 GLY A C 1
ATOM 2538 O O . GLY A 1 352 ? -12.274 11.378 7.107 1.00 88.25 352 GLY A O 1
ATOM 2539 N N . ASP A 1 353 ? -12.494 10.313 9.090 1.00 93.62 353 ASP A N 1
ATOM 2540 C CA . ASP A 1 353 ? -11.286 10.830 9.755 1.00 93.62 353 ASP A CA 1
ATOM 2541 C C . ASP A 1 353 ? -10.015 10.123 9.244 1.00 93.62 353 ASP A C 1
ATOM 2543 O O . ASP A 1 353 ? -10.099 9.156 8.488 1.00 93.62 353 ASP A O 1
ATOM 2547 N N . PHE A 1 354 ? -8.827 10.545 9.692 1.00 96.56 354 PHE A N 1
ATOM 2548 C CA . PHE A 1 354 ? -7.557 9.922 9.297 1.00 96.56 354 PHE A CA 1
ATOM 2549 C C . PHE A 1 354 ? -6.690 9.537 10.497 1.00 96.56 354 PHE A C 1
ATOM 2551 O O . PHE A 1 354 ? -6.607 10.289 11.468 1.00 96.56 354 PHE A O 1
ATOM 2558 N N . VAL A 1 355 ? -5.999 8.395 10.419 1.00 97.19 355 VAL A N 1
ATOM 2559 C CA . VAL A 1 355 ? -4.981 7.972 11.398 1.00 97.19 355 VAL A CA 1
ATOM 2560 C C . VAL A 1 355 ? -3.632 7.847 10.696 1.00 97.19 355 VAL A C 1
ATOM 2562 O O . VAL A 1 355 ? -3.530 7.180 9.669 1.00 97.19 355 VAL A O 1
ATOM 2565 N N . MET A 1 356 ? -2.612 8.489 11.258 1.00 96.75 356 MET A N 1
ATOM 2566 C CA . MET A 1 356 ? -1.225 8.524 10.787 1.00 96.75 356 MET A CA 1
ATOM 2567 C C . MET A 1 356 ? -0.333 7.743 11.752 1.00 96.75 356 MET A C 1
ATOM 2569 O O . MET A 1 356 ? -0.532 7.850 12.966 1.00 96.75 356 MET A O 1
ATOM 2573 N N . VAL A 1 357 ? 0.656 7.005 11.242 1.00 95.12 357 VAL A N 1
ATOM 2574 C CA . VAL A 1 357 ? 1.593 6.216 12.059 1.00 95.12 357 VAL A CA 1
ATOM 2575 C C . VAL A 1 357 ? 3.045 6.332 11.595 1.00 95.12 357 VAL A C 1
ATOM 2577 O O . VAL A 1 357 ? 3.328 6.571 10.417 1.00 95.12 357 VAL A O 1
ATOM 2580 N N . GLY A 1 358 ? 3.971 6.139 12.531 1.00 91.38 358 GLY A N 1
ATOM 2581 C CA . GLY A 1 358 ? 5.404 6.163 12.259 1.00 91.38 358 GLY A CA 1
ATOM 2582 C C . GLY A 1 358 ? 6.260 6.055 13.518 1.00 91.38 358 GLY A C 1
ATOM 2583 O O . GLY A 1 358 ? 5.900 5.337 14.454 1.00 91.38 358 GLY A O 1
ATOM 2584 N N . GLY A 1 359 ? 7.384 6.774 13.542 1.00 86.00 359 GLY A N 1
ATOM 2585 C CA . GLY A 1 359 ? 8.304 6.837 14.683 1.00 86.00 359 GLY A CA 1
ATOM 2586 C C . GLY A 1 359 ? 8.848 8.246 14.926 1.00 86.00 359 GLY A C 1
ATOM 2587 O O . GLY A 1 359 ? 9.051 9.014 13.986 1.00 86.00 359 GLY A O 1
ATOM 2588 N N . THR A 1 360 ? 9.074 8.576 16.195 1.00 78.81 360 THR A N 1
ATOM 2589 C CA . THR A 1 360 ? 9.774 9.789 16.656 1.00 78.81 360 THR A CA 1
ATOM 2590 C C . THR A 1 360 ? 11.280 9.548 16.685 1.00 78.81 360 THR A C 1
ATOM 2592 O O . THR A 1 360 ? 11.701 8.402 16.803 1.00 78.81 360 THR A O 1
ATOM 2595 N N . THR A 1 361 ? 12.120 10.587 16.635 1.00 68.44 361 THR A N 1
ATOM 2596 C CA . THR A 1 361 ? 13.581 10.436 16.780 1.00 68.44 361 THR A CA 1
ATOM 2597 C C . THR A 1 361 ? 14.212 11.454 17.724 1.00 68.44 361 THR A C 1
ATOM 2599 O O . THR A 1 361 ? 13.923 12.656 17.697 1.00 68.44 361 THR A O 1
ATOM 2602 N N . ASN A 1 362 ? 15.149 10.961 18.537 1.00 59.59 362 ASN A N 1
ATOM 2603 C CA . ASN A 1 362 ? 16.067 11.780 19.320 1.00 59.59 362 ASN A CA 1
ATOM 2604 C C . ASN A 1 362 ? 17.461 11.784 18.680 1.00 59.59 362 ASN A C 1
ATOM 2606 O O . ASN A 1 362 ? 18.137 10.758 18.607 1.00 59.59 362 ASN A O 1
ATOM 2610 N N . TYR A 1 363 ? 17.908 12.967 18.253 1.00 45.69 363 TYR A N 1
ATOM 2611 C CA . TYR A 1 363 ? 19.270 13.170 17.745 1.00 45.69 363 TYR A CA 1
ATOM 2612 C C . TYR A 1 363 ? 20.304 13.458 18.850 1.00 45.69 363 TYR A C 1
ATOM 2614 O O . TYR A 1 363 ? 21.495 13.256 18.624 1.00 45.69 363 TYR A O 1
ATOM 2622 N N . ASP A 1 364 ? 19.850 13.879 20.037 1.00 41.56 364 ASP A N 1
ATOM 2623 C CA . ASP A 1 364 ? 20.671 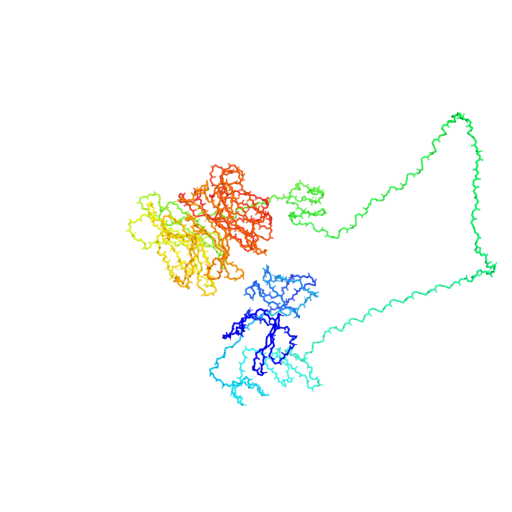14.145 21.229 1.00 41.56 364 ASP A CA 1
ATOM 2624 C C . ASP A 1 364 ? 20.580 13.009 22.276 1.00 41.56 364 ASP A C 1
ATOM 2626 O O . ASP A 1 364 ? 19.986 11.960 22.037 1.00 41.56 364 ASP A O 1
ATOM 2630 N N . SER A 1 365 ? 21.210 13.210 23.438 1.00 47.69 365 SER A N 1
ATOM 2631 C CA . SER A 1 365 ? 21.681 12.211 24.416 1.00 47.69 365 SER A CA 1
ATOM 2632 C C . SER A 1 365 ? 20.667 11.296 25.138 1.00 47.69 365 SER A C 1
ATOM 2634 O O . SER A 1 365 ? 21.075 10.592 26.061 1.00 47.69 365 SER A O 1
ATOM 2636 N N . ASP A 1 366 ? 19.394 11.242 24.738 1.00 51.81 366 ASP A N 1
ATOM 2637 C CA . ASP A 1 366 ? 18.472 10.157 25.125 1.00 51.81 366 ASP A CA 1
ATOM 2638 C C . ASP A 1 366 ? 18.115 9.340 23.873 1.00 51.81 366 ASP A C 1
ATOM 2640 O O . ASP A 1 366 ? 17.197 9.717 23.146 1.00 51.81 366 ASP A O 1
ATOM 2644 N N . PRO A 1 367 ? 18.824 8.236 23.581 1.00 52.25 367 PRO A N 1
ATOM 2645 C CA . PRO A 1 367 ? 18.801 7.578 22.274 1.00 52.25 367 PRO A CA 1
ATOM 2646 C C . PRO A 1 367 ? 17.566 6.692 22.029 1.00 52.25 367 PRO A C 1
ATOM 2648 O O . PRO A 1 367 ? 17.599 5.791 21.190 1.00 52.25 367 PRO A O 1
ATOM 2651 N N . ARG A 1 368 ? 16.483 6.923 22.775 1.00 57.53 368 ARG A N 1
ATOM 2652 C CA . ARG A 1 368 ? 15.206 6.218 22.641 1.00 57.53 368 ARG A CA 1
ATOM 2653 C C . ARG A 1 368 ? 14.259 7.015 21.761 1.00 57.53 368 ARG A C 1
ATOM 2655 O O . ARG A 1 368 ? 13.933 8.173 22.043 1.00 57.53 368 ARG A O 1
ATOM 2662 N N . SER A 1 369 ? 13.835 6.368 20.696 1.00 68.06 369 SER A N 1
ATOM 2663 C CA . SER A 1 369 ? 13.008 6.900 19.626 1.00 68.06 369 SER A CA 1
ATOM 2664 C C . SER A 1 369 ? 11.726 6.067 19.622 1.00 68.06 369 SER A C 1
ATOM 2666 O O . SER A 1 369 ? 11.797 4.859 19.430 1.00 68.06 369 SER A O 1
ATOM 2668 N N . ASP A 1 370 ? 10.592 6.689 19.955 1.00 77.25 370 ASP A N 1
ATOM 2669 C CA . ASP A 1 370 ? 9.340 6.000 20.310 1.00 77.25 370 ASP A CA 1
ATOM 2670 C C . ASP A 1 370 ? 8.405 5.901 19.095 1.00 77.25 370 ASP A C 1
ATOM 2672 O O . ASP A 1 370 ? 8.354 6.833 18.284 1.00 77.25 370 ASP A O 1
ATOM 2676 N N . ALA A 1 371 ? 7.578 4.857 19.020 1.00 85.00 371 ALA A N 1
ATOM 2677 C CA . ALA A 1 371 ? 6.588 4.712 17.955 1.00 85.00 371 ALA A CA 1
ATOM 2678 C C . ALA A 1 371 ? 5.397 5.671 18.162 1.00 85.00 371 ALA A C 1
ATOM 2680 O O . ALA A 1 371 ? 4.918 5.859 19.284 1.00 85.00 371 ALA A O 1
ATOM 2681 N N . LEU A 1 372 ? 4.887 6.271 17.082 1.00 88.25 372 LEU A N 1
ATOM 2682 C CA . LEU A 1 372 ? 3.892 7.351 17.134 1.00 88.25 372 LEU A CA 1
ATOM 2683 C C . LEU A 1 372 ? 2.641 7.014 16.319 1.00 88.25 372 LEU A C 1
ATOM 2685 O O . LEU A 1 372 ? 2.740 6.580 15.171 1.00 88.25 372 LEU A O 1
ATOM 2689 N N . ALA A 1 373 ? 1.464 7.282 16.889 1.00 92.38 373 ALA A N 1
ATOM 2690 C CA . ALA A 1 373 ? 0.188 7.300 16.178 1.00 92.38 373 ALA A CA 1
ATOM 2691 C C . ALA A 1 373 ? -0.617 8.571 16.504 1.00 92.38 373 ALA A C 1
ATOM 2693 O O . ALA A 1 373 ? -0.746 8.962 17.667 1.00 92.38 373 ALA A O 1
ATOM 2694 N N . ILE A 1 374 ? -1.199 9.205 15.484 1.00 93.81 374 ILE A N 1
ATOM 2695 C CA . ILE A 1 374 ? -2.003 10.434 15.606 1.00 93.81 374 ILE A CA 1
ATOM 2696 C C . ILE A 1 374 ? -3.293 10.278 14.794 1.00 93.81 374 ILE A C 1
ATOM 2698 O O . ILE A 1 374 ? -3.232 9.955 13.609 1.00 93.81 374 ILE A O 1
ATOM 2702 N N . LYS A 1 375 ? -4.456 10.573 15.393 1.00 95.88 375 LYS A N 1
ATOM 2703 C CA . LYS A 1 375 ? -5.734 10.700 14.668 1.00 95.88 375 LYS A CA 1
ATOM 2704 C C . LYS A 1 375 ? -6.103 12.167 14.472 1.00 95.88 375 LYS A C 1
ATOM 2706 O O . LYS A 1 375 ? -6.030 12.959 15.413 1.00 95.88 375 LYS A O 1
ATOM 2711 N N . ILE A 1 376 ? -6.546 12.511 13.268 1.00 96.81 376 ILE A N 1
ATOM 2712 C CA . ILE A 1 376 ? -7.021 13.844 12.880 1.00 96.81 376 ILE A CA 1
ATOM 2713 C C . ILE A 1 376 ? -8.421 13.754 12.264 1.00 96.81 376 ILE A C 1
ATOM 2715 O O . ILE A 1 376 ? -8.747 12.760 11.616 1.00 96.81 376 ILE A O 1
ATOM 2719 N N . ASP A 1 377 ? -9.245 14.787 12.446 1.00 95.31 377 ASP A N 1
ATOM 2720 C CA . ASP A 1 377 ? -10.526 14.896 11.737 1.00 95.31 377 ASP A CA 1
ATOM 2721 C C . ASP A 1 377 ? -10.318 15.168 10.232 1.00 95.31 377 ASP A C 1
ATOM 2723 O O . ASP A 1 377 ? -9.211 15.458 9.764 1.00 95.31 377 ASP A O 1
ATOM 2727 N N . LYS A 1 378 ? -11.404 15.147 9.453 1.00 92.06 378 LYS A N 1
ATOM 2728 C CA . LYS A 1 378 ? -11.378 15.462 8.010 1.00 92.06 378 LYS A CA 1
ATOM 2729 C C . LYS A 1 378 ? -10.927 16.892 7.637 1.00 92.06 378 LYS A C 1
ATOM 2731 O O . LYS A 1 378 ? -10.744 17.195 6.458 1.00 92.06 378 LYS A O 1
ATOM 2736 N N . ASN A 1 379 ? -10.744 17.768 8.625 1.00 92.06 379 ASN A N 1
ATOM 2737 C CA . ASN A 1 379 ? -10.222 19.132 8.501 1.00 92.06 379 ASN A CA 1
ATOM 2738 C C . ASN A 1 379 ? -8.774 19.238 9.038 1.00 92.06 379 ASN A C 1
ATOM 2740 O O . ASN A 1 379 ? -8.241 20.340 9.204 1.00 92.06 379 ASN A O 1
ATOM 2744 N N . GLY A 1 380 ? -8.145 18.108 9.375 1.00 94.00 380 GLY A N 1
ATOM 2745 C CA . GLY A 1 380 ? -6.800 18.008 9.932 1.00 94.00 380 GLY A CA 1
ATOM 2746 C C . GLY A 1 380 ? -6.675 18.452 11.395 1.00 94.00 380 GLY A C 1
ATOM 2747 O O . GLY A 1 380 ? -5.609 18.892 11.815 1.00 94.00 380 GLY A O 1
ATOM 2748 N N . ASN A 1 381 ? -7.743 18.473 12.187 1.00 95.50 381 ASN A N 1
ATOM 2749 C CA . ASN A 1 381 ? -7.679 18.827 13.611 1.00 95.50 381 ASN A CA 1
ATOM 2750 C C . ASN A 1 381 ? -7.298 17.591 14.436 1.00 95.50 381 ASN A C 1
ATOM 2752 O O . ASN A 1 381 ? -7.971 16.569 14.332 1.00 95.50 381 ASN A O 1
ATOM 2756 N N . LYS A 1 382 ? -6.239 17.669 15.255 1.00 94.44 382 LYS A N 1
ATOM 2757 C CA . LYS A 1 382 ? -5.763 16.540 16.077 1.00 94.44 382 LYS A CA 1
ATOM 2758 C C . LYS A 1 382 ? -6.828 16.129 17.102 1.00 94.44 382 LYS A C 1
ATOM 2760 O O . LYS A 1 382 ? -7.177 16.915 17.978 1.00 94.44 382 LYS A O 1
ATOM 2765 N N . LEU A 1 383 ? -7.332 14.901 16.968 1.00 94.56 383 LEU A N 1
ATOM 2766 C CA . LEU A 1 383 ? -8.331 14.284 17.847 1.00 94.56 383 LEU A CA 1
ATOM 2767 C C . LEU A 1 383 ? -7.664 13.533 19.003 1.00 94.56 383 LEU A C 1
ATOM 2769 O O . LEU A 1 383 ? -8.097 13.657 20.146 1.00 94.56 383 LEU A O 1
ATOM 2773 N N . TRP A 1 384 ? -6.596 12.782 18.719 1.00 94.00 384 TRP A N 1
ATOM 2774 C CA . TRP A 1 384 ? -5.736 12.178 19.738 1.00 94.00 384 TRP A CA 1
ATOM 2775 C C . TRP A 1 384 ? -4.313 11.931 19.227 1.00 94.00 384 TRP A C 1
ATOM 2777 O O . TRP A 1 384 ? -4.055 11.902 18.025 1.00 94.00 384 TRP A O 1
ATOM 2787 N N . GLU A 1 385 ? -3.402 11.723 20.174 1.00 91.44 385 GLU A N 1
ATOM 2788 C CA . GLU A 1 385 ? -2.002 11.337 19.982 1.00 91.44 385 GLU A CA 1
ATOM 2789 C C . GLU A 1 385 ? -1.677 10.181 20.931 1.00 91.44 385 GLU A C 1
ATOM 2791 O O . GLU A 1 385 ? -2.195 10.135 22.052 1.00 91.44 385 GLU A O 1
ATOM 2796 N N . LYS A 1 386 ? -0.851 9.239 20.475 1.00 87.62 386 LYS A N 1
ATOM 2797 C CA . LYS A 1 386 ? -0.402 8.068 21.230 1.00 87.62 386 LYS A CA 1
ATOM 2798 C C . LYS A 1 386 ? 1.074 7.836 20.937 1.00 87.62 386 LYS A C 1
ATOM 2800 O O . LYS A 1 386 ? 1.438 7.513 19.809 1.00 87.62 386 LYS A O 1
ATOM 2805 N N . ILE A 1 387 ? 1.898 7.983 21.967 1.00 82.38 387 ILE A N 1
ATOM 2806 C CA . ILE A 1 387 ? 3.308 7.598 21.945 1.00 82.38 387 ILE A CA 1
ATOM 2807 C C . ILE A 1 387 ? 3.393 6.211 22.582 1.00 82.38 387 ILE A C 1
ATOM 2809 O O . ILE A 1 387 ? 2.926 6.015 23.705 1.00 82.38 387 ILE A O 1
ATOM 2813 N N . MET A 1 388 ? 3.942 5.247 21.852 1.00 77.00 388 MET A N 1
ATOM 2814 C CA . MET A 1 388 ? 4.050 3.845 22.245 1.00 77.00 388 MET A CA 1
ATOM 2815 C C . MET A 1 388 ? 5.523 3.481 22.421 1.00 77.00 388 MET A C 1
ATOM 2817 O O . MET A 1 388 ? 6.342 3.690 21.531 1.00 77.00 388 MET A O 1
ATOM 2821 N N . TRP A 1 389 ? 5.850 2.976 23.610 1.00 70.06 389 TRP A N 1
ATOM 2822 C CA . TRP A 1 389 ? 7.214 2.661 24.030 1.00 70.06 389 TRP A CA 1
ATOM 2823 C C . TRP A 1 389 ? 7.465 1.160 23.929 1.00 70.06 389 TRP A C 1
ATOM 2825 O O . TRP A 1 389 ? 6.676 0.370 24.462 1.00 70.06 389 TRP A O 1
ATOM 2835 N N . GLY A 1 390 ? 8.596 0.767 23.348 1.00 54.66 390 GLY A N 1
ATOM 2836 C CA . GLY A 1 390 ? 9.095 -0.594 23.448 1.00 54.66 390 GLY A CA 1
ATOM 2837 C C . GLY A 1 390 ? 9.321 -0.984 24.905 1.00 54.66 390 GLY A C 1
ATOM 2838 O O . GLY A 1 390 ? 10.039 -0.318 25.651 1.00 54.66 390 GLY A O 1
ATOM 2839 N N . LYS A 1 391 ? 8.735 -2.111 25.321 1.00 49.47 391 LYS A N 1
ATOM 2840 C CA . LYS A 1 391 ? 8.971 -2.723 26.646 1.00 49.47 391 LYS A CA 1
ATOM 2841 C C . LYS A 1 391 ? 10.301 -3.504 26.692 1.00 49.47 391 LYS A C 1
ATOM 2843 O O . LYS A 1 391 ? 10.525 -4.299 27.603 1.00 49.47 391 LYS A O 1
ATOM 2848 N N . VAL A 1 392 ? 11.171 -3.282 25.705 1.00 46.78 392 VAL A N 1
ATOM 2849 C CA . VAL A 1 392 ? 12.452 -3.961 25.496 1.00 46.78 392 VAL A CA 1
ATOM 2850 C C . VAL A 1 392 ? 13.535 -3.300 26.356 1.00 46.78 392 VAL A C 1
ATOM 2852 O O . VAL A 1 392 ? 13.584 -2.079 26.465 1.00 46.78 392 VAL A O 1
ATOM 2855 N N . ASN A 1 393 ? 14.377 -4.122 26.991 1.00 45.22 393 ASN A N 1
ATOM 2856 C CA . ASN A 1 393 ? 15.469 -3.772 27.917 1.00 45.22 393 ASN A CA 1
ATOM 2857 C C . ASN A 1 393 ? 15.900 -2.288 27.961 1.00 45.22 393 ASN A C 1
ATOM 2859 O O . ASN A 1 393 ? 16.707 -1.829 27.151 1.00 45.22 393 ASN A O 1
ATOM 2863 N N . ALA A 1 394 ? 15.440 -1.569 28.992 1.00 41.16 394 ALA A N 1
ATOM 2864 C CA . ALA A 1 394 ? 15.858 -0.200 29.280 1.00 41.16 394 ALA A CA 1
ATOM 2865 C C . ALA A 1 394 ? 17.381 -0.122 29.512 1.00 41.16 394 ALA A C 1
ATOM 2867 O O . ALA A 1 394 ? 17.878 -0.490 30.577 1.00 41.16 394 ALA A O 1
ATOM 2868 N N . GLY A 1 395 ? 18.113 0.354 28.502 1.00 47.72 395 GLY A N 1
ATOM 2869 C CA . GLY A 1 395 ? 19.579 0.401 28.508 1.00 47.72 395 GLY A CA 1
ATOM 2870 C C . GLY A 1 395 ? 20.246 0.264 27.136 1.00 47.72 395 GLY A C 1
ATOM 2871 O O . GLY A 1 395 ? 21.465 0.397 27.068 1.00 47.72 395 GLY A O 1
ATOM 2872 N N . VAL A 1 396 ? 19.486 0.021 26.061 1.00 53.09 396 VAL A N 1
ATOM 2873 C CA . VAL A 1 396 ? 19.998 -0.008 24.681 1.00 53.09 396 VAL A CA 1
ATOM 2874 C C . VAL A 1 396 ? 19.341 1.095 23.849 1.00 53.09 396 VAL A C 1
ATOM 2876 O O . VAL A 1 396 ? 18.128 1.283 23.919 1.00 53.09 396 VAL A O 1
ATOM 2879 N N . ASP A 1 397 ? 20.135 1.813 23.055 1.00 58.03 397 ASP A N 1
ATOM 2880 C CA . ASP A 1 397 ? 19.666 2.737 22.022 1.00 58.03 397 ASP A CA 1
ATOM 2881 C C . ASP A 1 397 ? 18.719 2.024 21.028 1.00 58.03 397 ASP A C 1
ATOM 2883 O O . ASP A 1 397 ? 19.073 0.973 20.474 1.00 58.03 397 ASP A O 1
ATOM 2887 N N . ALA A 1 398 ? 17.539 2.600 20.771 1.00 64.75 398 ALA A N 1
ATOM 2888 C CA . ALA A 1 398 ? 16.441 1.927 20.070 1.00 64.75 398 ALA A CA 1
ATOM 2889 C C . ALA A 1 398 ? 15.538 2.892 19.275 1.00 64.75 398 ALA A C 1
ATOM 2891 O O . ALA A 1 398 ? 15.221 3.988 19.743 1.00 64.75 398 ALA A O 1
ATOM 2892 N N . TYR A 1 399 ? 15.117 2.442 18.089 1.00 75.25 399 TYR A N 1
ATOM 2893 C CA . TYR A 1 399 ? 14.189 3.088 17.159 1.00 75.25 399 TYR A CA 1
ATOM 2894 C C . TYR A 1 399 ? 12.923 2.248 16.988 1.00 75.25 399 TYR A C 1
ATOM 2896 O O . TYR A 1 399 ? 12.880 1.327 16.171 1.00 75.25 399 TYR A O 1
ATOM 2904 N N . ASP A 1 400 ? 11.896 2.582 17.757 1.00 80.62 400 ASP A N 1
ATOM 2905 C CA . ASP A 1 400 ? 10.565 1.998 17.667 1.00 80.62 400 ASP A CA 1
ATOM 2906 C C . ASP A 1 400 ? 9.742 2.747 16.609 1.00 80.62 400 ASP A C 1
ATOM 2908 O O . ASP A 1 400 ? 9.670 3.979 16.606 1.00 80.62 400 ASP A O 1
ATOM 2912 N N . HIS A 1 401 ? 9.098 2.016 15.699 1.00 85.62 401 HIS A N 1
ATOM 2913 C CA . HIS A 1 401 ? 8.248 2.604 14.663 1.00 85.62 401 HIS A CA 1
ATOM 2914 C C . HIS A 1 401 ? 7.125 1.659 14.228 1.00 85.62 401 HIS A C 1
ATOM 2916 O O . HIS A 1 401 ? 7.238 0.436 14.329 1.00 85.62 401 HIS A O 1
ATOM 2922 N N . PHE A 1 402 ? 6.054 2.240 13.688 1.00 92.06 402 PHE A N 1
ATOM 2923 C CA . PHE A 1 402 ? 5.043 1.517 12.916 1.00 92.06 402 PHE A CA 1
ATOM 2924 C C . PHE A 1 402 ? 5.209 1.793 11.423 1.00 92.06 402 PHE A C 1
ATOM 2926 O O . PHE A 1 402 ? 5.412 2.936 11.020 1.00 92.06 402 PHE A O 1
ATOM 2933 N N . SER A 1 403 ? 5.088 0.744 10.616 1.00 93.25 403 SER A N 1
ATOM 2934 C CA . SER A 1 403 ? 5.310 0.739 9.166 1.00 93.25 403 SER A CA 1
ATOM 2935 C C . SER A 1 403 ? 4.015 0.817 8.359 1.00 93.25 403 SER A C 1
ATOM 2937 O O . SER A 1 403 ? 4.000 1.349 7.252 1.00 93.25 403 SER A O 1
ATOM 2939 N N . GLU A 1 404 ? 2.931 0.248 8.892 1.00 96.19 404 GLU A N 1
ATOM 2940 C CA . GLU A 1 404 ? 1.617 0.194 8.251 1.00 96.19 404 GLU A CA 1
ATOM 2941 C C . GLU A 1 404 ? 0.500 0.120 9.301 1.00 96.19 404 GLU A C 1
ATOM 2943 O O . GLU A 1 404 ? 0.651 -0.532 10.338 1.00 96.19 404 GLU A O 1
ATOM 2948 N N . ILE A 1 405 ? -0.637 0.758 9.007 1.00 97.00 405 ILE A N 1
ATOM 2949 C CA . ILE A 1 405 ? -1.871 0.682 9.797 1.00 97.00 405 ILE A CA 1
ATOM 2950 C C . ILE A 1 405 ? -3.060 0.254 8.924 1.00 97.00 405 ILE A C 1
ATOM 2952 O O . ILE A 1 405 ? -3.139 0.589 7.736 1.00 97.00 405 ILE A O 1
ATOM 2956 N N . LYS A 1 406 ? -3.999 -0.497 9.508 1.00 95.75 406 LYS A N 1
ATOM 2957 C CA . LYS A 1 406 ? -5.313 -0.819 8.924 1.00 95.75 406 LYS A CA 1
ATOM 2958 C C . LYS A 1 406 ? -6.414 -0.672 9.976 1.00 95.75 406 LYS A C 1
ATOM 2960 O O . LYS A 1 406 ? -6.186 -0.915 11.161 1.00 95.75 406 LYS A O 1
ATOM 2965 N N . GLU A 1 407 ? -7.616 -0.300 9.546 1.00 94.12 407 GLU A N 1
ATOM 2966 C CA . GLU A 1 407 ? -8.827 -0.418 10.358 1.00 94.12 407 GLU A CA 1
ATOM 2967 C C . GLU A 1 407 ? -9.346 -1.851 10.220 1.00 94.12 407 GLU A C 1
ATOM 2969 O O . GLU A 1 407 ? -9.410 -2.392 9.115 1.00 94.12 407 GLU A O 1
ATOM 2974 N N . THR A 1 408 ? -9.672 -2.484 11.342 1.00 91.69 408 THR A N 1
ATOM 2975 C CA . THR A 1 408 ? -10.253 -3.824 11.355 1.00 91.69 408 THR A CA 1
ATOM 2976 C C . THR A 1 408 ? -11.748 -3.761 11.085 1.00 91.69 408 THR A C 1
ATOM 2978 O O . THR A 1 408 ? -12.414 -2.760 11.355 1.00 91.69 408 THR A O 1
ATOM 2981 N N . THR A 1 409 ? -12.324 -4.879 10.655 1.00 85.69 409 THR A N 1
ATOM 2982 C CA . THR A 1 409 ? -13.777 -5.039 10.471 1.00 85.69 409 THR A CA 1
ATOM 2983 C C . THR A 1 409 ? -14.604 -4.795 11.744 1.00 85.69 409 THR A C 1
ATOM 2985 O O . THR A 1 409 ? -15.821 -4.659 11.663 1.00 85.69 409 THR A O 1
ATOM 2988 N N . GLY A 1 410 ? -13.964 -4.712 12.917 1.00 80.06 410 GLY A N 1
ATOM 2989 C CA . GLY A 1 410 ? -14.581 -4.320 14.187 1.00 80.06 410 GLY A CA 1
ATOM 2990 C C . GLY A 1 410 ? -14.361 -2.856 14.598 1.00 80.06 410 GLY A C 1
ATOM 2991 O O . GLY A 1 410 ? -14.541 -2.557 15.777 1.00 80.06 410 GLY A O 1
ATOM 2992 N N . GLY A 1 411 ? -13.892 -1.971 13.709 1.00 86.94 411 GLY A N 1
ATOM 2993 C CA . GLY A 1 411 ? -13.626 -0.551 14.010 1.00 86.94 411 GLY A CA 1
ATOM 2994 C C . GLY A 1 411 ? -12.462 -0.308 14.982 1.00 86.94 411 GLY A C 1
ATOM 2995 O O . GLY A 1 411 ? -12.358 0.758 15.587 1.00 86.94 411 GLY A O 1
ATOM 2996 N N . ASN A 1 412 ? -11.607 -1.314 15.180 1.00 93.62 412 ASN A N 1
ATOM 2997 C CA . ASN A 1 412 ? -10.343 -1.190 15.908 1.00 93.62 412 ASN A CA 1
ATOM 2998 C C . ASN A 1 412 ? -9.225 -0.911 14.888 1.00 93.62 412 ASN A C 1
ATOM 3000 O O . ASN A 1 412 ? -9.465 -0.962 13.683 1.00 93.62 412 ASN A O 1
ATOM 3004 N N . TYR A 1 413 ? -7.999 -0.655 15.334 1.00 96.31 413 TYR A N 1
ATOM 3005 C CA . TYR A 1 413 ? -6.858 -0.488 14.429 1.00 96.31 413 TYR A CA 1
ATOM 3006 C C . TYR A 1 413 ? -5.826 -1.593 14.662 1.00 96.31 413 TYR A C 1
ATOM 3008 O O . TYR A 1 413 ? -5.574 -1.961 15.808 1.00 96.31 413 TYR A O 1
ATOM 3016 N N . ILE A 1 414 ? -5.221 -2.108 13.594 1.00 97.06 414 ILE A N 1
ATOM 3017 C CA . ILE A 1 414 ? -4.099 -3.055 13.639 1.00 97.06 414 ILE A CA 1
ATOM 3018 C C . ILE A 1 414 ? -2.872 -2.405 12.992 1.00 97.06 414 ILE A C 1
ATOM 3020 O O . ILE A 1 414 ? -2.978 -1.790 11.928 1.00 97.06 414 ILE A O 1
ATOM 3024 N N . LEU A 1 415 ? -1.726 -2.489 13.667 1.00 96.25 415 LEU A N 1
ATOM 3025 C CA . LEU A 1 415 ? -0.470 -1.863 13.263 1.00 96.25 415 LEU A CA 1
ATOM 3026 C C . LEU A 1 415 ? 0.636 -2.919 13.174 1.00 96.25 415 LEU A C 1
ATOM 3028 O O . LEU A 1 415 ? 0.779 -3.741 14.081 1.00 96.25 415 LEU A O 1
ATOM 3032 N N . ALA A 1 416 ? 1.439 -2.846 12.116 1.00 95.12 416 ALA A N 1
ATOM 3033 C CA . ALA A 1 416 ? 2.684 -3.597 11.960 1.00 95.12 416 ALA A CA 1
ATOM 3034 C C . ALA A 1 416 ? 3.888 -2.655 12.092 1.00 95.12 416 ALA A C 1
ATOM 3036 O O . ALA A 1 416 ? 3.821 -1.506 11.650 1.00 95.12 416 ALA A O 1
ATOM 3037 N N . GLY A 1 417 ? 4.982 -3.124 12.689 1.00 91.25 417 GLY A N 1
ATOM 3038 C CA . GLY A 1 417 ? 6.185 -2.318 12.902 1.00 91.25 417 GLY A CA 1
ATOM 3039 C C . GLY A 1 417 ? 7.331 -3.085 13.554 1.00 91.25 417 GLY A C 1
ATOM 3040 O O . GLY A 1 417 ? 7.427 -4.312 13.428 1.00 91.25 417 GLY A O 1
ATOM 3041 N N . GLY A 1 418 ? 8.184 -2.361 14.278 1.00 86.00 418 GLY A N 1
ATOM 3042 C CA . GLY A 1 418 ? 9.231 -2.960 15.099 1.00 86.00 418 GLY A CA 1
ATOM 3043 C C . GLY A 1 418 ? 10.225 -1.983 15.728 1.00 86.00 418 GLY A C 1
ATOM 3044 O O . GLY A 1 418 ? 10.222 -0.782 15.445 1.00 86.00 418 GLY A O 1
ATOM 3045 N N . THR A 1 419 ? 11.110 -2.538 16.554 1.00 80.75 419 THR A N 1
ATOM 3046 C CA . THR A 1 419 ? 12.307 -1.867 17.090 1.00 80.75 419 THR A CA 1
ATOM 3047 C C . THR A 1 419 ? 13.507 -2.101 16.171 1.00 80.75 419 THR A C 1
ATOM 3049 O O . THR A 1 419 ? 13.703 -3.218 15.703 1.00 80.75 419 THR A O 1
ATOM 3052 N N . GLN A 1 420 ? 14.374 -1.101 15.997 1.00 71.44 420 GLN A N 1
ATOM 3053 C CA . GLN A 1 420 ? 15.740 -1.228 15.464 1.00 71.44 420 GLN A CA 1
ATOM 3054 C C . GLN A 1 420 ? 16.751 -0.675 16.482 1.00 71.44 420 GLN A C 1
ATOM 3056 O O . GLN A 1 420 ? 16.643 0.479 16.886 1.00 71.44 420 GLN A O 1
ATOM 3061 N N . SER A 1 421 ? 17.771 -1.439 16.880 1.00 62.12 421 SER A N 1
ATOM 3062 C CA . SER A 1 421 ? 18.799 -0.931 17.804 1.00 62.12 421 SER A CA 1
ATOM 3063 C C . SER A 1 421 ? 19.861 -0.060 17.108 1.00 62.12 421 SER A C 1
ATOM 3065 O O . SER A 1 421 ? 20.381 -0.405 16.045 1.00 62.12 421 SER A O 1
ATOM 3067 N N . ARG A 1 422 ? 20.241 1.075 17.711 1.00 49.94 422 ARG A N 1
ATOM 3068 C CA . ARG A 1 422 ? 21.271 1.980 17.159 1.00 49.94 422 ARG A CA 1
ATOM 3069 C C . ARG A 1 422 ? 22.661 1.376 17.366 1.00 49.94 422 ARG A C 1
ATOM 3071 O O . ARG A 1 422 ? 23.146 1.272 18.487 1.00 49.94 422 ARG A O 1
ATOM 3078 N N . GLY A 1 423 ? 23.312 0.973 16.277 1.00 48.06 423 GLY A N 1
ATOM 3079 C CA . GLY A 1 423 ? 24.617 0.300 16.335 1.00 48.06 423 GLY A CA 1
ATOM 3080 C C . GLY A 1 423 ? 24.568 -1.132 16.889 1.00 48.06 423 GLY A C 1
ATOM 3081 O O . GLY A 1 423 ? 25.617 -1.760 17.018 1.00 48.06 423 GLY A O 1
ATOM 3082 N N . GLY A 1 424 ? 23.375 -1.654 17.191 1.00 47.03 424 GLY A N 1
ATOM 3083 C CA . GLY A 1 424 ? 23.151 -3.022 17.641 1.00 47.03 424 GLY A CA 1
ATOM 3084 C C . GLY A 1 424 ? 22.489 -3.864 16.555 1.00 47.03 424 GLY A C 1
ATOM 3085 O O . GLY A 1 424 ? 21.511 -3.450 15.937 1.00 47.03 424 GLY A O 1
ATOM 3086 N N . SER A 1 425 ? 22.981 -5.083 16.351 1.00 50.16 425 SER A N 1
ATOM 3087 C CA . SER A 1 425 ? 22.329 -6.087 15.510 1.00 50.16 425 SER A CA 1
ATOM 3088 C C . SER A 1 425 ? 21.182 -6.744 16.295 1.00 50.16 425 SER A C 1
ATOM 3090 O O . SER A 1 425 ? 21.287 -7.876 16.755 1.00 50.16 425 SER A O 1
ATOM 3092 N N . ASN A 1 426 ? 20.114 -5.982 16.539 1.00 55.16 426 ASN A N 1
ATOM 3093 C CA . ASN A 1 426 ? 18.886 -6.423 17.203 1.00 55.16 426 ASN A CA 1
ATOM 3094 C C . ASN A 1 426 ? 17.710 -5.614 16.651 1.00 55.16 426 ASN A C 1
ATOM 3096 O O . ASN A 1 426 ? 17.717 -4.383 16.714 1.00 55.16 426 ASN A O 1
ATOM 3100 N N . PHE A 1 427 ? 16.717 -6.319 16.115 1.00 71.31 427 PHE A N 1
ATOM 3101 C CA . PHE A 1 427 ? 15.457 -5.754 15.645 1.00 71.31 427 PHE A CA 1
ATOM 3102 C C . PHE A 1 427 ? 14.335 -6.682 16.121 1.00 71.31 427 PHE A C 1
ATOM 3104 O O . PHE A 1 427 ? 14.513 -7.901 16.052 1.00 71.31 427 PHE A O 1
ATOM 3111 N N . GLU A 1 428 ? 13.214 -6.134 16.586 1.00 81.44 428 GLU A N 1
ATOM 3112 C CA . GLU A 1 428 ? 12.064 -6.924 17.047 1.00 81.44 428 GLU A CA 1
ATOM 3113 C C . GLU A 1 428 ? 10.802 -6.598 16.246 1.00 81.44 428 GLU A C 1
ATOM 3115 O O . GLU A 1 428 ? 10.396 -5.443 16.164 1.00 81.44 428 GLU A O 1
ATOM 3120 N N . ALA A 1 429 ? 10.157 -7.632 15.703 1.00 87.81 429 ALA A N 1
ATOM 3121 C CA . ALA A 1 429 ? 8.940 -7.526 14.904 1.00 87.81 429 ALA A CA 1
ATOM 3122 C C . ALA A 1 429 ? 7.697 -7.363 15.788 1.00 87.81 429 ALA A C 1
ATOM 3124 O O . ALA A 1 429 ? 7.458 -8.188 16.674 1.00 87.81 429 ALA A O 1
ATOM 3125 N N . TRP A 1 430 ? 6.889 -6.331 15.530 1.00 88.69 430 TRP A N 1
ATOM 3126 C CA . TRP A 1 430 ? 5.735 -5.964 16.356 1.00 88.69 430 TRP A CA 1
ATOM 3127 C C . TRP A 1 430 ? 4.413 -5.992 15.585 1.00 88.69 430 TRP A C 1
ATOM 3129 O O . TRP A 1 430 ? 4.294 -5.403 14.507 1.00 88.69 430 TRP A O 1
ATOM 3139 N N . LEU A 1 431 ? 3.391 -6.584 16.204 1.00 94.12 431 LEU A N 1
ATOM 3140 C CA . LEU A 1 431 ? 1.988 -6.495 15.797 1.00 94.12 431 LEU A CA 1
ATOM 3141 C C . LEU A 1 431 ? 1.165 -5.964 16.981 1.00 94.12 431 LEU A C 1
ATOM 3143 O O . LEU A 1 431 ? 1.189 -6.553 18.061 1.00 94.12 431 LEU A O 1
ATOM 3147 N N . VAL A 1 432 ? 0.460 -4.846 16.805 1.00 94.44 432 VAL A N 1
ATOM 3148 C CA . VAL A 1 432 ? -0.245 -4.143 17.898 1.00 94.44 432 VAL A CA 1
ATOM 3149 C C . VAL A 1 432 ? -1.675 -3.817 17.489 1.00 94.44 432 VAL A C 1
ATOM 3151 O O . VAL A 1 432 ? -1.894 -3.220 16.435 1.00 94.44 432 VAL A O 1
ATOM 3154 N N . GLN A 1 433 ? -2.651 -4.155 18.338 1.00 95.56 433 GLN A N 1
ATOM 3155 C CA . GLN A 1 433 ? -4.046 -3.754 18.148 1.00 95.56 433 GLN A CA 1
ATOM 3156 C C . GLN A 1 433 ? -4.423 -2.621 19.107 1.00 95.56 433 GLN A C 1
ATOM 3158 O O . GLN A 1 433 ? -4.282 -2.744 20.327 1.00 95.56 433 GLN A O 1
ATOM 3163 N N . LEU A 1 434 ? -4.967 -1.538 18.553 1.00 95.19 434 LEU A N 1
ATOM 3164 C CA . LEU A 1 434 ? -5.528 -0.409 19.293 1.00 95.19 434 LEU A CA 1
ATOM 3165 C C . LEU A 1 434 ? -7.059 -0.407 19.212 1.00 95.19 434 LEU A C 1
ATOM 3167 O O . LEU A 1 434 ? -7.632 -0.813 18.202 1.00 95.19 434 LEU A O 1
ATOM 3171 N N . ASP A 1 435 ? -7.736 0.104 20.238 1.00 94.19 435 ASP A N 1
ATOM 3172 C CA . ASP A 1 435 ? -9.157 0.452 20.144 1.00 94.19 435 ASP A CA 1
ATOM 3173 C C . ASP A 1 435 ? -9.394 1.690 19.248 1.00 94.19 435 ASP A C 1
ATOM 3175 O O . ASP A 1 435 ? -8.460 2.391 18.853 1.00 94.19 435 ASP A O 1
ATOM 3179 N N . ALA A 1 436 ? -10.661 2.002 18.952 1.00 91.38 436 ALA A N 1
ATOM 3180 C CA . ALA A 1 436 ? -11.044 3.167 18.142 1.00 91.38 436 ALA A CA 1
ATOM 3181 C C . ALA A 1 436 ? -10.543 4.526 18.701 1.00 91.38 436 ALA A C 1
ATOM 3183 O O . ALA A 1 436 ? -10.425 5.507 17.953 1.00 91.38 436 ALA A O 1
ATOM 3184 N N . SER A 1 437 ? -10.223 4.581 19.999 1.00 93.06 437 SER A N 1
ATOM 3185 C CA . SER A 1 437 ? -9.671 5.734 20.731 1.00 93.06 437 SER A CA 1
ATOM 3186 C C . SER A 1 437 ? -8.135 5.702 20.840 1.00 93.06 437 SER A C 1
ATOM 3188 O O . SER A 1 437 ? -7.548 6.525 21.550 1.00 93.06 437 SER A O 1
ATOM 3190 N N . GLY A 1 438 ? -7.480 4.759 20.156 1.00 91.44 438 GLY A N 1
ATOM 3191 C CA . GLY A 1 438 ? -6.031 4.587 20.101 1.00 91.44 438 GLY A CA 1
ATOM 3192 C C . GLY A 1 438 ? -5.404 3.958 21.353 1.00 91.44 438 GLY A C 1
ATOM 3193 O O . GLY A 1 438 ? -4.214 4.146 21.576 1.00 91.44 438 GLY A O 1
ATOM 3194 N N . ASN A 1 439 ? -6.158 3.279 22.219 1.00 92.38 439 ASN A N 1
ATOM 3195 C CA . ASN A 1 439 ? -5.590 2.602 23.396 1.00 92.38 439 ASN A CA 1
ATOM 3196 C C . ASN A 1 439 ? -5.146 1.174 23.049 1.00 92.38 439 ASN A C 1
ATOM 3198 O O . ASN A 1 439 ? -5.882 0.466 22.368 1.00 92.38 439 ASN A O 1
ATOM 3202 N N . GLU A 1 440 ? -3.985 0.732 23.545 1.00 92.62 440 GLU A N 1
ATOM 3203 C CA . GLU A 1 440 ? -3.502 -0.648 23.373 1.00 92.62 440 GLU A CA 1
ATOM 3204 C C . GLU A 1 440 ? -4.508 -1.661 23.944 1.00 92.62 440 GLU A C 1
ATOM 3206 O O . GLU A 1 440 ? -4.847 -1.612 25.128 1.00 92.62 440 GLU A O 1
ATOM 3211 N N . LYS A 1 441 ? -4.966 -2.592 23.101 1.00 93.38 441 LYS A N 1
ATOM 3212 C CA . LYS A 1 441 ? -5.765 -3.760 23.508 1.00 93.38 441 LYS A CA 1
ATOM 3213 C C . LYS A 1 441 ? -4.879 -4.977 23.743 1.00 93.38 441 LYS A C 1
ATOM 3215 O O . LYS A 1 441 ? -5.086 -5.706 24.708 1.00 93.38 441 LYS A O 1
ATOM 3220 N N . TRP A 1 442 ? -3.914 -5.188 22.851 1.00 93.81 442 TRP A N 1
ATOM 3221 C CA . TRP A 1 442 ? -2.861 -6.192 22.963 1.00 93.81 442 TRP A CA 1
ATOM 3222 C C . TRP A 1 442 ? -1.685 -5.837 22.046 1.00 93.81 442 TRP A C 1
ATOM 3224 O O . TRP A 1 442 ? -1.831 -5.082 21.080 1.00 93.81 442 TRP A O 1
ATOM 3234 N N . GLN A 1 443 ? -0.527 -6.421 22.346 1.00 90.88 443 GLN A N 1
ATOM 3235 C CA . GLN A 1 443 ? 0.669 -6.398 21.509 1.00 90.88 443 GLN A CA 1
ATOM 3236 C C . GLN A 1 443 ? 1.271 -7.804 21.427 1.00 90.88 443 GLN A C 1
ATOM 3238 O O . GLN A 1 443 ? 1.198 -8.573 22.388 1.00 90.88 443 GLN A O 1
ATOM 3243 N N . SER A 1 444 ? 1.889 -8.122 20.296 1.00 90.88 444 SER A N 1
ATOM 3244 C CA . SER A 1 444 ? 2.635 -9.358 20.068 1.00 90.88 444 SER A CA 1
ATOM 3245 C C . SER A 1 444 ? 4.006 -9.012 19.504 1.00 90.88 444 SER A C 1
ATOM 3247 O O . SER A 1 444 ? 4.112 -8.280 18.519 1.00 90.88 444 SER A O 1
ATOM 3249 N N . ILE A 1 445 ? 5.049 -9.537 20.147 1.00 87.44 445 ILE A N 1
ATOM 3250 C CA . ILE A 1 445 ? 6.444 -9.372 19.738 1.00 87.44 445 ILE A CA 1
ATOM 3251 C C . ILE A 1 445 ? 6.937 -10.727 19.236 1.00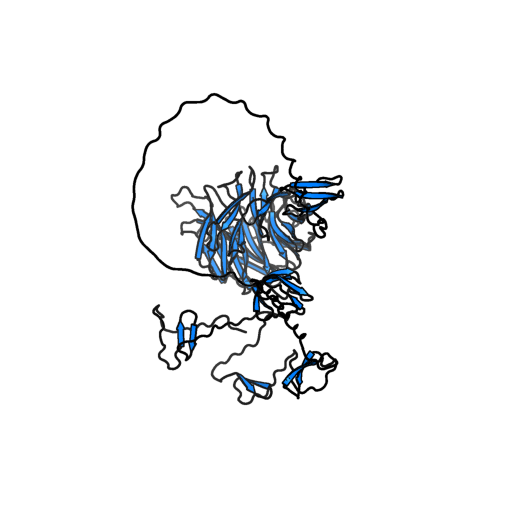 87.44 445 ILE A C 1
ATOM 3253 O O . ILE A 1 445 ? 6.870 -11.726 19.956 1.00 87.44 445 ILE A O 1
ATOM 3257 N N . PHE A 1 446 ? 7.421 -10.779 17.998 1.00 84.75 446 PHE A N 1
ATOM 3258 C CA . PHE A 1 446 ? 7.920 -12.012 17.392 1.00 84.75 446 PHE A CA 1
ATOM 3259 C C . PHE A 1 446 ? 9.448 -12.044 17.469 1.00 84.75 446 PHE A C 1
ATOM 3261 O O . PHE A 1 446 ? 10.146 -11.599 16.560 1.00 84.75 446 PHE A O 1
ATOM 3268 N N . HIS A 1 447 ? 9.966 -12.560 18.586 1.00 72.56 447 HIS A N 1
ATOM 3269 C CA . HIS A 1 447 ? 11.405 -12.617 18.846 1.00 72.56 447 HIS A CA 1
ATOM 3270 C C . HIS A 1 447 ? 12.129 -13.588 17.897 1.00 72.56 447 HIS A C 1
ATOM 3272 O O . HIS A 1 447 ? 11.972 -14.810 17.985 1.00 72.56 447 HIS A O 1
ATOM 3278 N N . ARG A 1 448 ? 12.990 -13.036 17.043 1.00 63.56 448 ARG A N 1
ATOM 3279 C CA . ARG A 1 448 ? 14.059 -13.722 16.303 1.00 63.56 448 ARG A CA 1
ATOM 3280 C C . ARG A 1 448 ? 15.286 -12.813 16.254 1.00 63.56 448 ARG A C 1
ATOM 3282 O O . ARG A 1 448 ? 15.209 -11.647 16.634 1.00 63.56 448 ARG A O 1
ATOM 3289 N N . MET A 1 449 ? 16.425 -13.340 15.803 1.00 54.53 449 MET A N 1
ATOM 3290 C CA . MET A 1 449 ? 17.548 -12.472 15.453 1.00 54.53 449 MET A CA 1
ATOM 3291 C C . MET A 1 449 ? 17.130 -11.629 14.245 1.00 54.53 449 MET A C 1
ATOM 3293 O O . MET A 1 449 ? 16.721 -12.179 13.230 1.00 54.53 449 MET A O 1
ATOM 3297 N N . HIS A 1 450 ? 17.164 -10.310 14.438 1.00 69.81 450 HIS A N 1
ATOM 3298 C CA . HIS A 1 450 ? 16.752 -9.242 13.521 1.00 69.81 450 HIS A CA 1
ATOM 3299 C C . HIS A 1 450 ? 15.418 -9.499 12.798 1.00 69.81 450 HIS A C 1
ATOM 3301 O O . HIS A 1 450 ? 15.357 -10.239 11.820 1.00 69.81 450 HIS A O 1
ATOM 3307 N N . SER A 1 451 ? 14.325 -8.872 13.231 1.00 78.25 451 SER A N 1
ATOM 3308 C CA . SER A 1 451 ? 13.073 -8.892 12.466 1.00 78.25 451 SER A CA 1
ATOM 3309 C C . SER A 1 451 ? 12.285 -7.591 12.570 1.00 78.25 451 SER A C 1
ATOM 3311 O O . SER A 1 451 ? 12.341 -6.908 13.588 1.00 78.25 451 SER A O 1
ATOM 3313 N N . GLY A 1 452 ? 11.508 -7.284 11.534 1.00 86.62 452 GLY A N 1
ATOM 3314 C CA . GLY A 1 452 ? 10.607 -6.133 11.471 1.00 86.62 452 GLY A CA 1
ATOM 3315 C C . GLY A 1 452 ? 9.424 -6.428 10.551 1.00 86.62 452 GLY A C 1
ATOM 3316 O O . GLY A 1 452 ? 9.543 -7.266 9.658 1.00 86.62 452 GLY A O 1
ATOM 3317 N N . LEU A 1 453 ? 8.276 -5.780 10.776 1.00 92.19 453 LEU A N 1
ATOM 3318 C CA . LEU A 1 453 ? 7.069 -5.955 9.957 1.00 92.19 453 LEU A CA 1
ATOM 3319 C C . LEU A 1 453 ? 6.714 -4.673 9.200 1.00 92.19 453 LEU A C 1
ATOM 3321 O O . LEU A 1 453 ? 6.777 -3.569 9.747 1.00 92.19 453 LEU A O 1
ATOM 3325 N N . PHE A 1 454 ? 6.314 -4.828 7.936 1.00 94.19 454 PHE A N 1
ATOM 3326 C CA . PHE A 1 454 ? 6.098 -3.719 7.001 1.00 94.19 454 PHE A CA 1
ATOM 3327 C C . PHE A 1 454 ? 4.677 -3.629 6.439 1.00 94.19 454 PHE A C 1
ATOM 3329 O O . PHE A 1 454 ? 4.265 -2.553 6.002 1.00 94.19 454 PHE A O 1
ATOM 3336 N N . SER A 1 455 ? 3.909 -4.723 6.457 1.00 97.06 455 SER A N 1
ATOM 3337 C CA . SER A 1 455 ? 2.527 -4.728 5.963 1.00 97.06 455 SER A CA 1
ATOM 3338 C C . SER A 1 455 ? 1.656 -5.763 6.679 1.00 97.06 455 SER A C 1
ATOM 3340 O O . SER A 1 455 ? 2.161 -6.786 7.150 1.00 97.06 455 SER A O 1
ATOM 3342 N N . VAL A 1 456 ? 0.355 -5.487 6.808 1.00 97.25 456 VAL A N 1
ATOM 3343 C CA . VAL A 1 456 ? -0.609 -6.297 7.577 1.00 97.25 456 VAL A CA 1
ATOM 3344 C C . VAL A 1 456 ? -2.002 -6.298 6.944 1.00 97.25 456 VAL A C 1
ATOM 3346 O O . VAL A 1 456 ? -2.457 -5.294 6.395 1.00 97.25 456 VAL A O 1
ATOM 3349 N N . PHE A 1 457 ? -2.696 -7.431 7.050 1.00 94.19 457 PHE A N 1
ATOM 3350 C CA . PHE A 1 457 ? -4.063 -7.638 6.574 1.00 94.19 457 PHE A CA 1
ATOM 3351 C C . PHE A 1 457 ? -4.874 -8.474 7.581 1.00 94.19 457 PHE A C 1
ATOM 3353 O O . PHE A 1 457 ? -4.344 -9.425 8.154 1.00 94.19 457 PHE A O 1
ATOM 3360 N N . GLU A 1 458 ? -6.150 -8.135 7.801 1.00 93.62 458 GLU A N 1
ATOM 3361 C CA . GLU A 1 458 ? -7.077 -8.932 8.625 1.00 93.62 458 GLU A CA 1
ATOM 3362 C C . GLU A 1 458 ? -7.712 -10.041 7.778 1.00 93.62 458 GLU 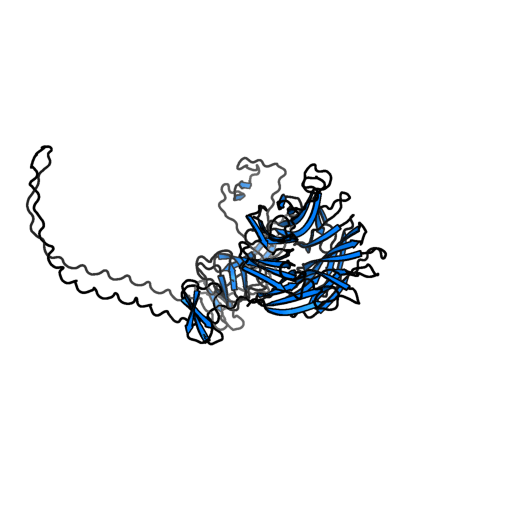A C 1
ATOM 3364 O O . GLU A 1 458 ? -8.383 -9.764 6.785 1.00 93.62 458 GLU A O 1
ATOM 3369 N N . THR A 1 459 ? -7.516 -11.299 8.165 1.00 87.75 459 THR A N 1
ATOM 3370 C CA . THR A 1 459 ? -8.095 -12.456 7.471 1.00 87.75 459 THR A CA 1
ATOM 3371 C C . THR A 1 459 ? -9.540 -12.719 7.912 1.00 87.75 459 THR A C 1
ATOM 3373 O O . THR A 1 459 ? -9.997 -12.236 8.948 1.00 87.75 459 THR A O 1
ATOM 3376 N N . GLY A 1 460 ? -10.301 -13.487 7.120 1.00 81.81 460 GLY A N 1
ATOM 3377 C CA . GLY A 1 460 ? -11.737 -13.722 7.365 1.00 81.81 460 GLY A CA 1
ATOM 3378 C C . GLY A 1 460 ? -12.063 -14.335 8.738 1.00 81.81 460 GLY A C 1
ATOM 3379 O O . GLY A 1 460 ? -13.096 -14.018 9.325 1.00 81.81 460 GLY A O 1
ATOM 3380 N N . ASP A 1 461 ? -11.134 -15.120 9.289 1.00 82.06 461 ASP A N 1
ATOM 3381 C CA . ASP A 1 461 ? -11.152 -15.701 10.643 1.00 82.06 461 ASP A CA 1
ATOM 3382 C C . ASP A 1 461 ? -10.876 -14.689 11.782 1.00 82.06 461 ASP A C 1
ATOM 3384 O O . ASP A 1 461 ? -10.785 -15.076 12.947 1.00 82.06 461 ASP A O 1
ATOM 3388 N N . LYS A 1 462 ? -10.734 -13.398 11.451 1.00 89.06 462 LYS A N 1
ATOM 3389 C CA . LYS A 1 462 ? -10.339 -12.279 12.329 1.00 89.06 462 LYS A CA 1
ATOM 3390 C C . LYS A 1 462 ? -8.918 -12.347 12.884 1.00 89.06 462 LYS A C 1
ATOM 3392 O O . LYS A 1 462 ? -8.566 -11.512 13.711 1.00 89.06 462 LYS A O 1
ATOM 3397 N N . GLY A 1 463 ? -8.100 -13.300 12.439 1.00 92.75 463 GLY A N 1
ATOM 3398 C CA . GLY A 1 463 ? -6.654 -13.238 12.628 1.00 92.75 463 GLY A CA 1
ATOM 3399 C C . GLY A 1 463 ? -5.991 -12.285 11.637 1.00 92.75 463 GLY A C 1
ATOM 3400 O O . GLY A 1 463 ? -6.666 -11.579 10.887 1.00 92.75 463 GLY A O 1
ATOM 3401 N N . TYR A 1 464 ? -4.659 -12.287 11.602 1.00 96.75 464 TYR A N 1
ATOM 3402 C CA . TYR A 1 464 ? -3.900 -11.412 10.707 1.00 96.75 464 TYR A CA 1
ATOM 3403 C C . TYR A 1 464 ? -2.886 -12.199 9.882 1.00 96.75 464 TYR A C 1
ATOM 3405 O O . TYR A 1 464 ? -2.334 -13.197 10.346 1.00 96.75 464 TYR A O 1
ATOM 3413 N N . ILE A 1 465 ? -2.629 -11.734 8.663 1.00 96.88 465 ILE A N 1
ATOM 3414 C CA . ILE A 1 465 ? -1.401 -12.046 7.928 1.00 96.88 465 ILE A CA 1
ATOM 3415 C C . ILE A 1 465 ? -0.542 -10.783 7.939 1.00 96.88 465 ILE A C 1
ATOM 3417 O O . ILE A 1 465 ? -1.050 -9.677 7.744 1.00 96.88 465 ILE A O 1
ATOM 3421 N N . THR A 1 466 ? 0.761 -10.931 8.146 1.00 97.06 466 THR A N 1
ATOM 3422 C CA . THR A 1 466 ? 1.719 -9.824 8.084 1.00 97.06 466 THR A CA 1
ATOM 3423 C C . THR A 1 466 ? 3.017 -10.258 7.410 1.00 97.06 466 THR A C 1
ATOM 3425 O O . THR A 1 466 ? 3.406 -11.424 7.503 1.00 97.06 466 THR A O 1
ATOM 3428 N N . VAL A 1 467 ? 3.658 -9.326 6.701 1.00 95.88 467 VAL A N 1
ATOM 3429 C CA . VAL A 1 467 ? 4.941 -9.536 6.018 1.00 95.88 467 VAL A CA 1
ATOM 3430 C C . VAL A 1 467 ? 6.021 -8.582 6.503 1.00 95.88 467 VAL A C 1
ATOM 3432 O O . VAL A 1 467 ? 5.735 -7.471 6.966 1.00 95.88 467 VAL A O 1
ATOM 3435 N N . GLY A 1 468 ? 7.265 -9.027 6.362 1.00 92.12 468 GLY A N 1
ATOM 3436 C CA . GLY A 1 468 ? 8.444 -8.289 6.770 1.00 92.12 468 GLY A CA 1
ATOM 3437 C C . GLY A 1 468 ? 9.751 -8.996 6.420 1.00 92.12 468 GLY A C 1
ATOM 3438 O O . GLY A 1 468 ? 9.903 -9.561 5.334 1.00 92.12 468 GLY A O 1
ATOM 3439 N N . GLU A 1 469 ? 10.684 -8.952 7.363 1.00 87.62 469 GLU A N 1
ATOM 3440 C CA . GLU A 1 469 ? 12.051 -9.478 7.269 1.00 87.62 469 GLU A CA 1
ATOM 3441 C C . GLU A 1 469 ? 12.425 -10.245 8.553 1.00 87.62 469 GLU A C 1
ATOM 3443 O O . GLU A 1 469 ? 11.948 -9.902 9.640 1.00 87.62 469 GLU A O 1
ATOM 3448 N N . THR A 1 470 ? 13.267 -11.277 8.448 1.00 85.31 470 THR A N 1
ATOM 3449 C CA . THR A 1 470 ? 13.830 -12.035 9.586 1.00 85.31 470 THR A CA 1
ATOM 3450 C C . THR A 1 470 ? 15.253 -12.499 9.268 1.00 85.31 470 THR A C 1
ATOM 3452 O O . THR A 1 470 ? 15.483 -12.910 8.146 1.00 85.31 470 THR A O 1
ATOM 3455 N N . ALA A 1 471 ? 16.196 -12.535 10.215 1.00 76.31 471 ALA A N 1
ATOM 3456 C CA . ALA A 1 471 ? 17.497 -13.191 10.000 1.00 76.31 471 ALA A CA 1
ATOM 3457 C C . ALA A 1 471 ? 17.497 -14.610 10.601 1.00 76.31 471 ALA A C 1
ATOM 3459 O O . ALA A 1 471 ? 17.819 -14.825 11.773 1.00 76.31 471 ALA A O 1
ATOM 3460 N N . TYR A 1 472 ? 17.081 -15.600 9.811 1.00 63.06 472 TYR A N 1
ATOM 3461 C CA . TYR A 1 472 ? 16.970 -17.005 10.217 1.00 63.06 472 TYR A CA 1
ATOM 3462 C C . TYR A 1 472 ? 18.280 -17.780 10.026 1.00 63.06 472 TYR A C 1
ATOM 3464 O O . TYR A 1 472 ? 18.639 -18.588 10.887 1.00 63.06 472 TYR A O 1
ATOM 3472 N N . HIS A 1 473 ? 19.028 -17.503 8.952 1.00 55.81 473 HIS A N 1
ATOM 3473 C CA . HIS A 1 473 ? 20.276 -18.211 8.623 1.00 55.81 473 HIS A CA 1
ATOM 3474 C C . HIS A 1 473 ? 21.583 -17.459 8.954 1.00 55.81 473 HIS A C 1
ATOM 3476 O O . HIS A 1 473 ? 22.669 -17.932 8.622 1.00 55.81 473 HIS A O 1
ATOM 3482 N N . GLY A 1 474 ? 21.517 -16.355 9.709 1.00 61.47 474 GLY A N 1
ATOM 3483 C CA . GLY A 1 474 ? 22.687 -15.745 10.358 1.00 61.47 474 GLY A CA 1
ATOM 3484 C C . GLY A 1 474 ? 22.799 -14.240 10.135 1.00 61.47 474 GLY A C 1
ATOM 3485 O O . GLY A 1 474 ? 22.175 -13.460 10.848 1.00 61.47 474 GLY A O 1
ATOM 3486 N N . THR A 1 475 ? 23.648 -13.824 9.192 1.00 58.84 475 THR A N 1
ATOM 3487 C CA . THR A 1 475 ? 23.875 -12.401 8.856 1.00 58.84 475 THR A CA 1
ATOM 3488 C C . THR A 1 475 ? 22.982 -11.875 7.738 1.00 58.84 475 THR A C 1
ATOM 3490 O O . THR A 1 475 ? 22.966 -10.667 7.502 1.00 58.84 475 THR A O 1
ATOM 3493 N N . ASN A 1 476 ? 22.289 -12.771 7.040 1.00 70.88 476 ASN A N 1
ATOM 3494 C CA . ASN A 1 476 ? 21.412 -12.435 5.931 1.00 70.88 476 ASN A CA 1
ATOM 3495 C C . ASN A 1 476 ? 19.989 -12.175 6.423 1.00 70.88 476 ASN A C 1
ATOM 3497 O O . ASN A 1 476 ? 19.610 -12.600 7.516 1.00 70.88 476 ASN A O 1
ATOM 3501 N N . TRP A 1 477 ? 19.235 -11.451 5.608 1.00 77.44 477 TRP A N 1
ATOM 3502 C CA . TRP A 1 477 ? 17.828 -11.152 5.820 1.00 77.44 477 TRP A CA 1
ATOM 3503 C C . TRP A 1 477 ? 16.997 -12.031 4.900 1.00 77.44 477 TRP A C 1
ATOM 3505 O O . TRP A 1 477 ? 17.236 -12.066 3.702 1.00 77.44 477 TRP A O 1
ATOM 3515 N N . ASP A 1 478 ? 16.019 -12.715 5.460 1.00 84.00 478 ASP A N 1
ATOM 3516 C CA . ASP A 1 478 ? 15.132 -13.625 4.758 1.00 84.00 478 ASP A CA 1
ATOM 3517 C C . ASP A 1 478 ? 13.725 -13.004 4.716 1.00 84.00 478 ASP A C 1
ATOM 3519 O O . ASP A 1 478 ? 13.260 -12.393 5.694 1.00 84.00 478 ASP A O 1
ATOM 3523 N N . GLY A 1 479 ? 13.013 -13.173 3.601 1.00 89.06 479 GLY A N 1
ATOM 3524 C CA . GLY A 1 479 ? 11.655 -12.651 3.455 1.00 89.06 479 GLY A CA 1
ATOM 3525 C C . GLY A 1 479 ? 10.713 -13.347 4.437 1.00 89.06 479 GLY A C 1
ATOM 3526 O O . GLY A 1 479 ? 10.682 -14.577 4.487 1.00 89.06 479 GLY A O 1
ATOM 3527 N N . TRP A 1 480 ? 9.938 -12.599 5.233 1.00 91.62 480 TRP A N 1
ATOM 3528 C CA . TRP A 1 480 ? 9.103 -13.186 6.291 1.00 91.62 480 TRP A CA 1
ATOM 3529 C C . TRP A 1 480 ? 7.604 -12.969 6.069 1.00 91.62 480 TRP A C 1
ATOM 3531 O O . TRP A 1 480 ? 7.168 -11.867 5.737 1.00 91.62 480 TRP A O 1
ATOM 3541 N N . LEU A 1 481 ? 6.815 -14.021 6.303 1.00 95.00 481 LEU A N 1
ATOM 3542 C CA . LEU A 1 481 ? 5.349 -14.037 6.268 1.00 95.00 481 LEU A CA 1
ATOM 3543 C C . LEU A 1 481 ? 4.830 -14.756 7.523 1.00 95.00 481 LEU A C 1
ATOM 3545 O O . LEU A 1 481 ? 5.261 -15.871 7.822 1.00 95.00 481 LEU A O 1
ATOM 3549 N N . ILE A 1 482 ? 3.892 -14.152 8.253 1.00 95.19 482 ILE A N 1
ATOM 3550 C CA . ILE A 1 482 ? 3.331 -14.684 9.507 1.00 95.19 482 ILE A CA 1
ATOM 3551 C C . ILE A 1 482 ? 1.801 -14.701 9.431 1.00 95.19 482 ILE A C 1
ATOM 3553 O O . ILE A 1 482 ? 1.203 -13.693 9.061 1.00 95.19 482 ILE A O 1
ATOM 3557 N N . LYS A 1 483 ? 1.171 -15.801 9.865 1.00 96.75 483 LYS A N 1
ATOM 3558 C CA . LYS A 1 483 ? -0.254 -15.865 10.236 1.00 96.75 483 LYS A CA 1
ATOM 3559 C C . LYS A 1 483 ? -0.397 -15.833 11.752 1.00 96.75 483 LYS A C 1
ATOM 3561 O O . LYS A 1 483 ? 0.265 -16.598 12.457 1.00 96.75 483 LYS A O 1
ATOM 3566 N N . THR A 1 484 ? -1.333 -15.037 12.246 1.00 97.31 484 THR A N 1
ATOM 3567 C CA . THR A 1 484 ? -1.747 -15.001 13.652 1.00 97.31 484 THR A CA 1
ATOM 3568 C C . THR A 1 484 ? -3.236 -15.298 13.828 1.00 97.31 484 THR A C 1
ATOM 3570 O O . THR A 1 484 ? -4.002 -15.318 12.857 1.00 97.31 484 THR A O 1
ATOM 3573 N N . ASP A 1 485 ? -3.651 -15.538 15.072 1.00 95.56 485 ASP A N 1
ATOM 3574 C CA . ASP A 1 485 ? -5.052 -15.444 15.493 1.00 95.56 485 ASP A CA 1
ATOM 3575 C C . ASP A 1 485 ? -5.474 -13.984 15.775 1.00 95.56 485 ASP A C 1
ATOM 3577 O O . ASP A 1 485 ? -4.704 -13.037 15.590 1.00 95.56 485 ASP A O 1
ATOM 3581 N N . SER A 1 486 ? -6.720 -13.794 16.213 1.00 94.38 486 SER A N 1
ATOM 3582 C CA . SER A 1 486 ? -7.330 -12.478 16.454 1.00 94.38 486 SER A CA 1
ATOM 3583 C C . SER A 1 486 ? -6.778 -11.704 17.659 1.00 94.38 486 SER A C 1
ATOM 3585 O O . SER A 1 486 ? -7.149 -10.543 17.866 1.00 94.38 486 SER A O 1
ATOM 3587 N N . ILE A 1 487 ? -5.877 -12.317 18.434 1.00 93.88 487 ILE A N 1
ATOM 3588 C CA . ILE A 1 487 ? -5.140 -11.687 19.538 1.00 93.88 487 ILE A CA 1
ATOM 3589 C C . ILE A 1 487 ? -3.615 -11.727 19.328 1.00 93.88 487 ILE A C 1
ATOM 3591 O O . ILE A 1 487 ? -2.856 -11.466 20.260 1.00 93.88 487 ILE A O 1
ATOM 3595 N N . GLY A 1 488 ? -3.174 -12.026 18.101 1.00 92.75 488 GLY A N 1
ATOM 3596 C CA . GLY A 1 488 ? -1.783 -11.914 17.667 1.00 92.75 488 GLY A CA 1
ATOM 3597 C C . GLY A 1 488 ? -0.897 -13.137 17.925 1.00 92.75 488 GLY A C 1
ATOM 3598 O O . GLY A 1 488 ? 0.280 -13.104 17.560 1.00 92.75 488 GLY A O 1
ATOM 3599 N N . ASN A 1 489 ? -1.418 -14.248 18.465 1.00 93.19 489 ASN A N 1
ATOM 3600 C CA . ASN A 1 489 ? -0.606 -15.459 18.631 1.00 93.19 489 ASN A CA 1
ATOM 3601 C C . ASN A 1 489 ? -0.272 -16.057 17.261 1.00 93.19 489 ASN A C 1
ATOM 3603 O O . ASN A 1 489 ? -1.171 -16.329 16.462 1.00 93.19 489 ASN A O 1
ATOM 3607 N N . MET A 1 490 ? 1.012 -16.315 17.007 1.00 94.31 490 MET A N 1
ATOM 3608 C CA . MET A 1 490 ? 1.478 -16.946 15.771 1.00 94.31 490 MET A CA 1
ATOM 3609 C C . MET A 1 490 ? 0.875 -18.349 15.601 1.00 94.31 490 MET A C 1
ATOM 3611 O O . MET A 1 490 ? 1.092 -19.227 16.431 1.00 94.31 490 MET A O 1
ATOM 3615 N N . GLN A 1 491 ? 0.163 -18.556 14.494 1.00 94.75 491 GLN A N 1
ATOM 3616 C CA . GLN A 1 491 ? -0.371 -19.854 14.069 1.00 94.75 491 GLN A CA 1
ATOM 3617 C C . GLN A 1 491 ? 0.639 -20.583 13.175 1.00 94.75 491 GLN A C 1
ATOM 3619 O O . GLN A 1 491 ? 0.914 -21.765 13.363 1.00 94.75 491 GLN A O 1
ATOM 3624 N N . TRP A 1 492 ? 1.233 -19.858 12.223 1.00 94.50 492 TRP A N 1
ATOM 3625 C CA . TRP A 1 492 ? 2.344 -20.325 11.397 1.00 94.50 492 TRP A CA 1
ATOM 3626 C C . TRP A 1 492 ? 3.172 -19.144 10.880 1.00 94.50 492 TRP A C 1
ATOM 3628 O O . TRP A 1 492 ? 2.731 -17.997 10.897 1.00 94.50 492 TRP A O 1
ATOM 3638 N N . ASN A 1 493 ? 4.386 -19.425 10.410 1.00 93.12 493 ASN A N 1
ATOM 3639 C CA . ASN A 1 493 ? 5.194 -18.478 9.643 1.00 93.12 493 ASN A CA 1
ATOM 3640 C C . ASN A 1 493 ? 5.940 -19.203 8.514 1.00 93.12 493 ASN A C 1
ATOM 3642 O O . ASN A 1 493 ? 6.121 -20.422 8.566 1.00 93.12 493 ASN A O 1
ATOM 3646 N N . LYS A 1 494 ? 6.347 -18.445 7.499 1.00 92.12 494 LYS A N 1
ATOM 3647 C CA . LYS A 1 494 ? 7.056 -18.895 6.296 1.00 92.12 494 LYS A CA 1
ATOM 3648 C C . LYS A 1 494 ? 8.228 -17.957 6.052 1.00 92.12 494 LYS A C 1
ATOM 3650 O O . LYS A 1 494 ? 8.102 -16.755 6.282 1.00 92.12 494 LYS A O 1
ATOM 3655 N N . ILE A 1 495 ? 9.347 -18.522 5.626 1.00 88.31 495 ILE A N 1
ATOM 3656 C CA . ILE A 1 495 ? 10.616 -17.829 5.406 1.00 88.31 495 ILE A CA 1
ATOM 3657 C C . ILE A 1 495 ? 11.017 -18.099 3.956 1.00 88.31 495 ILE A C 1
ATOM 3659 O O . ILE A 1 495 ? 10.866 -19.235 3.501 1.00 88.31 495 ILE A O 1
ATOM 3663 N N . PHE A 1 496 ? 11.476 -17.069 3.253 1.00 85.31 496 PHE A N 1
ATOM 3664 C CA . PHE A 1 496 ? 11.815 -17.103 1.833 1.00 85.31 496 PHE A CA 1
ATOM 3665 C C . PHE A 1 496 ? 13.292 -16.705 1.649 1.00 85.31 496 PHE A C 1
ATOM 3667 O O . PHE A 1 496 ? 13.725 -15.695 2.206 1.00 85.31 496 PHE A O 1
ATOM 3674 N N . ASP A 1 497 ? 14.032 -17.545 0.919 1.00 73.88 497 ASP A N 1
ATOM 3675 C CA . ASP A 1 497 ? 15.404 -17.339 0.422 1.00 73.88 497 ASP A CA 1
ATOM 3676 C C . ASP A 1 497 ? 15.436 -17.867 -1.020 1.00 73.88 497 ASP A C 1
ATOM 3678 O O . ASP A 1 497 ? 15.431 -19.084 -1.254 1.00 73.88 497 ASP A O 1
ATOM 3682 N N . PHE A 1 498 ? 15.376 -16.963 -1.998 1.00 62.81 498 PHE A N 1
ATOM 3683 C CA . PHE A 1 498 ? 15.269 -17.316 -3.413 1.00 62.81 498 PHE A CA 1
ATOM 3684 C C . PHE A 1 498 ? 16.442 -18.212 -3.862 1.00 62.81 498 PHE A C 1
ATOM 3686 O O . PHE A 1 498 ? 17.617 -17.940 -3.616 1.00 62.81 498 PHE A O 1
ATOM 3693 N N . GLU A 1 499 ? 16.116 -19.320 -4.531 1.00 55.09 499 GLU A N 1
ATOM 3694 C CA . GLU A 1 499 ? 17.061 -20.338 -5.029 1.00 55.09 499 GLU A CA 1
ATOM 3695 C C . GLU A 1 499 ? 17.961 -21.042 -3.979 1.00 55.09 499 GLU A C 1
ATOM 3697 O O . GLU A 1 499 ? 18.728 -21.931 -4.355 1.00 55.09 499 GLU A O 1
ATOM 3702 N N . ASN A 1 500 ? 17.822 -20.777 -2.672 1.00 56.25 500 ASN A N 1
ATOM 3703 C CA . ASN A 1 500 ? 18.736 -21.234 -1.601 1.00 56.25 500 ASN A CA 1
ATOM 3704 C C . ASN A 1 500 ? 20.187 -20.720 -1.763 1.00 56.25 500 ASN A C 1
ATOM 3706 O O . ASN A 1 500 ? 21.142 -21.408 -1.384 1.00 56.25 500 ASN A O 1
ATOM 3710 N N . GLN A 1 501 ? 20.387 -19.552 -2.387 1.00 55.97 501 GLN A N 1
ATOM 3711 C CA . GLN A 1 501 ? 21.729 -19.029 -2.694 1.00 55.97 501 GLN A CA 1
ATOM 3712 C C . GLN A 1 501 ? 22.327 -18.133 -1.594 1.00 55.97 501 GLN A C 1
ATOM 3714 O O . GLN A 1 501 ? 23.426 -17.602 -1.775 1.00 55.97 501 GLN A O 1
ATOM 3719 N N . ASN A 1 502 ? 21.694 -18.051 -0.416 1.00 62.44 502 ASN A N 1
ATOM 3720 C CA . ASN A 1 502 ? 21.978 -17.061 0.629 1.00 62.44 502 ASN A CA 1
ATOM 3721 C C . ASN A 1 502 ? 21.706 -15.646 0.092 1.00 62.44 502 ASN A C 1
ATOM 3723 O O . ASN A 1 502 ? 22.632 -14.851 -0.094 1.00 62.44 502 ASN A O 1
ATOM 3727 N N . ASN A 1 503 ? 20.452 -15.316 -0.183 1.00 69.50 503 ASN A N 1
ATOM 3728 C CA . ASN A 1 503 ? 20.071 -13.976 -0.622 1.00 69.50 503 ASN A CA 1
ATOM 3729 C C . ASN A 1 503 ? 19.767 -13.053 0.571 1.00 69.50 503 ASN A C 1
ATOM 3731 O O . ASN A 1 503 ? 19.916 -13.433 1.731 1.00 69.50 503 ASN A O 1
ATOM 3735 N N . ASN A 1 504 ? 19.447 -11.793 0.274 1.00 77.50 504 ASN A N 1
ATOM 3736 C CA . ASN A 1 504 ? 18.897 -10.812 1.206 1.00 77.50 504 ASN A CA 1
ATOM 3737 C C . ASN A 1 504 ? 17.515 -10.376 0.702 1.00 77.50 504 ASN A C 1
ATOM 3739 O O . ASN A 1 504 ? 17.421 -9.631 -0.279 1.00 77.50 504 ASN A O 1
ATOM 3743 N N . GLU A 1 505 ? 16.462 -10.823 1.378 1.00 81.81 505 GLU A N 1
ATOM 3744 C CA . GLU A 1 505 ? 15.060 -10.649 1.013 1.00 81.81 505 GLU A CA 1
ATOM 3745 C C . GLU A 1 505 ? 14.247 -9.908 2.075 1.00 81.81 505 GLU A C 1
ATOM 3747 O O . GLU A 1 505 ? 14.386 -10.113 3.278 1.00 81.81 505 GLU A O 1
ATOM 3752 N N . HIS A 1 506 ? 13.391 -8.999 1.604 1.00 87.69 506 HIS A N 1
ATOM 3753 C CA . HIS A 1 506 ? 12.613 -8.095 2.451 1.00 87.69 506 HIS A CA 1
ATOM 3754 C C . HIS A 1 506 ? 11.248 -7.822 1.801 1.00 87.69 506 HIS A C 1
ATOM 3756 O O . HIS A 1 506 ? 11.207 -7.214 0.728 1.00 87.69 506 HIS A O 1
ATOM 3762 N N . PHE A 1 507 ? 10.129 -8.206 2.429 1.00 94.19 507 PHE A N 1
ATOM 3763 C CA . PHE A 1 507 ? 8.779 -7.943 1.897 1.00 94.19 507 PHE A CA 1
ATOM 3764 C C . PHE A 1 507 ? 8.162 -6.676 2.503 1.00 94.19 507 PHE A C 1
ATOM 3766 O O . PHE A 1 507 ? 7.734 -6.667 3.655 1.00 94.19 507 PHE A O 1
ATOM 3773 N N . TYR A 1 508 ? 8.067 -5.602 1.714 1.00 95.25 508 TYR A N 1
ATOM 3774 C CA . TYR A 1 508 ? 7.567 -4.297 2.171 1.00 95.25 508 TYR A CA 1
ATOM 3775 C C . TYR A 1 508 ? 6.041 -4.141 2.093 1.00 95.25 508 TYR A C 1
ATOM 3777 O O . TYR A 1 508 ? 5.477 -3.247 2.727 1.00 95.25 508 TYR A O 1
ATOM 3785 N N . SER A 1 509 ? 5.357 -4.954 1.285 1.00 97.25 509 SER A N 1
ATOM 3786 C CA . SER A 1 509 ? 3.928 -4.782 1.014 1.00 97.25 509 SER A CA 1
ATOM 3787 C C . SER A 1 509 ? 3.274 -6.083 0.568 1.00 97.25 509 SER A C 1
ATOM 3789 O O . SER A 1 509 ? 3.868 -6.852 -0.180 1.00 97.25 509 SER A O 1
ATOM 3791 N N . MET A 1 510 ? 2.031 -6.300 0.992 1.00 97.06 510 MET A N 1
ATOM 3792 C CA . MET A 1 510 ? 1.216 -7.450 0.604 1.00 97.06 510 MET A CA 1
ATOM 3793 C C . MET A 1 510 ? -0.187 -7.002 0.179 1.00 97.06 510 MET A C 1
ATOM 3795 O O . MET A 1 510 ? -0.707 -6.010 0.694 1.00 97.06 510 MET A O 1
ATOM 3799 N N . GLN A 1 511 ? -0.831 -7.763 -0.706 1.00 94.75 511 GLN A N 1
ATOM 3800 C CA . GLN A 1 511 ? -2.286 -7.763 -0.901 1.00 94.75 511 GLN A CA 1
ATOM 3801 C C . GLN A 1 511 ? -2.818 -9.211 -0.884 1.00 94.75 511 GLN A C 1
ATOM 3803 O O . GLN A 1 511 ? -2.097 -10.115 -1.308 1.00 94.75 511 GLN A O 1
ATOM 3808 N N . PRO A 1 512 ? -4.058 -9.467 -0.428 1.00 90.94 512 PRO A N 1
ATOM 3809 C CA . PRO A 1 512 ? -4.728 -10.745 -0.681 1.00 90.94 512 PRO A CA 1
ATOM 3810 C C . PRO A 1 512 ? -5.056 -10.897 -2.176 1.00 90.94 512 PRO A C 1
ATOM 3812 O O . PRO A 1 512 ? -5.212 -9.899 -2.882 1.00 90.94 512 PRO A O 1
ATOM 3815 N N . THR A 1 513 ? -5.211 -12.126 -2.660 1.00 84.56 513 THR A N 1
ATOM 3816 C CA . THR A 1 513 ? -5.629 -12.430 -4.042 1.00 84.56 513 THR A CA 1
ATOM 3817 C C . THR A 1 513 ? -6.995 -13.126 -4.084 1.00 84.56 513 THR A C 1
ATOM 3819 O O . THR A 1 513 ? -7.471 -13.659 -3.085 1.00 84.56 513 THR A O 1
ATOM 3822 N N . GLN A 1 514 ? -7.677 -13.079 -5.238 1.00 78.06 514 GLN A N 1
ATOM 3823 C CA . GLN A 1 514 ? -9.067 -13.562 -5.385 1.00 78.06 514 GLN A CA 1
ATOM 3824 C C . GLN A 1 514 ? -9.239 -15.080 -5.187 1.00 78.06 514 GLN A C 1
ATOM 3826 O O . GLN A 1 514 ? -10.345 -15.548 -4.945 1.00 78.06 514 GLN A O 1
ATOM 3831 N N . ASP A 1 515 ? -8.147 -15.834 -5.273 1.00 78.31 515 ASP A N 1
ATOM 3832 C CA . ASP A 1 515 ? -8.037 -17.269 -4.987 1.00 78.31 515 ASP A CA 1
ATOM 3833 C C . ASP A 1 515 ? -7.866 -17.589 -3.484 1.00 78.31 515 ASP A C 1
ATOM 3835 O O . ASP A 1 515 ? -7.733 -18.753 -3.109 1.00 78.31 515 ASP A O 1
ATOM 3839 N N . GLY A 1 516 ? -7.849 -16.571 -2.615 1.00 82.12 516 GLY A N 1
ATOM 3840 C CA . GLY A 1 516 ? -7.600 -16.705 -1.176 1.00 82.12 516 GLY A CA 1
ATOM 3841 C C . GLY A 1 516 ? -6.119 -16.775 -0.782 1.00 82.12 516 GLY A C 1
ATOM 3842 O O . GLY A 1 516 ? -5.823 -16.936 0.403 1.00 82.12 516 GLY A O 1
ATOM 3843 N N . GLY A 1 517 ? -5.197 -16.662 -1.743 1.00 89.56 517 GLY A N 1
ATOM 3844 C CA . GLY A 1 517 ? -3.762 -16.517 -1.500 1.00 89.56 517 GLY A CA 1
ATOM 3845 C C . GLY A 1 517 ? -3.333 -15.076 -1.204 1.00 89.56 517 GLY A C 1
ATOM 3846 O O . GLY A 1 517 ? -4.153 -14.201 -0.906 1.00 89.56 517 GLY A O 1
ATOM 3847 N N . TYR A 1 518 ? -2.026 -14.825 -1.311 1.00 95.62 518 TYR A N 1
ATOM 3848 C CA . TYR A 1 518 ? -1.434 -13.500 -1.094 1.00 95.62 518 TYR A CA 1
ATOM 3849 C C . TYR A 1 518 ? -0.360 -13.193 -2.141 1.00 95.62 518 TYR A C 1
ATOM 3851 O O . TYR A 1 518 ? 0.440 -14.056 -2.504 1.00 95.62 518 TYR A O 1
ATOM 3859 N N . ILE A 1 519 ? -0.315 -11.941 -2.597 1.00 97.44 519 ILE A N 1
ATOM 3860 C CA . ILE A 1 519 ? 0.745 -11.407 -3.455 1.00 97.44 519 ILE A CA 1
ATOM 3861 C C . ILE A 1 519 ? 1.622 -10.453 -2.635 1.00 97.44 519 ILE A C 1
ATOM 3863 O O . ILE A 1 519 ? 1.131 -9.500 -2.023 1.00 97.44 519 ILE A O 1
ATOM 3867 N N . LEU A 1 520 ? 2.919 -10.747 -2.581 1.00 97.75 520 LEU A N 1
ATOM 3868 C CA . LEU A 1 520 ? 3.919 -10.056 -1.770 1.00 97.75 520 LEU A CA 1
ATOM 3869 C C . LEU A 1 520 ? 4.868 -9.279 -2.690 1.00 97.75 520 LEU A C 1
ATOM 3871 O O . LEU A 1 520 ? 5.236 -9.765 -3.760 1.00 97.75 520 LEU A O 1
ATOM 3875 N N . ALA A 1 521 ? 5.289 -8.088 -2.274 1.00 96.94 521 ALA A N 1
ATOM 3876 C CA . ALA A 1 521 ? 6.241 -7.257 -3.002 1.00 96.94 521 ALA A CA 1
ATOM 3877 C C . ALA A 1 521 ? 7.373 -6.776 -2.091 1.00 96.94 521 ALA A C 1
ATOM 3879 O O . ALA A 1 521 ? 7.148 -6.347 -0.954 1.00 96.94 521 ALA A O 1
ATOM 3880 N N . GLY A 1 522 ? 8.597 -6.836 -2.605 1.00 94.62 522 GLY A N 1
ATOM 3881 C CA . GLY A 1 522 ? 9.806 -6.666 -1.812 1.00 94.62 522 GLY A CA 1
ATOM 3882 C C . GLY A 1 522 ? 11.061 -6.440 -2.645 1.00 94.62 522 GLY A C 1
ATOM 3883 O O . GLY A 1 522 ? 10.999 -5.991 -3.786 1.00 94.62 522 GLY A O 1
ATOM 3884 N N . ILE A 1 523 ? 12.214 -6.774 -2.085 1.00 91.56 523 ILE A N 1
ATOM 3885 C CA . ILE A 1 523 ? 13.479 -6.869 -2.825 1.00 91.56 523 ILE A CA 1
ATOM 3886 C C . ILE A 1 523 ? 14.134 -8.224 -2.577 1.00 91.56 523 ILE A C 1
ATOM 3888 O O . ILE A 1 523 ? 13.928 -8.808 -1.516 1.00 91.56 523 ILE A O 1
ATOM 3892 N N . THR A 1 524 ? 14.951 -8.666 -3.533 1.00 88.81 524 THR A N 1
ATOM 3893 C CA . THR A 1 524 ? 15.961 -9.720 -3.354 1.00 88.81 524 THR A CA 1
ATOM 3894 C C . THR A 1 524 ? 17.328 -9.204 -3.808 1.00 88.81 524 THR A C 1
ATOM 3896 O O . THR A 1 524 ? 17.409 -8.351 -4.701 1.00 88.81 524 THR A O 1
ATOM 3899 N N . ALA A 1 525 ? 18.401 -9.682 -3.181 1.00 81.94 525 ALA A N 1
ATOM 3900 C CA . ALA A 1 525 ? 19.782 -9.374 -3.538 1.00 81.94 525 ALA A CA 1
ATOM 3901 C C . ALA A 1 525 ? 20.709 -10.560 -3.254 1.00 81.94 525 ALA A C 1
ATOM 3903 O O . ALA A 1 525 ? 20.707 -11.091 -2.144 1.00 81.94 525 ALA A O 1
ATOM 3904 N N . LEU A 1 526 ? 21.551 -10.921 -4.223 1.00 69.81 526 LEU A N 1
ATOM 3905 C CA . LEU A 1 526 ? 22.552 -11.981 -4.064 1.00 69.81 526 LEU A CA 1
ATOM 3906 C C . LEU A 1 526 ? 23.605 -11.572 -3.022 1.00 69.81 526 LEU A C 1
ATOM 3908 O O . LEU A 1 526 ? 24.058 -10.425 -3.038 1.00 69.81 526 LEU A O 1
ATOM 3912 N N . THR A 1 527 ? 24.053 -12.480 -2.148 1.00 63.03 527 THR A N 1
ATOM 3913 C CA . THR A 1 527 ? 25.135 -12.175 -1.184 1.00 63.03 527 THR A CA 1
ATOM 3914 C C . THR A 1 527 ? 26.464 -12.874 -1.509 1.00 63.03 527 THR A C 1
ATOM 3916 O O . THR A 1 527 ? 26.639 -13.479 -2.569 1.00 63.03 527 THR A O 1
ATOM 3919 N N . ASN A 1 528 ? 27.464 -12.699 -0.637 1.00 52.31 528 ASN A N 1
ATOM 3920 C CA . ASN A 1 528 ? 28.833 -13.165 -0.861 1.00 52.31 528 ASN A CA 1
ATOM 3921 C C . ASN A 1 528 ? 28.912 -14.700 -0.841 1.00 52.31 528 ASN A C 1
ATOM 3923 O O . ASN A 1 528 ? 28.936 -15.315 0.222 1.00 52.31 528 ASN A O 1
ATOM 3927 N N . GLY A 1 529 ? 29.015 -15.303 -2.024 1.00 48.69 529 GLY A N 1
ATOM 3928 C CA . GLY A 1 529 ? 29.072 -16.755 -2.218 1.00 48.69 529 GLY A CA 1
ATOM 3929 C C . GLY A 1 529 ? 28.810 -17.157 -3.671 1.00 48.69 529 GLY A C 1
ATOM 3930 O O . GLY A 1 529 ? 29.406 -18.116 -4.157 1.00 48.69 529 GLY A O 1
ATOM 3931 N N . SER A 1 530 ? 27.994 -16.369 -4.381 1.00 49.31 530 SER A N 1
ATOM 3932 C CA . SER A 1 530 ? 27.853 -16.449 -5.839 1.00 49.31 530 SER A CA 1
ATOM 3933 C C . SER A 1 530 ? 29.175 -16.131 -6.562 1.00 49.31 530 SER A C 1
ATOM 3935 O O . SER A 1 530 ? 30.045 -15.442 -6.027 1.00 49.31 530 SER A O 1
ATOM 3937 N N . THR A 1 531 ? 29.323 -16.620 -7.797 1.00 50.00 531 THR A N 1
ATOM 3938 C CA . THR A 1 531 ? 30.438 -16.274 -8.703 1.00 50.00 531 THR A CA 1
ATOM 3939 C C . THR A 1 531 ? 30.053 -15.245 -9.773 1.00 50.00 531 THR A C 1
ATOM 3941 O O . THR A 1 531 ? 30.810 -15.049 -10.723 1.00 50.00 531 THR A O 1
ATOM 3944 N N . ASP A 1 532 ? 28.875 -14.630 -9.663 1.00 55.19 532 ASP A N 1
ATOM 3945 C CA . ASP A 1 532 ? 28.381 -13.625 -10.608 1.00 55.19 532 ASP A CA 1
ATOM 3946 C C . ASP A 1 532 ? 28.856 -12.196 -10.262 1.00 55.19 532 ASP A C 1
ATOM 3948 O O . ASP A 1 532 ? 29.276 -11.904 -9.143 1.00 55.19 532 ASP A O 1
ATOM 3952 N N . ASN A 1 533 ? 28.754 -11.277 -11.220 1.00 54.69 533 ASN A N 1
ATOM 3953 C CA . ASN A 1 533 ? 29.049 -9.848 -11.054 1.00 54.69 533 ASN A CA 1
ATOM 3954 C C . ASN A 1 533 ? 27.896 -9.074 -10.377 1.00 54.69 533 ASN A C 1
ATOM 3956 O O . ASN A 1 533 ? 28.006 -7.873 -10.150 1.00 54.69 533 ASN A O 1
ATOM 3960 N N . GLU A 1 534 ? 26.797 -9.763 -10.064 1.00 60.31 534 GLU A N 1
ATOM 3961 C CA . GLU A 1 534 ? 25.527 -9.232 -9.548 1.00 60.31 534 GLU A CA 1
ATOM 3962 C C . GLU A 1 534 ? 25.451 -9.199 -7.999 1.00 60.31 534 GLU A C 1
ATOM 3964 O O . GLU A 1 534 ? 24.404 -8.906 -7.425 1.00 60.31 534 GLU A O 1
ATOM 3969 N N . ILE A 1 535 ? 26.546 -9.508 -7.292 1.00 64.69 535 ILE A N 1
ATOM 3970 C CA . ILE A 1 535 ? 26.577 -9.587 -5.819 1.00 64.69 535 ILE A CA 1
ATOM 3971 C C . ILE A 1 535 ? 26.245 -8.230 -5.175 1.00 64.69 535 ILE A C 1
ATOM 3973 O O . ILE A 1 535 ? 26.845 -7.202 -5.486 1.00 64.69 535 ILE A O 1
ATOM 3977 N N . GLY A 1 536 ? 25.316 -8.238 -4.217 1.00 68.06 536 GLY A N 1
ATOM 3978 C CA . GLY A 1 536 ? 24.892 -7.084 -3.418 1.00 68.06 536 GLY A CA 1
ATOM 3979 C C . GLY A 1 536 ? 23.871 -6.163 -4.094 1.00 68.06 536 GLY A C 1
ATOM 3980 O O . GLY A 1 536 ? 23.266 -5.336 -3.406 1.00 68.06 536 GLY A O 1
ATOM 3981 N N . LYS A 1 537 ? 23.650 -6.317 -5.404 1.00 82.12 537 LYS A N 1
ATOM 3982 C CA . LYS A 1 537 ? 22.655 -5.580 -6.191 1.00 82.12 537 LYS A CA 1
ATOM 3983 C C . LYS A 1 537 ? 21.242 -6.021 -5.820 1.00 82.12 537 LYS A C 1
ATOM 3985 O O . LYS A 1 537 ? 20.968 -7.216 -5.718 1.00 82.12 537 LYS A O 1
ATOM 3990 N N . LYS A 1 538 ? 20.334 -5.059 -5.664 1.00 86.62 538 LYS A N 1
ATOM 3991 C CA . LYS A 1 538 ? 18.919 -5.320 -5.354 1.00 86.62 538 LYS A CA 1
ATOM 3992 C C . LYS A 1 538 ? 18.055 -5.308 -6.605 1.00 86.62 538 LYS A C 1
ATOM 3994 O O . LYS A 1 538 ? 18.146 -4.380 -7.398 1.00 86.62 538 LYS A O 1
ATOM 3999 N N . ASN A 1 539 ? 17.176 -6.293 -6.734 1.00 91.38 539 ASN A N 1
ATOM 4000 C CA . ASN A 1 539 ? 16.099 -6.309 -7.721 1.00 91.38 539 ASN A CA 1
ATOM 4001 C C . ASN A 1 539 ? 14.747 -6.286 -6.994 1.00 91.38 539 ASN A C 1
ATOM 4003 O O . ASN A 1 539 ? 14.622 -6.822 -5.889 1.00 91.38 539 ASN A O 1
ATOM 4007 N N . ALA A 1 540 ? 13.719 -5.713 -7.619 1.00 93.81 540 ALA A N 1
ATOM 4008 C CA . ALA A 1 540 ? 12.359 -5.752 -7.091 1.00 93.81 540 ALA A CA 1
ATOM 4009 C C . ALA A 1 540 ? 11.811 -7.183 -7.178 1.00 93.81 540 ALA A C 1
ATOM 4011 O O . ALA A 1 540 ? 11.850 -7.790 -8.247 1.00 93.81 540 ALA A O 1
ATOM 4012 N N . LEU A 1 541 ? 11.285 -7.704 -6.072 1.00 94.12 541 LEU A N 1
ATOM 4013 C CA . LEU A 1 541 ? 10.721 -9.050 -5.966 1.00 94.12 541 LEU A CA 1
ATOM 4014 C C . LEU A 1 541 ? 9.188 -8.993 -5.922 1.00 94.12 541 LEU A C 1
ATOM 4016 O O . LEU A 1 541 ? 8.608 -8.134 -5.250 1.00 94.12 541 LEU A O 1
ATOM 4020 N N . LEU A 1 542 ? 8.547 -9.928 -6.621 1.00 96.75 542 LEU A N 1
ATOM 4021 C CA . LEU A 1 542 ? 7.110 -10.188 -6.612 1.00 96.75 542 LEU A CA 1
ATOM 4022 C C . LEU A 1 542 ? 6.872 -11.687 -6.399 1.00 96.75 542 LEU A C 1
ATOM 4024 O O . LEU A 1 542 ? 7.205 -12.494 -7.268 1.00 96.75 542 LEU A O 1
ATOM 4028 N N . THR A 1 543 ? 6.264 -12.038 -5.271 1.00 96.56 543 THR A N 1
ATOM 4029 C CA . THR A 1 543 ? 6.129 -13.418 -4.781 1.00 96.56 543 THR A CA 1
ATOM 4030 C C . THR A 1 543 ? 4.657 -13.741 -4.556 1.00 96.56 543 THR A C 1
ATOM 4032 O O . THR A 1 543 ? 3.973 -13.023 -3.826 1.00 96.56 543 THR A O 1
ATOM 4035 N N . LYS A 1 544 ? 4.149 -14.812 -5.169 1.00 96.88 544 LYS A N 1
ATOM 4036 C CA . LYS A 1 544 ? 2.781 -15.314 -4.970 1.00 96.88 544 LYS A CA 1
ATOM 4037 C C . LYS A 1 544 ? 2.805 -16.551 -4.086 1.00 96.88 544 LYS A C 1
ATOM 4039 O O . LYS A 1 544 ? 3.568 -17.489 -4.328 1.00 96.88 544 LYS A O 1
ATOM 4044 N N . VAL A 1 545 ? 1.919 -16.557 -3.097 1.00 96.62 545 VAL A N 1
ATOM 4045 C CA . VAL A 1 545 ? 1.697 -17.684 -2.191 1.00 96.62 545 VAL A CA 1
ATOM 4046 C C . VAL A 1 545 ? 0.229 -18.111 -2.165 1.00 96.62 545 VAL A C 1
ATOM 4048 O O . VAL A 1 545 ? -0.672 -17.325 -2.491 1.00 96.62 545 VAL A O 1
ATOM 4051 N N . ASP A 1 546 ? -0.001 -19.350 -1.738 1.00 94.81 546 ASP A N 1
ATOM 4052 C CA . ASP A 1 546 ? -1.335 -19.876 -1.446 1.00 94.81 546 ASP A CA 1
ATOM 4053 C C . ASP A 1 546 ? -1.886 -19.343 -0.104 1.00 94.81 546 ASP A C 1
ATOM 4055 O O . ASP A 1 546 ? -1.230 -18.598 0.633 1.00 94.81 546 ASP A O 1
ATOM 4059 N N . SER A 1 547 ? -3.112 -19.743 0.244 1.00 91.69 547 SER A N 1
ATOM 4060 C CA . SER A 1 547 ? -3.784 -19.353 1.496 1.00 91.69 547 SER A CA 1
ATOM 4061 C C . SER A 1 547 ? -3.075 -19.834 2.774 1.00 91.69 547 SER A C 1
ATOM 4063 O O . SER A 1 547 ? -3.318 -19.301 3.860 1.00 91.69 547 SER A O 1
ATOM 4065 N N . SER A 1 548 ? -2.181 -20.819 2.651 1.00 92.94 548 SER A N 1
ATOM 4066 C CA . SER A 1 548 ? -1.347 -21.388 3.717 1.00 92.94 548 SER A CA 1
ATOM 4067 C C . SER A 1 548 ? 0.093 -20.856 3.691 1.00 92.94 548 SER A C 1
ATOM 4069 O O . SER A 1 548 ? 0.941 -21.359 4.433 1.00 92.94 548 SER A O 1
ATOM 4071 N N . GLY A 1 549 ? 0.391 -19.868 2.839 1.00 92.81 549 GLY A N 1
ATOM 4072 C CA . GLY A 1 549 ? 1.713 -19.269 2.675 1.00 92.81 549 GLY A CA 1
ATOM 4073 C C . GLY A 1 549 ? 2.742 -20.166 1.974 1.00 92.81 549 GLY A C 1
ATOM 4074 O O . GLY A 1 549 ? 3.940 -19.931 2.117 1.00 92.81 549 GLY A O 1
ATOM 4075 N N . ASN A 1 550 ? 2.330 -21.229 1.280 1.00 94.25 550 ASN A N 1
ATOM 4076 C CA . ASN A 1 550 ? 3.236 -22.006 0.429 1.00 94.25 550 ASN A CA 1
ATOM 4077 C C . ASN A 1 550 ? 3.528 -21.231 -0.857 1.00 94.25 550 ASN A C 1
ATOM 4079 O O . ASN A 1 550 ? 2.645 -20.564 -1.389 1.00 94.25 550 ASN A O 1
ATOM 4083 N N . LEU A 1 551 ? 4.755 -21.337 -1.366 1.00 94.44 551 LEU A N 1
ATOM 4084 C CA . LEU A 1 551 ? 5.157 -20.643 -2.583 1.00 94.44 551 LEU A CA 1
ATOM 4085 C C . LEU A 1 551 ? 4.490 -21.237 -3.833 1.00 94.44 551 LEU A C 1
ATOM 4087 O O . LEU A 1 551 ? 4.546 -22.448 -4.044 1.00 94.44 551 LEU A O 1
ATOM 4091 N N . GLU A 1 552 ? 3.927 -20.377 -4.684 1.00 94.94 552 GLU A N 1
ATOM 4092 C CA . GLU A 1 552 ? 3.413 -20.751 -6.009 1.00 94.94 552 GLU A CA 1
ATOM 4093 C C . GLU A 1 552 ? 4.365 -20.320 -7.132 1.00 94.94 552 GLU A C 1
ATOM 4095 O O . GLU A 1 552 ? 4.702 -21.125 -8.001 1.00 94.94 552 GLU A O 1
ATOM 4100 N N . TRP A 1 553 ? 4.796 -19.053 -7.132 1.00 94.81 553 TRP A N 1
ATOM 4101 C CA . TRP A 1 553 ? 5.754 -18.511 -8.101 1.00 94.81 553 TRP A CA 1
ATOM 4102 C C . TRP A 1 553 ? 6.386 -17.203 -7.622 1.00 94.81 553 TRP A C 1
ATOM 4104 O O . TRP A 1 553 ? 5.802 -16.467 -6.827 1.00 94.81 553 TRP A O 1
ATOM 4114 N N . GLU A 1 554 ? 7.555 -16.878 -8.179 1.00 92.31 554 GLU A N 1
ATOM 4115 C CA . GLU A 1 554 ? 8.272 -15.621 -7.935 1.00 92.31 554 GLU A CA 1
ATOM 4116 C C . GLU A 1 554 ? 8.723 -14.986 -9.254 1.00 92.31 554 GLU A C 1
ATOM 4118 O O . GLU A 1 554 ? 8.904 -15.668 -10.270 1.00 92.31 554 GLU A O 1
ATOM 4123 N N . LYS A 1 555 ? 8.865 -13.660 -9.253 1.00 93.06 555 LYS A N 1
ATOM 4124 C CA . LYS A 1 555 ? 9.356 -12.852 -10.375 1.00 93.06 555 LYS A CA 1
ATOM 4125 C C . LYS A 1 555 ? 10.256 -11.754 -9.821 1.00 93.06 555 LYS A C 1
ATOM 4127 O O . LYS A 1 555 ? 9.841 -11.013 -8.932 1.00 93.06 555 LYS A O 1
ATOM 4132 N N . SER A 1 556 ? 11.450 -11.613 -10.382 1.00 92.19 556 SER A N 1
ATOM 4133 C CA . SER A 1 556 ? 12.318 -10.463 -10.139 1.00 92.19 556 SER A CA 1
ATOM 4134 C C . SER A 1 556 ? 12.237 -9.467 -11.301 1.00 92.19 556 SER A C 1
ATOM 4136 O O . SER A 1 556 ? 12.044 -9.842 -12.461 1.00 92.19 556 SER A O 1
ATOM 4138 N N . PHE A 1 557 ? 12.375 -8.179 -10.992 1.00 92.25 557 PHE A N 1
ATOM 4139 C CA . PHE A 1 557 ? 12.436 -7.100 -11.974 1.00 92.25 557 PHE A CA 1
ATOM 4140 C C . PHE A 1 557 ? 13.575 -6.136 -11.635 1.00 92.25 557 PHE A C 1
ATOM 4142 O O . PHE A 1 557 ? 13.675 -5.649 -10.509 1.00 92.25 557 PHE A O 1
ATOM 4149 N N . GLY A 1 558 ? 14.378 -5.801 -12.639 1.00 88.88 558 GLY A N 1
ATOM 4150 C CA . GLY A 1 558 ? 15.445 -4.811 -12.542 1.00 88.88 558 GLY A CA 1
ATOM 4151 C C . GLY A 1 558 ? 16.174 -4.638 -13.873 1.00 88.88 558 GLY A C 1
ATOM 4152 O O . GLY A 1 558 ? 15.770 -5.209 -14.892 1.00 88.88 558 GLY A O 1
ATOM 4153 N N . GLY A 1 559 ? 17.231 -3.833 -13.862 1.00 87.50 559 GLY A N 1
ATOM 4154 C CA . GLY A 1 559 ? 18.189 -3.668 -14.955 1.00 87.50 559 GLY A CA 1
ATOM 4155 C C . GLY A 1 559 ? 19.607 -4.013 -14.505 1.00 87.50 559 GLY A C 1
ATOM 4156 O O . GLY A 1 559 ? 19.874 -5.168 -14.197 1.00 87.50 559 GLY A O 1
ATOM 4157 N N . ASN A 1 560 ? 20.520 -3.035 -14.476 1.00 86.38 560 ASN A N 1
ATOM 4158 C CA . ASN A 1 560 ? 21.942 -3.243 -14.144 1.00 86.38 560 ASN A CA 1
ATOM 4159 C C . ASN A 1 560 ? 22.361 -2.688 -12.766 1.00 86.38 560 ASN A C 1
ATOM 4161 O O . ASN A 1 560 ? 23.443 -3.019 -12.293 1.00 86.38 560 ASN A O 1
ATOM 4165 N N . ASN A 1 561 ? 21.531 -1.864 -12.126 1.00 90.56 561 ASN A N 1
ATOM 4166 C CA . ASN A 1 561 ? 21.783 -1.231 -10.825 1.00 90.56 561 ASN A CA 1
ATOM 4167 C C . ASN A 1 561 ? 20.715 -1.685 -9.802 1.00 90.56 561 ASN A C 1
ATOM 4169 O O . ASN A 1 561 ? 19.950 -2.598 -10.097 1.00 90.56 561 ASN A O 1
ATOM 4173 N N . ASP A 1 562 ? 20.648 -1.070 -8.610 1.00 91.94 562 ASP A N 1
ATOM 4174 C CA . ASP A 1 562 ? 19.568 -1.383 -7.658 1.00 91.94 562 ASP A CA 1
ATOM 4175 C C . ASP A 1 562 ? 18.192 -0.927 -8.169 1.00 91.94 562 ASP A C 1
ATOM 4177 O O . ASP A 1 562 ? 18.007 0.242 -8.522 1.00 91.94 562 ASP A O 1
ATOM 4181 N N . ASP A 1 563 ? 17.196 -1.796 -8.047 1.00 95.06 563 ASP A N 1
ATOM 4182 C CA . ASP A 1 563 ? 15.793 -1.514 -8.324 1.00 95.06 563 ASP A CA 1
ATOM 4183 C C . ASP A 1 563 ? 14.912 -1.975 -7.148 1.00 95.06 563 ASP A C 1
ATOM 4185 O O . ASP A 1 563 ? 15.093 -3.060 -6.594 1.00 95.06 563 ASP A O 1
ATOM 4189 N N . TYR A 1 564 ? 13.969 -1.126 -6.727 1.00 95.19 564 TYR A N 1
ATOM 4190 C CA . TYR A 1 564 ? 13.154 -1.312 -5.521 1.00 95.19 564 TYR A CA 1
ATOM 4191 C C . TYR A 1 564 ? 11.660 -1.153 -5.835 1.00 95.19 564 TYR A C 1
ATOM 4193 O O . TYR A 1 564 ? 11.253 -0.157 -6.431 1.00 95.19 564 TYR A O 1
ATOM 4201 N N . VAL A 1 565 ? 10.817 -2.049 -5.313 1.00 96.50 565 VAL A N 1
ATOM 4202 C CA . VAL A 1 565 ? 9.381 -1.788 -5.070 1.00 96.50 565 VAL A CA 1
ATOM 4203 C C . VAL A 1 565 ? 9.169 -1.443 -3.590 1.00 96.50 565 VAL A C 1
ATOM 4205 O O . VAL A 1 565 ? 9.949 -1.853 -2.731 1.00 96.50 565 VAL A O 1
ATOM 4208 N N . ARG A 1 566 ? 8.139 -0.647 -3.281 1.00 95.19 566 ARG A N 1
ATOM 4209 C CA . ARG A 1 566 ? 7.765 -0.218 -1.921 1.00 95.19 566 ARG A CA 1
ATOM 4210 C C . ARG A 1 566 ? 6.312 -0.518 -1.551 1.00 95.19 566 ARG A C 1
ATOM 4212 O O . ARG A 1 566 ? 6.067 -0.893 -0.409 1.00 95.19 566 ARG A O 1
ATOM 4219 N N . LYS A 1 567 ? 5.369 -0.417 -2.493 1.00 96.81 567 LYS A N 1
ATOM 4220 C CA . LYS A 1 567 ? 3.977 -0.873 -2.321 1.00 96.81 567 LYS A CA 1
ATOM 4221 C C . LYS A 1 567 ? 3.488 -1.640 -3.555 1.00 96.81 567 LYS A C 1
ATOM 4223 O O . LYS A 1 567 ? 3.937 -1.376 -4.673 1.00 96.81 567 LYS A O 1
ATOM 4228 N N . ILE A 1 568 ? 2.552 -2.565 -3.340 1.00 97.62 568 ILE A N 1
ATOM 4229 C CA . ILE A 1 568 ? 1.829 -3.300 -4.386 1.00 97.62 568 ILE A CA 1
ATOM 4230 C C . ILE A 1 568 ? 0.323 -3.065 -4.276 1.00 97.62 568 ILE A C 1
ATOM 4232 O O . ILE A 1 568 ? -0.228 -2.967 -3.181 1.00 97.62 568 ILE A O 1
ATOM 4236 N N . TYR A 1 569 ? -0.338 -2.991 -5.428 1.00 95.38 569 TYR A N 1
ATOM 4237 C CA . TYR A 1 569 ? -1.778 -2.805 -5.556 1.00 95.38 569 TYR A CA 1
ATOM 4238 C C . TYR A 1 569 ? -2.335 -3.815 -6.559 1.00 95.38 569 TYR A C 1
ATOM 4240 O O . TYR A 1 569 ? -1.737 -4.049 -7.613 1.00 95.38 569 TYR A O 1
ATOM 4248 N N . LEU A 1 570 ? -3.501 -4.386 -6.256 1.00 89.06 570 LEU A N 1
ATOM 4249 C CA . LEU A 1 570 ? -4.271 -5.156 -7.233 1.00 89.06 570 LEU A CA 1
ATOM 4250 C C . LEU A 1 570 ? -4.758 -4.233 -8.359 1.00 89.06 570 LEU A C 1
ATOM 4252 O O . LEU A 1 570 ? -5.029 -3.053 -8.134 1.00 89.06 570 LEU A O 1
ATOM 4256 N N . SER A 1 571 ? -4.899 -4.764 -9.568 1.00 81.44 571 SER A N 1
ATOM 4257 C CA . SER A 1 571 ? -5.482 -4.058 -10.707 1.00 81.44 571 SER A CA 1
ATOM 4258 C C . SER A 1 571 ? -6.801 -4.707 -11.123 1.00 81.44 571 SER A C 1
ATOM 4260 O O . SER A 1 571 ? -6.980 -5.916 -10.993 1.00 81.44 571 SER A O 1
ATOM 4262 N N . ASN A 1 572 ? -7.730 -3.915 -11.661 1.00 77.19 572 ASN A N 1
ATOM 4263 C CA . ASN A 1 572 ? -9.076 -4.383 -12.023 1.00 77.19 572 ASN A CA 1
ATOM 4264 C C . ASN A 1 572 ? -9.088 -5.406 -13.183 1.00 77.19 572 ASN A C 1
ATOM 4266 O O . ASN A 1 572 ? -10.139 -5.962 -13.484 1.00 77.19 572 ASN A O 1
ATOM 4270 N N . ASP A 1 573 ? -7.947 -5.634 -13.842 1.00 76.56 573 ASP A N 1
ATOM 4271 C CA . ASP A 1 573 ? -7.740 -6.677 -14.857 1.00 76.56 573 ASP A CA 1
ATOM 4272 C C . ASP A 1 573 ? -7.177 -7.996 -14.280 1.00 76.56 573 ASP A C 1
ATOM 4274 O O . ASP A 1 573 ? -6.855 -8.911 -15.035 1.00 76.56 573 ASP A O 1
ATOM 4278 N N . GLY A 1 574 ? -7.043 -8.096 -12.952 1.00 79.69 574 GLY A N 1
ATOM 4279 C CA . GLY A 1 574 ? -6.490 -9.254 -12.243 1.00 79.69 574 GLY A CA 1
ATOM 4280 C C . GLY A 1 574 ? -4.960 -9.277 -12.139 1.00 79.69 574 GLY A C 1
ATOM 4281 O O . GLY A 1 574 ? -4.425 -10.103 -11.405 1.00 79.69 574 GLY A O 1
ATOM 4282 N N . GLY A 1 575 ? -4.244 -8.391 -12.838 1.00 88.75 575 GLY A N 1
ATOM 4283 C CA . GLY A 1 575 ? -2.800 -8.205 -12.673 1.00 88.75 575 GLY A CA 1
ATOM 4284 C C . GLY A 1 575 ? -2.441 -7.232 -11.551 1.00 88.75 575 GLY A C 1
ATOM 4285 O O . GLY A 1 575 ? -3.312 -6.712 -10.853 1.00 88.75 575 GLY A O 1
ATOM 4286 N N . TYR A 1 576 ? -1.151 -6.924 -11.404 1.00 95.50 576 TYR A N 1
ATOM 4287 C CA . TYR A 1 576 ? -0.647 -6.113 -10.288 1.00 95.50 576 TYR A CA 1
ATOM 4288 C C . TYR A 1 576 ? -0.019 -4.792 -10.756 1.00 95.50 576 TYR A C 1
ATOM 4290 O O . TYR A 1 576 ? 0.425 -4.660 -11.902 1.00 95.50 576 TYR A O 1
ATOM 4298 N N . ILE A 1 577 ? 0.005 -3.805 -9.858 1.00 97.38 577 ILE A N 1
ATOM 4299 C CA . ILE A 1 577 ? 0.760 -2.554 -9.991 1.00 97.38 577 ILE A CA 1
ATOM 4300 C C . ILE A 1 577 ? 1.792 -2.496 -8.867 1.00 97.38 577 ILE A C 1
ATOM 4302 O O . ILE A 1 577 ? 1.430 -2.558 -7.691 1.00 97.38 577 ILE A O 1
ATOM 4306 N N . LEU A 1 578 ? 3.062 -2.330 -9.223 1.00 98.25 578 LEU A N 1
ATOM 4307 C CA . LEU A 1 578 ? 4.171 -2.139 -8.293 1.00 98.25 578 LEU A CA 1
ATOM 4308 C C . LEU A 1 578 ? 4.644 -0.684 -8.378 1.00 98.25 578 LEU A C 1
ATOM 4310 O O . LEU A 1 578 ? 4.800 -0.157 -9.482 1.00 98.25 578 LEU A O 1
ATOM 4314 N N . ILE A 1 579 ? 4.884 -0.042 -7.231 1.00 98.25 579 ILE A N 1
ATOM 4315 C CA . ILE A 1 579 ? 5.435 1.321 -7.153 1.00 98.25 579 ILE A CA 1
ATOM 4316 C C . ILE A 1 579 ? 6.668 1.361 -6.250 1.00 98.25 579 ILE A C 1
ATOM 4318 O O . ILE A 1 579 ? 6.664 0.816 -5.143 1.00 98.25 579 ILE A O 1
ATOM 4322 N N . GLY A 1 580 ? 7.726 2.013 -6.723 1.00 98.00 580 GLY A N 1
ATOM 4323 C CA . GLY A 1 580 ? 8.980 2.200 -6.003 1.00 98.00 580 GLY A CA 1
ATOM 4324 C C . GLY A 1 580 ? 9.926 3.130 -6.757 1.00 98.00 580 GLY A C 1
ATOM 4325 O O . GLY A 1 580 ? 9.518 4.215 -7.175 1.00 98.00 580 GLY A O 1
ATOM 4326 N N . TYR A 1 581 ? 11.185 2.729 -6.926 1.00 98.00 581 TYR A N 1
ATOM 4327 C CA . TYR A 1 581 ? 12.194 3.511 -7.645 1.00 98.00 581 TYR A CA 1
ATOM 4328 C C . TYR A 1 581 ? 13.304 2.639 -8.245 1.00 98.00 581 TYR A C 1
ATOM 4330 O O . TYR A 1 581 ? 13.577 1.535 -7.770 1.00 98.00 581 TYR A O 1
ATOM 4338 N N . THR A 1 582 ? 13.940 3.153 -9.293 1.00 97.62 582 THR A N 1
ATOM 4339 C CA . THR A 1 582 ? 14.949 2.469 -10.111 1.00 97.62 582 THR A CA 1
ATOM 4340 C C . THR A 1 582 ? 16.239 3.286 -10.179 1.00 97.62 582 THR A C 1
ATOM 4342 O O . THR A 1 582 ? 16.187 4.508 -10.304 1.00 97.62 582 THR A O 1
ATOM 4345 N N . LYS A 1 583 ? 17.399 2.620 -10.119 1.00 95.94 583 LYS A N 1
ATOM 4346 C CA . LYS A 1 583 ? 18.701 3.181 -10.546 1.00 95.94 583 LYS A CA 1
ATOM 4347 C C . LYS A 1 583 ? 19.094 2.720 -11.952 1.00 95.94 583 LYS A C 1
ATOM 4349 O O . LYS A 1 583 ? 20.112 3.152 -12.491 1.00 95.94 583 LYS A O 1
ATOM 4354 N N . SER A 1 584 ? 18.358 1.771 -12.522 1.00 94.12 584 SER A N 1
ATOM 4355 C CA . SER A 1 584 ? 18.682 1.122 -13.796 1.00 94.12 584 SER A CA 1
ATOM 4356 C C . SER A 1 584 ? 18.183 1.876 -15.029 1.00 94.12 584 SER A C 1
ATOM 4358 O O . SER A 1 584 ? 18.664 1.622 -16.134 1.00 94.12 584 SER A O 1
ATOM 4360 N N . SER A 1 585 ? 17.215 2.778 -14.874 1.00 93.50 585 SER A N 1
ATOM 4361 C CA . SER A 1 585 ? 16.611 3.542 -15.972 1.00 93.50 585 SER A CA 1
ATOM 4362 C C . SER A 1 585 ? 15.997 4.837 -15.453 1.00 93.50 585 SER A C 1
ATOM 4364 O O . SER A 1 585 ? 15.562 4.874 -14.311 1.00 93.50 585 SER A O 1
ATOM 4366 N N . GLY A 1 586 ? 15.920 5.886 -16.274 1.00 92.31 586 GLY A N 1
ATOM 4367 C CA . GLY A 1 586 ? 15.390 7.170 -15.816 1.00 92.31 586 GLY A CA 1
ATOM 4368 C C . GLY A 1 586 ? 16.061 8.378 -16.455 1.00 92.31 586 GLY A C 1
ATOM 4369 O O . GLY A 1 586 ? 16.690 8.262 -17.511 1.00 92.31 586 GLY A O 1
ATOM 4370 N N . ALA A 1 587 ? 15.902 9.530 -15.811 1.00 88.38 587 ALA A N 1
ATOM 4371 C CA . ALA A 1 587 ? 16.556 10.790 -16.150 1.00 88.38 587 ALA A CA 1
ATOM 4372 C C . ALA A 1 587 ? 17.600 11.233 -15.101 1.00 88.38 587 ALA A C 1
ATOM 4374 O O . ALA A 1 587 ? 18.420 12.103 -15.413 1.00 88.38 587 ALA A O 1
ATOM 4375 N N . GLY A 1 588 ? 17.585 10.644 -13.900 1.00 90.38 588 GLY A N 1
ATOM 4376 C CA . GLY A 1 588 ? 18.446 10.984 -12.767 1.00 90.38 588 GLY A CA 1
ATOM 4377 C C . GLY A 1 588 ? 19.302 9.814 -12.272 1.00 90.38 588 GLY A C 1
ATOM 4378 O O . GLY A 1 588 ? 19.676 8.923 -13.035 1.00 90.38 588 GLY A O 1
ATOM 4379 N N . ALA A 1 589 ? 19.651 9.845 -10.983 1.00 91.06 589 ALA A N 1
ATOM 4380 C CA . ALA A 1 589 ? 20.362 8.756 -10.297 1.00 91.06 589 ALA A CA 1
ATOM 4381 C C . ALA A 1 589 ? 19.405 7.757 -9.617 1.00 91.06 589 ALA A C 1
ATOM 4383 O O . ALA A 1 589 ? 19.736 6.579 -9.484 1.00 91.06 589 ALA A O 1
ATOM 4384 N N . GLU A 1 590 ? 18.215 8.224 -9.242 1.00 96.31 590 GLU A N 1
ATOM 4385 C CA . GLU A 1 590 ? 17.059 7.421 -8.853 1.00 96.31 590 GLU A CA 1
ATOM 4386 C C . GLU A 1 590 ? 15.810 8.046 -9.498 1.00 96.31 590 GLU A C 1
ATOM 4388 O O . GLU A 1 590 ? 15.604 9.250 -9.358 1.00 96.31 590 GLU A O 1
ATOM 4393 N N . ASP A 1 591 ? 14.970 7.252 -10.166 1.00 98.00 591 ASP A N 1
ATOM 4394 C CA . ASP A 1 591 ? 13.677 7.687 -10.726 1.00 98.00 591 ASP A CA 1
ATOM 4395 C C . ASP A 1 591 ? 12.515 6.880 -10.117 1.00 98.00 591 ASP A C 1
ATOM 4397 O O . ASP A 1 591 ? 12.658 5.684 -9.849 1.00 98.00 591 ASP A O 1
ATOM 4401 N N . ILE A 1 592 ? 11.326 7.486 -9.971 1.00 98.56 592 ILE A N 1
ATOM 4402 C CA . ILE A 1 592 ? 10.110 6.776 -9.533 1.00 98.56 592 ILE A CA 1
ATOM 4403 C C . ILE A 1 592 ? 9.786 5.694 -10.554 1.00 98.56 592 ILE A C 1
ATOM 4405 O O . ILE A 1 592 ? 9.605 6.009 -11.728 1.00 98.56 592 ILE A O 1
ATOM 4409 N N . TRP A 1 593 ? 9.614 4.451 -10.108 1.00 98.50 593 TRP A N 1
ATOM 4410 C CA . TRP A 1 593 ? 9.356 3.310 -10.985 1.00 98.50 593 TRP A CA 1
ATOM 4411 C C . TRP A 1 593 ? 7.959 2.736 -10.766 1.00 98.50 593 TRP A C 1
ATOM 4413 O O . TRP A 1 593 ? 7.622 2.316 -9.658 1.00 98.50 593 TRP A O 1
ATOM 4423 N N . LEU A 1 594 ? 7.155 2.710 -11.829 1.00 98.31 594 LEU A N 1
ATOM 4424 C CA . LEU A 1 594 ? 5.822 2.111 -11.859 1.00 98.31 594 LEU A CA 1
ATOM 4425 C C . LEU A 1 594 ? 5.829 0.924 -12.825 1.00 98.31 594 LEU A C 1
ATOM 4427 O O . LEU A 1 594 ? 6.089 1.111 -14.015 1.00 98.31 594 LEU A O 1
ATOM 4431 N N . VAL A 1 595 ? 5.500 -0.272 -12.338 1.00 98.31 595 VAL A N 1
ATOM 4432 C CA . VAL A 1 595 ? 5.477 -1.514 -13.131 1.00 98.31 595 VAL A CA 1
ATOM 4433 C C . VAL A 1 595 ? 4.067 -2.105 -13.144 1.00 98.31 595 VAL A C 1
ATOM 4435 O O . VAL A 1 595 ? 3.444 -2.248 -12.093 1.00 98.31 595 VAL A O 1
ATOM 4438 N N . LYS A 1 596 ? 3.577 -2.486 -14.328 1.00 97.62 596 LYS A N 1
ATOM 4439 C CA . LYS A 1 596 ? 2.351 -3.274 -14.526 1.00 97.62 596 LYS A CA 1
ATOM 4440 C C . LYS A 1 596 ? 2.711 -4.712 -14.865 1.00 97.62 596 LYS A C 1
ATOM 4442 O O . LYS A 1 596 ? 3.514 -4.957 -15.769 1.00 97.62 596 LYS A O 1
ATOM 4447 N N . THR A 1 597 ? 2.033 -5.656 -14.230 1.00 97.50 597 THR A N 1
ATOM 4448 C CA . THR A 1 597 ? 2.104 -7.085 -14.558 1.00 97.50 597 THR A CA 1
ATOM 4449 C C . THR A 1 597 ? 0.741 -7.658 -14.950 1.00 97.50 597 THR A C 1
ATOM 4451 O O . THR A 1 597 ? -0.299 -7.022 -14.741 1.00 97.50 597 THR A O 1
ATOM 4454 N N . ASP A 1 598 ? 0.736 -8.853 -15.543 1.00 94.69 598 ASP A N 1
ATOM 4455 C CA . ASP A 1 598 ? -0.450 -9.715 -15.612 1.00 94.69 598 ASP A CA 1
ATOM 4456 C C . ASP A 1 598 ? -0.701 -10.448 -14.275 1.00 94.69 598 ASP A C 1
ATOM 4458 O O . ASP A 1 598 ? 0.064 -10.308 -13.317 1.00 94.69 598 ASP A O 1
ATOM 4462 N N . SER A 1 599 ? -1.788 -11.222 -14.193 1.00 92.00 599 SER A N 1
ATOM 4463 C CA . SER A 1 599 ? -2.171 -11.993 -12.996 1.00 92.00 599 SER A CA 1
ATOM 4464 C C . SER A 1 599 ? -1.167 -13.085 -12.603 1.00 92.00 599 SER A C 1
ATOM 4466 O O . SER A 1 599 ? -1.138 -13.505 -11.446 1.00 92.00 599 SER A O 1
ATOM 4468 N N . THR A 1 600 ? -0.302 -13.500 -13.534 1.00 94.12 600 THR A N 1
ATOM 4469 C CA . THR A 1 600 ? 0.798 -14.460 -13.333 1.00 94.12 600 THR A CA 1
ATOM 4470 C C . THR A 1 600 ? 2.158 -13.776 -13.130 1.00 94.12 600 THR A C 1
ATOM 4472 O O . THR A 1 600 ? 3.207 -14.420 -13.183 1.00 94.12 600 THR A O 1
ATOM 4475 N N . GLY A 1 601 ? 2.151 -12.456 -12.915 1.00 93.88 601 GLY A N 1
ATOM 4476 C CA . GLY A 1 601 ? 3.324 -11.661 -12.574 1.00 93.88 601 GLY A CA 1
ATOM 4477 C C . GLY A 1 601 ? 4.245 -11.297 -13.740 1.00 93.88 601 GLY A C 1
ATOM 4478 O O . GLY A 1 601 ? 5.292 -10.707 -13.491 1.00 93.88 601 GLY A O 1
ATOM 4479 N N . ASN A 1 602 ? 3.923 -11.590 -15.004 1.00 95.12 602 ASN A N 1
ATOM 4480 C CA . ASN A 1 602 ? 4.814 -11.182 -16.103 1.00 95.12 602 ASN A CA 1
ATOM 4481 C C . ASN A 1 602 ? 4.675 -9.675 -16.365 1.00 95.12 602 ASN A C 1
ATOM 4483 O O . ASN A 1 602 ? 3.560 -9.153 -16.399 1.00 95.12 602 ASN A O 1
ATOM 4487 N N . LYS A 1 603 ? 5.795 -8.965 -16.562 1.00 96.56 603 LYS A N 1
ATOM 4488 C CA . LYS A 1 603 ? 5.795 -7.516 -16.825 1.00 96.56 603 LYS A CA 1
ATOM 4489 C C . LYS A 1 603 ? 5.140 -7.205 -18.176 1.00 96.56 603 LYS A C 1
ATOM 4491 O O . LYS A 1 603 ? 5.629 -7.641 -19.214 1.00 96.56 603 LYS A O 1
ATOM 4496 N N . LEU A 1 604 ? 4.077 -6.401 -18.150 1.00 96.19 604 LEU A N 1
ATOM 4497 C CA . LEU A 1 604 ? 3.384 -5.892 -19.339 1.00 96.19 604 LEU A CA 1
ATOM 4498 C C . LEU A 1 604 ? 3.985 -4.564 -19.811 1.00 96.19 604 LEU A C 1
ATOM 4500 O O . LEU A 1 604 ? 4.177 -4.357 -21.007 1.00 96.19 604 LEU A O 1
ATOM 4504 N N . TRP A 1 605 ? 4.284 -3.666 -18.871 1.00 97.00 605 TRP A N 1
ATOM 4505 C CA . TRP A 1 605 ? 5.000 -2.414 -19.112 1.00 97.00 605 TRP A CA 1
ATOM 4506 C C . TRP A 1 605 ? 5.563 -1.847 -17.809 1.00 97.00 605 TRP A C 1
ATOM 4508 O O . TRP A 1 605 ? 5.104 -2.180 -16.717 1.00 97.00 605 TRP A O 1
ATOM 4518 N N . ASP A 1 606 ? 6.522 -0.938 -17.930 1.00 97.88 606 ASP A N 1
ATOM 4519 C CA . ASP A 1 606 ? 7.001 -0.086 -16.847 1.00 97.88 606 ASP A CA 1
ATOM 4520 C C . ASP A 1 606 ? 7.244 1.355 -17.316 1.00 97.88 606 ASP A C 1
ATOM 4522 O O . ASP A 1 606 ? 7.277 1.648 -18.517 1.00 97.88 606 ASP A O 1
ATOM 4526 N N . LYS A 1 607 ? 7.308 2.275 -16.351 1.00 97.94 607 LYS A N 1
ATOM 4527 C CA . LYS A 1 607 ? 7.425 3.724 -16.551 1.00 97.94 607 LYS A CA 1
ATOM 4528 C C . LYS A 1 607 ? 8.310 4.326 -15.467 1.00 97.94 607 LYS A C 1
ATOM 4530 O O . LYS A 1 607 ? 8.211 3.929 -14.306 1.00 97.94 607 LYS A O 1
ATOM 4535 N N . THR A 1 608 ? 9.105 5.320 -15.848 1.00 98.12 608 THR A N 1
ATOM 4536 C CA . THR A 1 608 ? 9.905 6.133 -14.929 1.00 98.12 608 THR A CA 1
ATOM 4537 C C . THR A 1 608 ? 9.384 7.565 -14.844 1.00 98.12 608 THR A C 1
ATOM 4539 O O . THR A 1 608 ? 8.897 8.123 -15.835 1.00 98.12 608 THR A O 1
ATOM 4542 N N . PHE A 1 609 ? 9.469 8.172 -13.658 1.00 97.88 609 PHE A N 1
ATOM 4543 C CA . PHE A 1 609 ? 9.122 9.576 -13.447 1.00 97.88 609 PHE A CA 1
ATOM 4544 C C . PHE A 1 609 ? 10.119 10.264 -12.511 1.00 97.88 609 PHE A C 1
ATOM 4546 O O . PHE A 1 609 ? 10.286 9.867 -11.361 1.00 97.88 609 PHE A O 1
ATOM 4553 N N . GLY A 1 610 ? 10.686 11.367 -12.983 1.00 94.81 610 GLY A N 1
ATOM 4554 C CA . GLY A 1 610 ? 11.586 12.199 -12.203 1.00 94.81 610 GLY A CA 1
ATOM 4555 C C . GLY A 1 610 ? 12.134 13.354 -13.028 1.00 94.81 610 GLY A C 1
ATOM 4556 O O . GLY A 1 610 ? 11.506 13.787 -14.009 1.00 94.81 610 GLY A O 1
ATOM 4557 N N . GLY A 1 611 ? 13.303 13.837 -12.627 1.00 94.56 611 GLY A N 1
ATOM 4558 C CA . GLY A 1 611 ? 14.163 14.732 -13.398 1.00 94.56 611 GLY A CA 1
ATOM 4559 C C . GLY A 1 611 ? 15.625 14.296 -13.295 1.00 94.56 611 GLY A C 1
ATOM 4560 O O . GLY A 1 611 ? 15.910 13.109 -13.265 1.00 94.56 611 GLY A O 1
ATOM 4561 N N . SER A 1 612 ? 16.568 15.239 -13.262 1.00 94.19 612 SER A N 1
ATOM 4562 C CA . SER A 1 612 ? 18.012 14.935 -13.254 1.00 94.19 612 SER A CA 1
ATOM 4563 C C . SER A 1 612 ? 18.613 14.648 -11.868 1.00 94.19 612 SER A C 1
ATOM 4565 O O . SER A 1 612 ? 19.832 14.532 -11.746 1.00 94.19 612 SER A O 1
ATOM 4567 N N . GLY A 1 613 ? 17.795 14.634 -10.817 1.00 94.75 613 GLY A N 1
ATOM 4568 C CA . GLY A 1 613 ? 18.195 14.432 -9.427 1.00 94.75 613 GLY A CA 1
ATOM 4569 C C . GLY A 1 613 ? 17.891 13.016 -8.946 1.00 94.75 613 GLY A C 1
ATOM 4570 O O . GLY A 1 613 ? 18.385 12.035 -9.508 1.00 94.75 613 GLY A O 1
ATOM 4571 N N . ARG A 1 614 ? 17.128 12.930 -7.855 1.00 96.94 614 ARG A N 1
ATOM 4572 C CA . ARG A 1 614 ? 16.683 11.686 -7.225 1.00 96.94 614 ARG A CA 1
ATOM 4573 C C . ARG A 1 614 ? 15.206 11.788 -6.862 1.00 96.94 614 ARG A C 1
ATOM 4575 O O . ARG A 1 614 ? 14.803 12.652 -6.077 1.00 96.94 614 ARG A O 1
ATOM 4582 N N . ASP A 1 615 ? 14.418 10.886 -7.420 1.00 97.94 615 ASP A N 1
ATOM 4583 C CA . ASP A 1 615 ? 12.968 10.834 -7.328 1.00 97.94 615 ASP A CA 1
ATOM 4584 C C . ASP A 1 615 ? 12.551 9.439 -6.819 1.00 97.94 615 ASP A C 1
ATOM 4586 O O . ASP A 1 615 ? 12.804 8.427 -7.468 1.00 97.94 615 ASP A O 1
ATOM 4590 N N . PHE A 1 616 ? 11.922 9.356 -5.641 1.00 98.12 616 PHE A N 1
ATOM 4591 C CA . PHE A 1 616 ? 11.601 8.079 -4.980 1.00 98.12 616 PHE A CA 1
ATOM 4592 C C . PHE A 1 616 ? 10.094 7.895 -4.821 1.00 98.12 616 PHE A C 1
ATOM 4594 O O . PHE A 1 616 ? 9.439 8.722 -4.186 1.00 98.12 616 PHE A O 1
ATOM 4601 N N . GLY A 1 617 ? 9.545 6.798 -5.349 1.00 98.00 617 GLY A N 1
ATOM 4602 C CA . GLY A 1 617 ? 8.143 6.427 -5.166 1.00 98.00 617 GLY A CA 1
ATOM 4603 C C . GLY A 1 617 ? 7.945 5.612 -3.892 1.00 98.00 617 GLY A C 1
ATOM 4604 O O . GLY A 1 617 ? 8.700 4.674 -3.630 1.00 98.00 617 GLY A O 1
ATOM 4605 N N . PHE A 1 618 ? 6.908 5.940 -3.119 1.00 97.62 618 PHE A N 1
ATOM 4606 C CA . PHE A 1 618 ? 6.550 5.192 -1.905 1.00 97.62 618 PHE A CA 1
ATOM 4607 C C . PHE A 1 618 ? 5.103 4.704 -1.899 1.00 97.62 618 PHE A C 1
ATOM 4609 O O . PHE A 1 618 ? 4.814 3.692 -1.266 1.00 97.62 618 PHE A O 1
ATOM 4616 N N . THR A 1 619 ? 4.191 5.404 -2.577 1.00 97.88 619 THR A N 1
ATOM 4617 C CA . THR A 1 619 ? 2.751 5.155 -2.452 1.00 97.88 619 THR A CA 1
ATOM 4618 C C . THR A 1 619 ? 1.985 5.522 -3.721 1.00 97.88 619 THR A C 1
ATOM 4620 O O . THR A 1 619 ? 2.484 6.234 -4.594 1.00 97.88 619 THR A O 1
ATOM 4623 N N . MET A 1 620 ? 0.756 5.031 -3.835 1.00 96.38 620 MET A N 1
ATOM 4624 C CA . MET A 1 620 ? -0.133 5.280 -4.964 1.00 96.38 620 MET A CA 1
ATOM 4625 C C . MET A 1 620 ? -1.606 5.167 -4.542 1.00 96.38 620 MET A C 1
ATOM 4627 O O . MET A 1 620 ? -1.958 4.431 -3.618 1.00 96.38 620 MET A O 1
ATOM 4631 N N . LYS A 1 621 ? -2.494 5.836 -5.279 1.00 93.31 621 LYS A N 1
ATOM 4632 C CA . LYS A 1 621 ? -3.916 5.491 -5.363 1.00 93.31 621 LYS A CA 1
ATOM 4633 C C . LYS A 1 621 ? -4.319 5.178 -6.801 1.00 93.31 621 LYS A C 1
ATOM 4635 O O . LYS A 1 621 ? -3.974 5.899 -7.740 1.00 93.31 621 LYS A O 1
ATOM 4640 N N . LEU A 1 622 ? -5.083 4.097 -6.939 1.00 88.44 622 LEU A N 1
ATOM 4641 C CA . LEU A 1 622 ? -5.826 3.757 -8.148 1.00 88.44 622 LEU A CA 1
ATOM 4642 C C . LEU A 1 622 ? -6.954 4.781 -8.341 1.00 88.44 622 LEU A C 1
ATOM 4644 O O . LEU A 1 622 ? -7.632 5.136 -7.377 1.00 88.44 622 LEU A O 1
ATOM 4648 N N . LEU A 1 623 ? -7.165 5.234 -9.574 1.00 85.75 623 LEU A N 1
ATOM 4649 C CA . LEU A 1 623 ? -8.242 6.143 -9.964 1.00 85.75 623 LEU A CA 1
ATOM 4650 C C . LEU A 1 623 ? -9.033 5.546 -11.132 1.00 85.75 623 LEU A C 1
ATOM 4652 O O . LEU A 1 623 ? -8.520 4.740 -11.911 1.00 85.75 623 LEU A O 1
ATOM 4656 N N . ALA A 1 624 ? -10.277 5.993 -11.315 1.00 79.81 624 ALA A N 1
ATOM 4657 C CA . ALA A 1 624 ? -11.140 5.530 -12.406 1.00 79.81 624 ALA A CA 1
ATOM 4658 C C . ALA A 1 624 ? -10.572 5.807 -13.819 1.00 79.81 624 ALA A C 1
ATOM 4660 O O . ALA A 1 624 ? -11.030 5.200 -14.792 1.00 79.81 624 ALA A O 1
ATOM 4661 N N . ASP A 1 625 ? -9.570 6.685 -13.938 1.00 78.88 625 ASP A N 1
ATOM 4662 C CA . ASP A 1 625 ? -8.931 7.152 -15.173 1.00 78.88 625 ASP A CA 1
ATOM 4663 C C . ASP A 1 625 ? -7.408 6.868 -15.260 1.00 78.88 625 ASP A C 1
ATOM 4665 O O . ASP A 1 625 ? -6.798 7.159 -16.289 1.00 78.88 625 ASP A O 1
ATOM 4669 N N . GLY A 1 626 ? -6.779 6.301 -14.222 1.00 87.62 626 GLY A N 1
ATOM 4670 C CA . GLY A 1 626 ? -5.326 6.080 -14.159 1.00 87.62 626 GLY A CA 1
ATOM 4671 C C . GLY A 1 626 ? -4.803 5.978 -12.726 1.00 87.62 626 GLY A C 1
ATOM 4672 O O . GLY A 1 626 ? -5.485 5.430 -11.864 1.00 87.62 626 GLY A O 1
ATOM 4673 N N . TYR A 1 627 ? -3.615 6.523 -12.452 1.00 94.31 627 TYR A N 1
ATOM 4674 C CA . TYR A 1 627 ? -2.982 6.435 -11.127 1.00 94.31 627 TYR A CA 1
ATOM 4675 C C . TYR A 1 627 ? -2.494 7.797 -10.625 1.00 94.31 627 TYR A C 1
ATOM 4677 O O . TYR A 1 627 ? -1.965 8.590 -11.409 1.00 94.31 627 TYR A O 1
ATOM 4685 N N . LEU A 1 628 ? -2.632 8.054 -9.322 1.00 95.94 628 LEU A N 1
ATOM 4686 C CA . LEU A 1 628 ? -1.946 9.144 -8.620 1.00 95.94 628 LEU A CA 1
ATOM 4687 C C . LEU A 1 628 ? -0.861 8.546 -7.722 1.00 95.94 628 LEU A C 1
ATOM 4689 O O . LEU A 1 628 ? -1.161 7.768 -6.822 1.00 95.94 628 LEU A O 1
ATOM 4693 N N . ILE A 1 629 ? 0.388 8.908 -7.983 1.00 98.44 629 ILE A N 1
ATOM 4694 C CA . ILE A 1 629 ? 1.587 8.426 -7.294 1.00 98.44 629 ILE A CA 1
ATOM 4695 C C . ILE A 1 629 ? 2.056 9.485 -6.295 1.00 98.44 629 ILE A C 1
ATOM 4697 O O . ILE A 1 629 ? 2.022 10.677 -6.609 1.00 98.44 629 ILE A O 1
ATOM 4701 N N . GLY A 1 630 ? 2.530 9.038 -5.131 1.00 98.12 630 GLY A N 1
ATOM 4702 C CA . GLY A 1 630 ? 3.180 9.855 -4.111 1.00 98.12 630 GLY A CA 1
ATOM 4703 C C . GLY A 1 630 ? 4.612 9.402 -3.829 1.00 98.12 630 GLY A C 1
ATOM 4704 O O . GLY A 1 630 ? 4.905 8.205 -3.724 1.00 98.12 630 GLY A O 1
ATOM 4705 N N . GLY A 1 631 ? 5.502 10.381 -3.701 1.00 98.06 631 GLY A N 1
ATOM 4706 C CA . GLY A 1 631 ? 6.918 10.173 -3.445 1.00 98.06 631 GLY A CA 1
ATOM 4707 C C . GLY A 1 631 ? 7.626 11.429 -2.940 1.00 98.06 631 GLY A C 1
ATOM 4708 O O . GLY A 1 631 ? 7.002 12.335 -2.381 1.00 98.06 631 GLY A O 1
ATOM 4709 N N . GLN A 1 632 ? 8.935 11.488 -3.164 1.00 97.12 632 GLN A N 1
ATOM 4710 C CA . GLN A 1 632 ? 9.764 12.684 -2.970 1.00 97.12 632 GLN A CA 1
ATOM 4711 C C . GLN A 1 632 ? 10.658 12.934 -4.183 1.00 97.12 632 GLN A C 1
ATOM 4713 O O . GLN A 1 632 ? 11.014 11.986 -4.881 1.00 97.12 632 GLN A O 1
ATOM 4718 N N . SER A 1 633 ? 11.051 14.185 -4.395 1.00 97.19 633 SER A N 1
ATOM 4719 C CA . SER A 1 633 ? 11.931 14.617 -5.484 1.00 97.19 633 SER A CA 1
ATOM 4720 C C . SER A 1 633 ? 12.905 15.679 -4.995 1.00 97.19 633 SER A C 1
ATOM 4722 O O . SER A 1 633 ? 12.481 16.588 -4.293 1.00 97.19 633 SER A O 1
ATOM 4724 N N . ASN A 1 634 ? 14.174 15.617 -5.403 1.00 95.19 634 ASN A N 1
ATOM 4725 C CA . ASN A 1 634 ? 15.059 16.793 -5.398 1.00 95.19 634 ASN A CA 1
ATOM 4726 C C . ASN A 1 634 ? 15.428 17.263 -6.821 1.00 95.19 634 ASN A C 1
ATOM 4728 O O . ASN A 1 634 ? 16.440 17.927 -7.027 1.00 95.19 634 ASN A O 1
ATOM 4732 N N . SER A 1 635 ? 14.612 16.902 -7.817 1.00 94.06 635 SER A N 1
ATOM 4733 C CA . SER A 1 635 ? 14.811 17.260 -9.228 1.00 94.06 635 SER A CA 1
ATOM 4734 C C . SER A 1 635 ? 14.217 18.618 -9.620 1.00 94.06 635 SER A C 1
ATOM 4736 O O . SER A 1 635 ? 14.498 19.109 -10.714 1.00 94.06 635 SER A O 1
ATOM 4738 N N . PHE A 1 636 ? 13.386 19.218 -8.759 1.00 88.19 636 PHE A N 1
ATOM 4739 C CA . PHE A 1 636 ? 12.630 20.447 -9.054 1.00 88.19 636 PHE A CA 1
ATOM 4740 C C . PHE A 1 636 ? 12.806 21.565 -8.005 1.00 88.19 636 PHE A C 1
ATOM 4742 O O . PHE A 1 636 ? 12.261 22.650 -8.194 1.00 88.19 636 PHE A O 1
ATOM 4749 N N . GLY A 1 637 ? 13.600 21.320 -6.958 1.00 82.38 637 GLY A N 1
ATOM 4750 C CA . GLY A 1 637 ? 13.924 22.247 -5.868 1.00 82.38 637 GLY A CA 1
ATOM 4751 C C . GLY A 1 637 ? 15.394 22.119 -5.442 1.00 82.38 637 GLY A C 1
ATOM 4752 O O . GLY A 1 637 ? 16.166 21.405 -6.082 1.00 82.38 637 GLY A O 1
ATOM 4753 N N . SER A 1 638 ? 15.808 22.815 -4.378 1.00 82.12 638 SER A N 1
ATOM 4754 C CA . SER A 1 638 ? 17.157 22.667 -3.793 1.00 82.12 638 SER A CA 1
ATOM 4755 C C . SER A 1 638 ? 17.311 21.403 -2.942 1.00 82.12 638 SER A C 1
ATOM 4757 O O . SER A 1 638 ? 18.400 20.836 -2.857 1.00 82.12 638 SER A O 1
ATOM 4759 N N . ASP A 1 639 ? 16.209 20.964 -2.341 1.00 89.38 639 ASP A N 1
ATOM 4760 C CA . ASP A 1 639 ? 16.129 19.926 -1.318 1.00 89.38 639 ASP A CA 1
ATOM 4761 C C . ASP A 1 639 ? 15.068 18.887 -1.717 1.00 89.38 639 ASP A C 1
ATOM 4763 O O . ASP A 1 639 ? 14.562 18.912 -2.840 1.00 89.38 639 ASP A O 1
ATOM 4767 N N . TYR A 1 640 ? 14.726 17.944 -0.833 1.00 93.81 640 TYR A N 1
ATOM 4768 C CA . TYR A 1 640 ? 13.598 17.050 -1.104 1.00 93.81 640 TYR A CA 1
ATOM 4769 C C . TYR A 1 640 ? 12.264 17.767 -0.896 1.00 93.81 640 TYR A C 1
ATOM 4771 O O . TYR A 1 640 ? 11.972 18.242 0.205 1.00 93.81 640 TYR A O 1
ATOM 4779 N N . ASP A 1 641 ? 11.445 17.764 -1.943 1.00 95.75 641 ASP A N 1
ATOM 4780 C CA . ASP A 1 641 ? 10.042 18.160 -1.957 1.00 95.75 641 ASP A CA 1
ATOM 4781 C C . ASP A 1 641 ? 9.132 16.933 -2.075 1.00 95.75 641 ASP A C 1
ATOM 4783 O O . ASP A 1 641 ? 9.443 15.961 -2.773 1.00 95.75 641 ASP A O 1
ATOM 4787 N N . LEU A 1 642 ? 7.956 17.002 -1.448 1.00 96.81 642 LEU A N 1
ATOM 4788 C CA . LEU A 1 642 ? 6.883 16.032 -1.659 1.00 96.81 642 LEU A CA 1
ATOM 4789 C C . LEU A 1 642 ? 6.463 16.073 -3.134 1.00 96.81 642 LEU A C 1
ATOM 4791 O O . LEU A 1 642 ? 6.023 17.115 -3.619 1.00 96.81 642 LEU A O 1
ATOM 4795 N N . TYR A 1 643 ? 6.571 14.947 -3.843 1.00 97.25 643 TYR A N 1
ATOM 4796 C CA . TYR A 1 643 ? 6.317 14.873 -5.284 1.00 97.25 643 TYR A CA 1
ATOM 4797 C C . TYR A 1 643 ? 5.096 14.006 -5.604 1.00 97.25 643 TYR A C 1
ATOM 4799 O O . TYR A 1 643 ? 4.965 12.880 -5.117 1.00 97.25 643 TYR A O 1
ATOM 4807 N N . LEU A 1 644 ? 4.202 14.543 -6.436 1.00 97.19 644 LEU A N 1
ATOM 4808 C CA . LEU A 1 644 ? 2.991 13.889 -6.926 1.00 97.19 644 LEU A CA 1
ATOM 4809 C C . LEU A 1 644 ? 3.046 13.731 -8.444 1.00 97.19 644 LEU A C 1
ATOM 4811 O O . LEU A 1 644 ? 3.361 14.683 -9.164 1.00 97.19 644 LEU A O 1
ATOM 4815 N N . VAL A 1 645 ? 2.661 12.556 -8.947 1.00 97.25 645 VAL A N 1
ATOM 4816 C CA . VAL A 1 645 ? 2.570 12.279 -10.391 1.00 97.25 645 VAL A CA 1
ATOM 4817 C C . VAL A 1 645 ? 1.222 11.647 -10.723 1.00 97.25 645 VAL A C 1
ATOM 4819 O O . VAL A 1 645 ? 0.886 10.579 -10.215 1.00 97.25 645 VAL A O 1
ATOM 4822 N N . LYS A 1 646 ? 0.454 12.277 -11.616 1.00 94.75 646 LYS A N 1
ATOM 4823 C CA . LYS A 1 646 ? -0.780 11.716 -12.181 1.00 94.75 646 LYS A CA 1
ATOM 4824 C C . LYS A 1 646 ? -0.503 11.106 -13.544 1.00 94.75 646 LYS A C 1
ATOM 4826 O O . LYS A 1 646 ? 0.144 11.717 -14.395 1.00 94.75 646 LYS A O 1
ATOM 4831 N N . THR A 1 647 ? -1.079 9.938 -13.774 1.00 95.12 647 THR A N 1
ATOM 4832 C CA . THR A 1 647 ? -0.958 9.165 -15.014 1.00 95.12 647 THR A CA 1
ATOM 4833 C C . THR A 1 647 ? -2.322 8.788 -15.594 1.00 95.12 647 THR A C 1
ATOM 4835 O O . THR A 1 647 ? -3.347 8.905 -14.911 1.00 95.12 647 THR A O 1
ATOM 4838 N N . ASP A 1 648 ? -2.336 8.348 -16.854 1.00 90.69 648 ASP A N 1
ATOM 4839 C CA . ASP A 1 648 ? -3.439 7.582 -17.450 1.00 90.69 648 ASP A CA 1
ATOM 4840 C C . ASP A 1 648 ? -3.372 6.090 -17.042 1.00 90.69 648 ASP A C 1
ATOM 4842 O O . ASP A 1 648 ? -2.450 5.655 -16.348 1.00 90.69 648 ASP A O 1
ATOM 4846 N N . LYS A 1 649 ? -4.332 5.274 -17.497 1.00 89.75 649 LYS A N 1
ATOM 4847 C CA . LYS A 1 649 ? -4.351 3.811 -17.258 1.00 89.75 649 LYS A CA 1
ATOM 4848 C C . LYS A 1 649 ? -3.175 3.037 -17.871 1.00 89.75 649 LYS A C 1
ATOM 4850 O O . LYS A 1 649 ? -2.987 1.871 -17.550 1.00 89.75 649 LYS A O 1
ATOM 4855 N N . ASN A 1 650 ? -2.394 3.666 -18.746 1.00 90.38 650 ASN A N 1
ATOM 4856 C CA . ASN A 1 650 ? -1.223 3.084 -19.400 1.00 90.38 650 ASN A CA 1
ATOM 4857 C C . ASN A 1 650 ? 0.089 3.580 -18.756 1.00 90.38 650 ASN A C 1
ATOM 4859 O O . ASN A 1 650 ? 1.163 3.409 -19.338 1.00 90.38 650 ASN A O 1
ATOM 4863 N N . GLY A 1 651 ? 0.005 4.264 -17.607 1.00 92.19 651 GLY A N 1
ATOM 4864 C CA . GLY A 1 651 ? 1.143 4.840 -16.894 1.00 92.19 651 GLY A CA 1
ATOM 4865 C C . GLY A 1 651 ? 1.774 6.064 -17.573 1.00 92.19 651 GLY A C 1
ATOM 4866 O O . GLY A 1 651 ? 2.858 6.490 -17.186 1.00 92.19 651 GLY A O 1
ATOM 4867 N N . ASN A 1 652 ? 1.148 6.662 -18.587 1.00 93.06 652 ASN A N 1
ATOM 4868 C CA . ASN A 1 652 ? 1.672 7.871 -19.226 1.00 93.06 652 ASN A CA 1
ATOM 4869 C C . ASN A 1 652 ? 1.410 9.090 -18.330 1.00 93.06 652 ASN A C 1
ATOM 4871 O O . ASN A 1 652 ? 0.273 9.313 -17.912 1.00 93.06 652 ASN A O 1
ATOM 4875 N N . LYS A 1 653 ? 2.441 9.898 -18.045 1.00 94.19 653 LYS A N 1
ATOM 4876 C CA . LYS A 1 653 ? 2.325 11.098 -17.197 1.00 94.19 653 LYS A CA 1
ATOM 4877 C C . LYS A 1 653 ? 1.384 12.138 -17.824 1.00 94.19 653 LYS A C 1
ATOM 4879 O O . LYS A 1 653 ? 1.644 12.622 -18.921 1.00 94.19 653 LYS A O 1
ATOM 4884 N N . ILE A 1 654 ? 0.335 12.510 -17.089 1.00 91.50 654 ILE A N 1
ATOM 4885 C CA . ILE A 1 654 ? -0.595 13.602 -17.423 1.00 91.50 654 ILE A CA 1
ATOM 4886 C C . ILE A 1 654 ? -0.083 14.914 -16.817 1.00 91.50 654 ILE A C 1
ATOM 4888 O O . ILE A 1 654 ? 0.037 15.919 -17.513 1.00 91.50 654 ILE A O 1
ATOM 4892 N N . TRP A 1 655 ? 0.242 14.903 -15.522 1.00 90.31 655 TRP A N 1
ATOM 4893 C CA . TRP A 1 655 ? 0.855 16.029 -14.815 1.00 90.31 655 TRP A CA 1
ATOM 4894 C C . TRP A 1 655 ? 1.731 15.538 -13.659 1.00 90.31 655 TRP A C 1
ATOM 4896 O O . TRP A 1 655 ? 1.621 14.396 -13.212 1.00 90.31 655 TRP A O 1
ATOM 4906 N N . SER A 1 656 ? 2.603 16.414 -13.168 1.00 92.94 656 SER A N 1
ATOM 4907 C CA . SER A 1 656 ? 3.332 16.224 -11.912 1.00 92.94 656 SER A CA 1
ATOM 4908 C C . SER A 1 656 ? 3.459 17.548 -11.165 1.00 92.94 656 SER A C 1
ATOM 4910 O O . SER A 1 656 ? 3.524 18.596 -11.809 1.00 92.94 656 SER A O 1
ATOM 4912 N N . HIS A 1 657 ? 3.488 17.501 -9.837 1.00 91.31 657 HIS A N 1
ATOM 4913 C CA . HIS A 1 657 ? 3.475 18.674 -8.963 1.00 91.31 657 HIS A CA 1
ATOM 4914 C C . HIS A 1 657 ? 4.318 18.406 -7.710 1.00 91.31 657 HIS A C 1
ATOM 4916 O O . HIS A 1 657 ? 4.259 17.304 -7.164 1.00 91.31 657 HIS A O 1
ATOM 4922 N N . THR A 1 658 ? 5.097 19.390 -7.267 1.00 93.19 658 THR A N 1
ATOM 4923 C CA . THR A 1 658 ? 5.789 19.382 -5.972 1.00 93.19 658 THR A CA 1
ATOM 4924 C C . THR A 1 658 ? 5.001 20.199 -4.952 1.00 93.19 658 THR A C 1
ATOM 4926 O O . THR A 1 658 ? 4.330 21.163 -5.315 1.00 93.19 658 THR A O 1
ATOM 4929 N N . ILE A 1 659 ? 5.086 19.826 -3.675 1.00 92.88 659 ILE A N 1
ATOM 4930 C CA . ILE A 1 659 ? 4.622 20.651 -2.555 1.00 92.88 659 ILE A CA 1
ATOM 4931 C C . ILE A 1 659 ? 5.852 21.057 -1.750 1.00 92.88 659 ILE A C 1
ATOM 4933 O O . ILE A 1 659 ? 6.395 20.260 -0.984 1.00 92.88 659 ILE A O 1
ATOM 4937 N N . GLU A 1 660 ? 6.278 22.305 -1.943 1.00 90.06 660 GLU A N 1
ATOM 4938 C CA . GLU A 1 660 ? 7.507 22.865 -1.368 1.00 90.06 660 GLU A CA 1
ATOM 4939 C C . GLU A 1 660 ? 7.521 22.811 0.168 1.00 90.06 660 GLU A C 1
ATOM 4941 O O . GLU A 1 660 ? 8.587 22.660 0.744 1.00 90.06 660 GLU A O 1
ATOM 4946 N N . ASN A 1 661 ? 6.361 22.842 0.839 1.00 91.31 661 ASN A N 1
ATOM 4947 C CA . ASN A 1 661 ? 6.232 22.806 2.306 1.00 91.31 661 ASN A CA 1
ATOM 4948 C C . ASN A 1 661 ? 6.365 21.404 2.947 1.00 91.31 661 ASN A C 1
ATOM 4950 O O . ASN A 1 661 ? 6.235 21.274 4.165 1.00 91.31 661 ASN A O 1
ATOM 4954 N N . ALA A 1 662 ? 6.635 20.350 2.172 1.00 93.50 662 ALA A N 1
ATOM 4955 C CA . ALA A 1 662 ? 6.841 18.986 2.674 1.00 93.50 662 ALA A CA 1
ATOM 4956 C C . ALA A 1 662 ? 8.026 18.300 1.980 1.00 93.50 662 ALA A C 1
ATOM 4958 O O . ALA A 1 662 ? 8.470 18.758 0.928 1.00 93.50 662 ALA A O 1
ATOM 4959 N N . ASN A 1 663 ? 8.551 17.204 2.543 1.00 94.56 663 ASN A N 1
ATOM 4960 C CA . ASN A 1 663 ? 9.675 16.473 1.936 1.00 94.56 663 ASN A CA 1
ATOM 4961 C C . ASN A 1 663 ? 9.267 15.211 1.183 1.00 94.56 663 ASN A C 1
ATOM 4963 O O . ASN A 1 663 ? 9.987 14.784 0.291 1.00 94.56 663 ASN A O 1
ATOM 4967 N N . SER A 1 664 ? 8.189 14.546 1.598 1.00 95.75 664 SER A N 1
ATOM 4968 C CA . SER A 1 664 ? 7.905 13.168 1.184 1.00 95.75 664 SER A CA 1
ATOM 4969 C C . SER A 1 664 ? 6.414 12.876 1.267 1.00 95.75 664 SER A C 1
ATOM 4971 O O . SER A 1 664 ? 5.774 13.292 2.228 1.00 95.75 664 SER A O 1
ATOM 4973 N N . CYS A 1 665 ? 5.860 12.140 0.302 1.00 97.69 665 CYS A N 1
ATOM 4974 C CA . CYS A 1 665 ? 4.538 11.523 0.410 1.00 97.69 665 CYS A CA 1
ATOM 4975 C C . CYS A 1 665 ? 4.696 10.021 0.664 1.00 97.69 665 CYS A C 1
ATOM 4977 O O . CYS A 1 665 ? 5.402 9.324 -0.065 1.00 97.69 665 CYS A O 1
ATOM 4979 N N . ARG A 1 666 ? 4.029 9.534 1.710 1.00 96.88 666 ARG A N 1
ATOM 4980 C CA . ARG A 1 666 ? 4.079 8.154 2.212 1.00 96.88 666 ARG A CA 1
ATOM 4981 C C . ARG A 1 666 ? 2.714 7.472 2.183 1.00 96.88 666 ARG A C 1
ATOM 4983 O O . ARG A 1 666 ? 2.643 6.270 1.956 1.00 96.88 666 ARG A O 1
ATOM 4990 N N . SER A 1 667 ? 1.630 8.241 2.280 1.00 97.69 667 SER A N 1
ATOM 4991 C CA . SER A 1 667 ? 0.285 7.762 1.957 1.00 97.69 667 SER A CA 1
ATOM 4992 C C . SER A 1 667 ? -0.553 8.838 1.264 1.00 97.69 667 SER A C 1
ATOM 4994 O O . SER A 1 667 ? -0.315 10.037 1.422 1.00 97.69 667 SER A O 1
ATOM 4996 N N . ILE A 1 668 ? -1.537 8.398 0.482 1.00 97.00 668 ILE A N 1
ATOM 4997 C CA . ILE A 1 668 ? -2.549 9.230 -0.174 1.00 97.00 668 ILE A CA 1
ATOM 4998 C C . ILE A 1 668 ? -3.910 8.624 0.149 1.00 97.00 668 ILE A C 1
ATOM 5000 O O . ILE A 1 668 ? -4.075 7.410 0.066 1.00 97.00 668 ILE A O 1
ATOM 5004 N N . GLN A 1 669 ? -4.903 9.452 0.452 1.00 94.44 669 GLN A N 1
ATOM 5005 C CA . GLN A 1 669 ? -6.316 9.081 0.534 1.00 94.44 669 GLN A CA 1
ATOM 5006 C C . GLN A 1 669 ? -7.154 9.968 -0.400 1.00 94.44 669 GLN A C 1
ATOM 5008 O O . GLN A 1 669 ? -6.681 10.999 -0.881 1.00 94.44 669 GLN A O 1
ATOM 5013 N N . ILE A 1 670 ? -8.382 9.546 -0.698 1.00 87.94 670 ILE A N 1
ATOM 5014 C CA . ILE A 1 670 ? -9.321 10.261 -1.574 1.00 87.94 670 ILE A CA 1
ATOM 5015 C C . ILE A 1 670 ? -10.602 10.452 -0.772 1.00 87.94 670 ILE A C 1
ATOM 5017 O O . ILE A 1 670 ? -11.151 9.468 -0.279 1.00 87.94 670 ILE A O 1
ATOM 5021 N N . THR A 1 671 ? -11.073 11.686 -0.614 1.00 80.62 671 THR A N 1
ATOM 5022 C CA . THR A 1 671 ? -12.322 11.939 0.119 1.00 80.62 671 THR A CA 1
ATOM 5023 C C . THR A 1 671 ? -13.548 11.649 -0.759 1.00 80.62 671 THR A C 1
ATOM 5025 O O . THR A 1 671 ? -13.424 11.598 -1.985 1.00 80.62 671 THR A O 1
ATOM 5028 N N . PRO A 1 672 ? -14.763 11.527 -0.185 1.00 73.50 672 PRO A N 1
ATOM 5029 C CA . PRO A 1 672 ? -15.998 11.406 -0.969 1.00 73.50 672 PRO A CA 1
ATOM 5030 C C . PRO A 1 672 ? -16.245 12.572 -1.942 1.00 73.50 672 PRO A C 1
ATOM 5032 O O . PRO A 1 672 ? -17.002 12.432 -2.898 1.00 73.50 672 PRO A O 1
ATOM 5035 N N . GLU A 1 673 ? -15.588 13.717 -1.728 1.00 74.88 673 GLU A N 1
ATOM 5036 C CA . GLU A 1 673 ? -15.629 14.873 -2.631 1.00 74.88 673 GLU A CA 1
ATOM 5037 C C . GLU A 1 673 ? -14.699 14.729 -3.861 1.00 74.88 673 GLU A C 1
ATOM 5039 O O . GLU A 1 673 ? -14.750 15.563 -4.760 1.00 74.88 673 GLU A O 1
ATOM 5044 N N . ASN A 1 674 ? -13.888 13.663 -3.939 1.00 78.38 674 ASN A N 1
ATOM 5045 C CA . ASN A 1 674 ? -12.773 13.451 -4.883 1.00 78.38 674 ASN A CA 1
ATOM 5046 C C . ASN A 1 674 ? -11.577 14.409 -4.712 1.00 78.38 674 ASN A C 1
ATOM 5048 O O . ASN A 1 674 ? -10.706 14.474 -5.581 1.00 78.38 674 ASN A O 1
ATOM 5052 N N . ASP A 1 675 ? -11.490 15.109 -3.580 1.00 87.19 675 ASP A N 1
ATOM 5053 C CA . ASP A 1 675 ? -10.257 15.782 -3.171 1.00 87.19 675 ASP A CA 1
ATOM 5054 C C . ASP A 1 675 ? -9.221 14.740 -2.699 1.00 87.19 675 ASP A C 1
ATOM 5056 O O . ASP A 1 675 ? -9.571 13.693 -2.140 1.00 87.19 675 ASP A O 1
ATOM 5060 N N . PHE A 1 676 ? -7.932 15.041 -2.857 1.00 92.19 676 PHE A N 1
ATOM 5061 C CA . PHE A 1 676 ? -6.846 14.188 -2.366 1.00 92.19 676 PHE A CA 1
ATOM 5062 C C . PHE A 1 676 ? -6.413 14.623 -0.965 1.00 92.19 676 PHE A C 1
ATOM 5064 O O . PHE A 1 676 ? -6.337 15.817 -0.688 1.00 92.19 676 PHE A O 1
ATOM 5071 N N . VAL A 1 677 ? -6.067 13.681 -0.089 1.00 95.94 677 VAL A N 1
ATOM 5072 C CA . VAL A 1 677 ? -5.362 13.977 1.170 1.00 95.94 677 VAL A CA 1
ATOM 5073 C C . VAL A 1 677 ? -4.027 13.253 1.152 1.00 95.94 677 VAL A C 1
ATOM 5075 O O . VAL A 1 677 ? -3.991 12.029 1.041 1.00 95.94 677 VAL A O 1
ATOM 5078 N N . VAL A 1 678 ? -2.935 14.006 1.214 1.00 97.50 678 VAL A N 1
ATOM 5079 C CA . VAL A 1 678 ? -1.565 13.484 1.165 1.00 97.50 678 VAL A CA 1
ATOM 5080 C C . VAL A 1 678 ? -0.942 13.514 2.553 1.00 97.50 678 VAL A C 1
ATOM 5082 O O . VAL A 1 678 ? -1.147 14.464 3.306 1.00 97.50 678 VAL A O 1
ATOM 5085 N N . PHE A 1 679 ? -0.180 12.473 2.875 1.00 98.19 679 PHE A N 1
ATOM 5086 C CA . PHE A 1 679 ? 0.444 12.246 4.176 1.00 98.19 679 PHE A CA 1
ATOM 5087 C C . PHE A 1 679 ? 1.930 11.940 4.014 1.00 98.19 679 PHE A C 1
ATOM 5089 O O . PHE A 1 679 ? 2.321 11.261 3.060 1.00 98.19 679 PHE A O 1
ATOM 5096 N N . GLY A 1 680 ? 2.751 12.392 4.956 1.00 96.31 680 GLY A N 1
ATOM 5097 C CA . GLY A 1 680 ? 4.196 12.180 4.948 1.00 96.31 680 GLY A CA 1
ATOM 5098 C C . GLY A 1 680 ? 4.889 12.954 6.060 1.00 96.31 680 GLY A C 1
ATOM 5099 O O . GLY A 1 680 ? 4.381 12.994 7.176 1.00 96.31 680 GLY A O 1
ATOM 5100 N N . TYR A 1 681 ? 6.032 13.573 5.772 1.00 94.00 681 TYR A N 1
ATOM 5101 C CA . TYR A 1 681 ? 6.772 14.380 6.749 1.00 94.00 681 TYR A CA 1
ATOM 5102 C C . TYR A 1 681 ? 7.354 15.662 6.137 1.00 94.00 681 TYR A C 1
ATOM 5104 O O . TYR A 1 681 ? 7.469 15.791 4.910 1.00 94.00 681 TYR A O 1
ATOM 5112 N N . THR A 1 682 ? 7.690 16.613 7.007 1.00 93.38 682 THR A N 1
ATOM 5113 C CA . THR A 1 682 ? 8.253 17.928 6.668 1.00 93.38 682 THR A CA 1
ATOM 5114 C C . THR A 1 682 ? 9.307 18.366 7.690 1.00 93.38 682 THR A C 1
ATOM 5116 O O . THR A 1 682 ? 9.105 18.195 8.887 1.00 93.38 682 THR A O 1
ATOM 5119 N N . ASP A 1 683 ? 10.409 18.958 7.233 1.00 90.56 683 ASP A N 1
ATOM 5120 C CA . ASP A 1 683 ? 11.395 19.705 8.029 1.00 90.56 683 ASP A CA 1
ATOM 5121 C C . ASP A 1 683 ? 11.265 21.237 7.851 1.00 90.56 683 ASP A C 1
ATOM 5123 O O . ASP A 1 683 ? 12.090 22.006 8.346 1.00 90.56 683 ASP A O 1
ATOM 5127 N N . LYS A 1 684 ? 10.210 21.689 7.154 1.00 90.56 684 LYS A N 1
ATOM 5128 C CA . LYS A 1 684 ? 10.069 23.061 6.626 1.00 90.56 684 LYS A CA 1
ATOM 5129 C C . LYS A 1 684 ? 8.991 23.888 7.322 1.00 90.56 684 LYS A C 1
ATOM 5131 O O . LYS A 1 684 ? 9.102 25.112 7.389 1.00 90.56 684 LYS A O 1
ATOM 5136 N N . ILE A 1 685 ? 7.947 23.233 7.829 1.00 88.50 685 ILE A N 1
ATOM 5137 C CA . ILE A 1 685 ? 6.875 23.852 8.618 1.00 88.50 685 ILE A CA 1
ATOM 5138 C C . ILE A 1 685 ? 6.607 23.016 9.871 1.00 88.50 685 ILE A C 1
ATOM 5140 O O . ILE A 1 685 ? 6.662 21.794 9.810 1.00 88.50 685 ILE A O 1
ATOM 5144 N N . GLY A 1 686 ? 6.274 23.666 10.988 1.00 82.88 686 GLY A N 1
ATOM 5145 C CA . GLY A 1 686 ? 5.994 22.987 12.255 1.00 82.88 686 GLY A CA 1
ATOM 5146 C C . GLY A 1 686 ? 6.876 23.465 13.409 1.00 82.88 686 GLY A C 1
ATOM 5147 O O . GLY A 1 686 ? 7.156 24.662 13.512 1.00 82.88 686 GLY A O 1
ATOM 5148 N N . ALA A 1 687 ? 7.241 22.548 14.303 1.00 77.56 687 ALA A N 1
ATOM 5149 C CA . ALA A 1 687 ? 7.981 22.805 15.541 1.00 77.56 687 ALA A CA 1
ATOM 5150 C C . ALA A 1 687 ? 9.133 21.814 15.806 1.00 77.56 687 ALA A C 1
ATOM 5152 O O . ALA A 1 687 ? 10.062 22.169 16.538 1.00 77.56 687 ALA A O 1
ATOM 5153 N N . GLY A 1 688 ? 9.102 20.610 15.225 1.00 72.44 688 GLY A N 1
ATOM 5154 C CA . GLY A 1 688 ? 10.250 19.704 15.197 1.00 72.44 688 GLY A CA 1
ATOM 5155 C C . GLY A 1 688 ? 11.333 20.151 14.203 1.00 72.44 688 GLY A C 1
ATOM 5156 O O . GLY A 1 688 ? 11.166 21.100 13.441 1.00 72.44 688 GLY A O 1
ATOM 5157 N N . SER A 1 689 ? 12.459 19.431 14.174 1.00 78.94 689 SER A N 1
ATOM 5158 C CA . SER A 1 689 ? 13.340 19.388 12.994 1.00 78.94 689 SER A CA 1
ATOM 5159 C C . SER A 1 689 ? 12.816 18.433 11.918 1.00 78.94 689 SER A C 1
ATOM 5161 O O . SER A 1 689 ? 13.329 18.420 10.805 1.00 78.94 689 SER A O 1
ATOM 5163 N N . THR A 1 690 ? 11.827 17.600 12.246 1.00 86.06 690 THR A N 1
ATOM 5164 C CA . THR A 1 690 ? 10.952 16.915 11.289 1.00 86.06 690 THR A CA 1
ATOM 5165 C C . THR A 1 690 ? 9.616 16.656 11.986 1.00 86.06 690 THR A C 1
ATOM 5167 O O . THR A 1 690 ? 9.630 16.240 13.140 1.00 86.06 690 THR A O 1
ATOM 5170 N N . ASP A 1 691 ? 8.493 16.886 11.314 1.00 89.44 691 ASP A N 1
ATOM 5171 C CA . ASP A 1 691 ? 7.136 16.655 11.822 1.00 89.44 691 ASP A CA 1
ATOM 5172 C C . ASP A 1 691 ? 6.322 15.795 10.840 1.00 89.44 691 ASP A C 1
ATOM 5174 O O . ASP A 1 691 ? 6.556 15.822 9.625 1.00 89.44 691 ASP A O 1
ATOM 5178 N N . PHE A 1 692 ? 5.297 15.087 11.334 1.00 93.88 692 PHE A N 1
ATOM 5179 C CA . PHE A 1 692 ? 4.303 14.449 10.460 1.00 93.88 692 PHE A CA 1
ATOM 5180 C C . PHE A 1 692 ? 3.565 15.532 9.659 1.00 93.88 692 PHE A C 1
ATOM 5182 O O . PHE A 1 692 ? 3.073 16.504 10.226 1.00 93.88 692 PHE A O 1
ATOM 5189 N N . TYR A 1 693 ? 3.421 15.348 8.350 1.00 96.06 693 TYR A N 1
ATOM 5190 C CA . TYR A 1 693 ? 2.733 16.269 7.445 1.00 96.06 693 TYR A CA 1
ATOM 5191 C C . TYR A 1 693 ? 1.431 15.657 6.928 1.00 96.06 693 TYR A C 1
ATOM 5193 O O . TYR A 1 693 ? 1.420 14.504 6.484 1.00 96.06 693 TYR A O 1
ATOM 5201 N N . ALA A 1 694 ? 0.359 16.451 6.899 1.00 97.62 694 ALA A N 1
ATOM 5202 C CA . ALA A 1 694 ? -0.833 16.143 6.116 1.00 97.62 694 ALA A CA 1
ATOM 5203 C C . ALA A 1 694 ? -1.378 17.387 5.401 1.00 97.62 694 ALA A C 1
ATOM 5205 O O . ALA A 1 694 ? -1.415 18.477 5.978 1.00 97.62 694 ALA A O 1
ATOM 5206 N N . ALA A 1 695 ? -1.877 17.212 4.177 1.00 96.62 695 ALA A N 1
ATOM 5207 C CA . ALA A 1 695 ? -2.572 18.265 3.440 1.00 96.62 695 ALA A CA 1
ATOM 5208 C C . ALA A 1 695 ? -3.739 17.729 2.610 1.00 96.62 695 ALA A C 1
ATOM 5210 O O . ALA A 1 695 ? -3.619 16.691 1.958 1.00 96.62 695 ALA A O 1
ATOM 5211 N N . LYS A 1 696 ? -4.853 18.471 2.585 1.00 95.00 696 LYS A N 1
ATOM 5212 C CA . LYS A 1 696 ? -5.976 18.239 1.668 1.00 95.00 696 LYS A CA 1
ATOM 5213 C C . LYS A 1 696 ? -5.833 19.147 0.446 1.00 95.00 696 LYS A C 1
ATOM 5215 O O . LYS A 1 696 ? -5.707 20.363 0.582 1.00 95.00 696 LYS A O 1
ATOM 5220 N N . LEU A 1 697 ? -5.878 18.550 -0.740 1.00 92.25 697 LEU A N 1
ATOM 5221 C CA . LEU A 1 697 ? -5.646 19.170 -2.043 1.00 92.25 697 LEU A CA 1
ATOM 5222 C C . LEU A 1 697 ? -6.916 19.062 -2.889 1.00 92.25 697 LEU A C 1
ATOM 5224 O O . LEU A 1 697 ? -7.432 17.958 -3.078 1.00 92.25 697 LEU A O 1
ATOM 5228 N N . SER A 1 698 ? -7.396 20.177 -3.434 1.00 82.62 698 SER A N 1
ATOM 5229 C CA . SER A 1 698 ? -8.561 20.155 -4.319 1.00 82.62 698 SER A CA 1
ATOM 5230 C C . SER A 1 698 ? -8.186 19.838 -5.760 1.00 82.62 698 SER A C 1
ATOM 5232 O O . SER A 1 698 ? -7.174 20.328 -6.261 1.00 82.62 698 SER A O 1
ATOM 5234 N N . HIS A 1 699 ? -9.013 19.044 -6.445 1.00 67.19 699 HIS A N 1
ATOM 5235 C CA . HIS A 1 699 ? -8.815 18.689 -7.852 1.00 67.19 699 HIS A CA 1
ATOM 5236 C C . HIS A 1 699 ? -9.802 19.420 -8.779 1.00 67.19 699 HIS A C 1
ATOM 5238 O O . HIS A 1 699 ? -10.715 18.815 -9.347 1.00 67.19 699 HIS A O 1
ATOM 5244 N N . ASN A 1 700 ? -9.583 20.730 -8.942 1.00 51.09 700 ASN A N 1
ATOM 5245 C CA . ASN A 1 700 ? -10.290 21.571 -9.917 1.00 51.09 700 ASN A CA 1
ATOM 5246 C C . ASN A 1 700 ? -9.589 21.510 -11.290 1.00 51.09 700 ASN A C 1
ATOM 5248 O O . ASN A 1 700 ? -8.419 21.955 -11.365 1.00 51.09 700 ASN A O 1
#

pLDDT: mean 71.49, std 21.23, range [24.94, 98.56]